Protein AF-A0A970H0K7-F1 (afdb_monomer)

Solvent-accessible surface area (backbone atoms only — not comparable to full-atom values): 29711 Å² total; per-residue (Å²): 96,65,31,67,52,73,79,41,58,75,36,12,73,49,54,22,50,50,35,53,76,66,91,87,47,67,90,68,64,37,53,21,4,49,53,44,79,46,80,45,64,70,45,82,39,53,52,75,50,80,12,44,16,37,77,48,62,63,46,37,22,5,12,9,4,5,34,26,38,38,26,48,40,58,32,30,38,83,68,20,33,41,34,13,26,13,8,39,29,72,43,64,71,19,8,1,8,5,10,22,29,17,42,34,29,42,63,49,73,68,54,54,50,37,28,61,73,69,48,78,72,82,77,48,45,77,46,72,49,74,75,49,51,72,41,30,47,23,3,35,22,86,92,41,66,15,37,47,35,46,52,27,32,37,32,32,82,77,21,52,19,42,41,34,35,47,40,37,90,51,67,50,34,73,34,79,61,53,74,23,25,39,57,37,54,52,66,38,71,47,80,42,37,44,54,71,68,9,41,32,80,61,39,73,74,32,30,30,25,44,52,57,11,36,38,35,25,45,96,90,41,77,81,47,72,51,62,50,50,57,48,80,46,64,25,79,51,54,34,38,40,33,40,32,44,51,72,46,26,22,32,38,37,39,32,34,36,68,61,39,30,29,35,46,86,94,46,78,36,54,63,50,74,48,77,43,57,55,78,47,76,74,58,49,53,43,30,59,41,46,36,95,71,34,28,73,52,35,50,42,74,64,57,57,89,93,34,36,68,42,56,59,34,74,47,73,37,59,85,58,56,33,46,38,33,36,39,41,43,62,62,76,70,77,58,43,73,32,34,60,70,44,61,74,69,28,51,54,82,42,29,84,24,24,43,64,72,44,56,70,37,62,54,17,34,35,38,36,64,65,35,34,36,34,27,84,39,67,47,44,19,19,21,37,40,30,49,32,42,30,42,32,23,22,33,71,50,93,51,44,89,67,24,38,31,64,56,42,84,40,61,70,65,32,29,40,40,26,57,29,38,37,37,31,39,15,33,28,21,31,33,12,64,70,26,48,19,37,20,39,37,39,28,47,20,36,38,37,37,28,84,51,26,38,40,20,40,21,6,4,55,55,72,51,68,88,48,33,66,75,72,16,6,15,44,36,36,29,54,26,48,36,36,30,32,51,52,9,38,35,32,46,24,24,7,36,76,70,41,11,30,54,35,78,52,63,67,38,81,47,70,34,72,78,27,48,76,52,54,80,59,24,17,15,31,83,54,78,51,41,79,47,80,75,69,82,91,59,73,65,44,73,83,49,96,57,33,33,33,31,78,48,80,63,54,25,89,39,86,55,30,27,19,24,62,74,30,76,15,84,42,101,52,99,84,70,22,61,20,60,85,80,70,43,94,93,60,78,63,69,55,40,22,22,41,36,71,61,79,98,48,77,87,76,59,49,46,26

Foldseek 3Di:
DFAAEDDFQAQFQWAKCWFDDDPPDCVQIWGFFGAAEEEDAEEEFAEEDARGTDAHEDHEWIFFGYYEYEYQFYWYHPNYEYAREWYAYEDDDYTYAFYHAEYEHPDDPVRNVCSNVVHDDPQKDKDADPQGHYHQWTYDYPRDGHHGYGGMYIYHQQGWAKEAEAEPPALFAAKPPGHTIGTDGAFDKDKIFGDPFGHHPLAVRFKTWGFQWKFKADPVGTDDIDRHRMDIDTRNHHMYIYTYTDAMWGKEKEAEDPQWWKDWPNDTHRIDIDTHGAPDFDWTKIAIGGHPQKDWQFKDWLADALCRRPRMGTDGSHPYYTYIYIDMDGPDQQAAEKEQQDDAQEEQQQQVRIVVGDRAALNHAYEYAQGEYEYCAEHHYQEYAYQEQEYEKQFDDSDQQATDGVDQADAEEGEYYYQEEYHANYEYHWGHANHAYAYEYEHRYEYEYDDLYEYEYEFADDSNQVCLASRARYEYAHNYEYEADANYEYEWAGHQFRQRTYYYRYNHYHYDPNYYYDPPLRGHWWDWPFQDDPDPPGQWDDPDVRTIIHFDPQEFDDQQEWDKAQDARPDDDPPHHHRHDDDDPVDDRGGIGWTYDDPPDPPPITGD

Secondary structure (DSSP, 8-state):
--PPP-S-SSS--PPPPPPP--TT-GGG--PPP-EEEEE-SEEEESSEEE-PPPP-SBSS-PPP-EEEEEESEEEE-TT-EEE-PPPPBSBSS-PPPP-EEEEEES--HHHHHHHHTT---TTSEEEE--SSEEE-PPPEETTEEPPP-EEEEEE-TTS-EEEEEEEES---S--SS-SSEEEE-TT-EEEEE--SSEEPTTTTTSEEEEEEEEEEEETTEEEEEESSSEEEEE-SS-EEEEEEEEEEEEEEEEEE-TTEEEEETTEEESEEEEEEETT----EEEEEEEPTTEEEEEEEESPPTT-TT-SEEEE--SSS-EEEEEEEEESS--PEEEEE-SPTTEETT-GGGEESSS---TTEEEEEEEEEEEESSEEEESEEEEEEEEEEESB--SSGGG--BSSTT--S-EEEEESS-EEESSEEEES-TT-SS-EEEEESS-EEE-SS-EEEEE----S--SSHHHH-SEEEEEEEEEEE-TT-EEEEEPPTTT-PPEEEEEEEEEE-TT-EE--TT-S------TTSPPPTT---EEEETTEEE-PPTT---BTTB--STT-B-SSS-TTS-BPPP-SBTTB--PPPPPPPP-TT-GGGPPP-

pLDDT: mean 82.63, std 16.33, range [37.53, 98.69]

Nearest PDB structures (foldseek):
  7pyv-assembly1_C  TM=2.720E-01  e=6.154E+00  Homo sapiens
  2oxg-assembly4_E  TM=2.885E-01  e=7.783E+00  Paracoccus denitrificans
  5awg-assembly2_E  TM=1.579E-01  e=1.189E+00  Escherichia coli K-12
  5awf-assembly1_A  TM=1.705E-01  e=9.392E+00  Escherichia coli K-12

Mean predicted aligned error: 12.89 Å

Radius of gyration: 30.3 Å; Cα contacts (8 Å, |Δi|>4): 1908; chains: 1; bounding box: 66×67×83 Å

Sequence (608 aa):
GRGLAYGLPYAPGQPGAPNGIYGNNLSNSRRGGGAIRIAADNVVLAGALHADGGFQSIYGASSGGGIWVTCNHIEFGLAARLCAVGADIIDFSSGGGGGRISIGIGLSDAEIAALAAGEVPTHLIYGPLTQVAVQIRGGQASGNFASSGTATLVQAPAADRLLEVKGNPVQAGEPAVGYATHALDWNQTITAAVPTPGLDPASSGRMRYTCAGYTLADTNGVFASGTANTVEVTATNNLVLTWLWDNPEFRFRTAAGANGRLRIGSETNTLFEQWMPAGITNDFTVEALPDPGFRFLCWEGDVVPGATFNRQVTVPTHPQPRTLTARFVPAAPALADKVFTGVDNGFWESDANWTPAGVPTIGDAVHITNKTVHVDTVAEAGRLVLSGGALIVAGTKNKVAEQTPRYPARTEPVGLFVVEDLRLGGNASIGGVGQACESYLTVGGDLTLTGSKALAIYAGPSADRLYPFKAGGARVTVAGTTTIDPGCWVYPDCDTFTGHPVVFDLQDLAIAATGGFDATQRGWGYMNFGPRIPPAPNYHERIIPNFWVTPAPGWGMDYSIGAGHGGRGGSYSTLRGRGLAYGLPYAPGQPGAPNGIYGNNLSNSRRG

Structure (mmCIF, N/CA/C/O backbone):
data_AF-A0A970H0K7-F1
#
_entry.id   AF-A0A970H0K7-F1
#
loop_
_atom_site.group_PDB
_atom_site.id
_atom_site.type_symbol
_atom_site.label_atom_id
_atom_site.label_alt_id
_atom_site.label_comp_id
_atom_site.label_asym_id
_atom_site.label_entity_id
_atom_site.label_seq_id
_atom_site.pdbx_PDB_ins_code
_atom_site.Cartn_x
_atom_site.Cartn_y
_atom_site.Cartn_z
_atom_site.occupancy
_atom_site.B_iso_or_equiv
_atom_site.auth_seq_id
_atom_site.auth_comp_id
_atom_site.auth_asym_id
_atom_site.auth_atom_id
_atom_site.pdbx_PDB_model_num
ATOM 1 N N . GLY A 1 1 ? -17.632 34.049 27.532 1.00 45.22 1 GLY A N 1
ATOM 2 C CA . GLY A 1 1 ? -18.274 33.044 28.416 1.00 45.22 1 GLY A CA 1
ATOM 3 C C . GLY A 1 1 ? -17.879 31.656 27.951 1.00 45.22 1 GLY A C 1
ATOM 4 O O . GLY A 1 1 ? -17.338 31.549 26.865 1.00 45.22 1 GLY A O 1
ATOM 5 N N . ARG A 1 2 ? -18.079 30.588 28.725 1.00 54.28 2 ARG A N 1
ATOM 6 C CA . ARG A 1 2 ? -17.864 29.213 28.231 1.00 54.28 2 ARG A CA 1
ATOM 7 C C . ARG A 1 2 ? -19.224 28.534 28.119 1.00 54.28 2 ARG A C 1
ATOM 9 O O . ARG A 1 2 ? -20.004 28.631 29.062 1.00 54.28 2 ARG A O 1
ATOM 16 N N . GLY A 1 3 ? -19.517 27.902 26.982 1.00 53.34 3 GLY A N 1
ATOM 17 C CA . GLY A 1 3 ? -20.712 27.069 26.860 1.00 53.34 3 GLY A CA 1
ATOM 18 C C . GLY A 1 3 ? -20.635 25.909 27.853 1.00 53.34 3 GLY A C 1
ATOM 19 O O . GLY A 1 3 ? -19.608 25.232 27.919 1.00 53.34 3 GLY A O 1
ATOM 20 N N . LEU A 1 4 ? -21.689 25.717 28.648 1.00 56.88 4 LEU A N 1
ATOM 21 C CA . LEU A 1 4 ? -21.825 24.575 29.551 1.00 56.88 4 LEU A CA 1
ATOM 22 C C . LEU A 1 4 ? -22.408 23.381 28.788 1.00 56.88 4 LEU A C 1
ATOM 24 O O . LEU A 1 4 ? -23.209 23.560 27.871 1.00 56.88 4 LEU A O 1
ATOM 28 N N . ALA A 1 5 ? -22.036 22.167 29.192 1.00 58.78 5 ALA A N 1
ATOM 29 C CA . ALA A 1 5 ? -22.779 20.975 28.797 1.00 58.78 5 ALA A CA 1
ATOM 30 C C . ALA A 1 5 ? -24.184 21.015 29.434 1.00 58.78 5 ALA A C 1
ATOM 32 O O . ALA A 1 5 ? -24.339 21.457 30.574 1.00 58.78 5 ALA A O 1
ATOM 33 N N . TYR A 1 6 ? -25.207 20.560 28.711 1.00 66.50 6 TYR A N 1
ATOM 34 C CA . TYR A 1 6 ? -26.623 20.633 29.105 1.00 66.50 6 TYR A CA 1
ATOM 35 C C . TYR A 1 6 ? -27.318 19.277 28.867 1.00 66.50 6 TYR A C 1
ATOM 37 O O . TYR A 1 6 ? -26.741 18.392 28.238 1.00 66.50 6 TYR A O 1
ATOM 45 N N . GLY A 1 7 ? -28.516 19.066 29.419 1.00 77.94 7 GLY A N 1
ATOM 46 C CA . GLY A 1 7 ? -29.256 17.797 29.311 1.00 77.94 7 GLY A CA 1
ATOM 47 C C . GLY A 1 7 ? -28.812 16.705 30.296 1.00 77.94 7 GLY A C 1
ATOM 48 O O . GLY A 1 7 ? -27.997 16.955 31.188 1.00 77.94 7 GLY A O 1
ATOM 49 N N . LEU A 1 8 ? -29.361 15.495 30.133 1.00 82.88 8 LEU A N 1
ATOM 50 C CA . LEU A 1 8 ? -29.152 14.347 31.028 1.00 82.88 8 LEU A CA 1
ATOM 51 C C . LEU A 1 8 ? -27.997 13.444 30.539 1.00 82.88 8 LEU A C 1
ATOM 53 O O . LEU A 1 8 ? -27.986 13.075 29.364 1.00 82.88 8 LEU A O 1
ATOM 57 N N . PRO A 1 9 ? -27.032 13.055 31.399 1.00 86.94 9 PRO A N 1
ATOM 58 C CA . PRO A 1 9 ? -25.886 12.211 31.017 1.00 86.94 9 PRO A CA 1
ATOM 59 C C . PRO A 1 9 ? -26.246 10.775 30.631 1.00 86.94 9 PRO A C 1
ATOM 61 O O . PRO A 1 9 ? -25.497 10.170 29.870 1.00 86.94 9 PRO A O 1
ATOM 64 N N . TYR A 1 10 ? -27.352 10.243 31.155 1.00 93.31 10 TYR A N 1
ATOM 65 C CA . TYR A 1 10 ? -27.768 8.843 30.981 1.00 93.31 10 TYR A CA 1
ATOM 66 C C . TYR A 1 10 ? -28.991 8.676 30.062 1.00 93.31 10 TYR A C 1
ATOM 68 O O . TYR A 1 10 ? -29.381 7.560 29.740 1.00 93.31 10 TYR A O 1
ATOM 76 N N . ALA A 1 11 ? -29.588 9.790 29.627 1.00 90.81 11 ALA A N 1
ATOM 77 C CA . ALA A 1 11 ? -30.684 9.830 28.659 1.00 90.81 11 ALA A CA 1
ATOM 78 C C . ALA A 1 11 ? -30.639 11.135 27.838 1.00 90.81 11 ALA A C 1
ATOM 80 O O . ALA A 1 11 ? -31.507 12.006 27.975 1.00 90.81 11 ALA A O 1
ATOM 81 N N . PRO A 1 12 ? -29.593 11.348 27.021 1.00 86.88 12 PRO A N 1
ATOM 82 C CA . PRO A 1 12 ? -29.406 12.603 26.307 1.00 86.88 12 PRO A CA 1
ATOM 83 C C . PRO A 1 12 ? -30.394 12.737 25.139 1.00 86.88 12 PRO A C 1
ATOM 85 O O . PRO A 1 12 ? -30.104 12.375 24.004 1.00 86.88 12 PRO A O 1
ATOM 88 N N . GLY A 1 13 ? -31.577 13.283 25.426 1.00 76.06 13 GLY A N 1
ATOM 89 C CA . GLY A 1 13 ? -32.635 13.524 24.436 1.00 76.06 13 GLY A CA 1
ATOM 90 C C . GLY A 1 13 ? -32.676 14.940 23.852 1.00 76.06 13 GLY A C 1
ATOM 91 O O . GLY A 1 13 ? -33.514 15.218 22.999 1.00 76.06 13 GLY A O 1
ATOM 92 N N . GLN A 1 14 ? -31.820 15.859 24.313 1.00 77.56 14 GLN A N 1
ATOM 93 C CA . GLN A 1 14 ? -31.908 17.275 23.941 1.00 77.56 14 GLN A CA 1
ATOM 94 C C . GLN A 1 14 ? -30.946 17.644 22.794 1.00 77.56 14 GLN A C 1
ATOM 96 O O . GLN A 1 14 ? -29.752 17.345 22.885 1.00 77.56 14 GLN A O 1
ATOM 101 N N . PRO A 1 15 ? -31.419 18.342 21.744 1.00 82.75 15 PRO A N 1
ATOM 102 C CA . PRO A 1 15 ? -30.558 18.857 20.682 1.00 82.75 15 PRO A CA 1
ATOM 103 C C . PRO A 1 15 ? -29.716 20.044 21.163 1.00 82.75 15 PRO A C 1
ATOM 105 O O . PRO A 1 15 ? -30.043 20.691 22.158 1.00 82.75 15 PRO A O 1
ATOM 108 N N . GLY A 1 16 ? -28.636 20.316 20.436 1.00 78.62 16 GLY A N 1
ATOM 109 C CA . GLY A 1 16 ? -27.681 21.397 20.650 1.00 78.62 16 GLY A CA 1
ATOM 110 C C . GLY A 1 16 ? -28.298 22.779 20.528 1.00 78.62 16 GLY A C 1
ATOM 111 O O . GLY A 1 16 ? -29.142 23.035 19.665 1.00 78.62 16 GLY A O 1
ATOM 112 N N . ALA A 1 17 ? -27.815 23.703 21.353 1.00 78.12 17 ALA A N 1
ATOM 113 C CA . ALA A 1 17 ? -28.162 25.106 21.246 1.00 78.12 17 ALA A CA 1
ATOM 114 C C . ALA A 1 17 ? -27.520 25.726 19.989 1.00 78.12 17 ALA A C 1
ATOM 116 O O . ALA A 1 17 ? -26.354 25.438 19.678 1.00 78.12 17 ALA A O 1
ATOM 117 N N . PRO A 1 18 ? -28.254 26.594 19.267 1.00 75.56 18 PRO A N 1
ATOM 118 C CA . PRO A 1 18 ? -27.667 27.396 18.209 1.00 75.56 18 PRO A CA 1
ATOM 119 C C . PRO A 1 18 ? -26.668 28.395 18.796 1.00 75.56 18 PRO A C 1
ATOM 121 O O . PRO A 1 18 ? -26.566 28.595 20.008 1.00 75.56 18 PRO A O 1
ATOM 124 N N . ASN A 1 19 ? -25.935 29.052 17.916 1.00 73.12 19 ASN A N 1
ATOM 125 C CA . ASN A 1 19 ? -25.036 30.121 18.309 1.00 73.12 19 ASN A CA 1
ATOM 126 C C . ASN A 1 19 ? -25.753 31.440 18.645 1.00 73.12 19 ASN A C 1
ATOM 128 O O . ASN A 1 19 ? -26.941 31.619 18.374 1.00 73.12 19 ASN A O 1
ATOM 132 N N . GLY A 1 20 ? -24.990 32.395 19.185 1.00 67.75 20 GLY A N 1
ATOM 133 C CA . GLY A 1 20 ? -25.468 33.753 19.434 1.00 67.75 20 GLY A CA 1
ATOM 134 C C . GLY A 1 20 ? -25.621 34.569 18.147 1.00 67.75 20 GLY A C 1
ATOM 135 O O . GLY A 1 20 ? -24.815 34.468 17.227 1.00 67.75 20 GLY A O 1
ATOM 136 N N . ILE A 1 21 ? -26.645 35.421 18.084 1.00 66.81 21 ILE A N 1
ATOM 137 C CA . ILE A 1 21 ? -26.879 36.328 16.950 1.00 66.81 21 ILE A CA 1
ATOM 138 C C . ILE A 1 21 ? -26.627 37.765 17.409 1.00 66.81 21 ILE A C 1
ATOM 140 O O . ILE A 1 21 ? -27.154 38.195 18.434 1.00 66.81 21 ILE A O 1
ATOM 144 N N . TYR A 1 22 ? -25.849 38.519 16.632 1.00 64.44 22 TYR A N 1
ATOM 145 C CA . TYR A 1 22 ? -25.653 39.956 16.825 1.00 64.44 22 TYR A CA 1
ATOM 146 C C . TYR A 1 22 ? -26.331 40.747 15.695 1.00 64.44 22 TYR A C 1
ATOM 148 O O . TYR A 1 22 ? -26.222 40.384 14.523 1.00 64.44 22 TYR A O 1
ATOM 156 N N . GLY A 1 23 ? -27.036 41.829 16.045 1.00 62.12 23 GLY A N 1
ATOM 157 C CA . GLY A 1 23 ? -27.555 42.814 15.084 1.00 62.12 23 GLY A CA 1
ATOM 158 C C . GLY A 1 23 ? -28.656 42.322 14.133 1.00 62.12 23 GLY A C 1
ATOM 159 O O . GLY A 1 23 ? -28.718 42.791 13.003 1.00 62.12 23 GLY A O 1
ATOM 160 N N . ASN A 1 24 ? -29.505 41.377 14.559 1.00 61.47 24 ASN A N 1
ATOM 161 C CA . ASN A 1 24 ? -30.587 40.775 13.753 1.00 61.47 24 ASN A CA 1
ATOM 162 C C . ASN A 1 24 ? -30.130 40.062 12.465 1.00 61.47 24 ASN A C 1
ATOM 164 O O . ASN A 1 24 ? -30.951 39.763 11.598 1.00 61.47 24 ASN A O 1
ATOM 168 N N . ASN A 1 25 ? -28.838 39.746 12.330 1.00 63.81 25 ASN A N 1
ATOM 169 C CA . ASN A 1 25 ? -28.336 39.075 11.141 1.00 63.81 25 ASN A CA 1
ATOM 170 C C . ASN A 1 25 ? -28.451 37.541 11.245 1.00 63.81 25 ASN A C 1
ATOM 172 O O . ASN A 1 25 ? -27.552 36.858 11.739 1.00 63.81 25 ASN A O 1
ATOM 176 N N . LEU A 1 26 ? -29.560 36.993 10.740 1.00 63.16 26 LEU A N 1
ATOM 177 C CA . LEU A 1 26 ? -29.824 35.549 10.713 1.00 63.16 26 LEU A CA 1
ATOM 178 C C . LEU A 1 26 ? -28.943 34.771 9.721 1.00 63.16 26 LEU A C 1
ATOM 180 O O . LEU A 1 26 ? -28.861 33.546 9.839 1.00 63.16 26 LEU A O 1
ATOM 184 N N . SER A 1 27 ? -28.248 35.435 8.785 1.00 62.19 27 SER A N 1
ATOM 185 C CA . SER A 1 27 ? -27.373 34.753 7.814 1.00 62.19 27 SER A CA 1
ATOM 186 C C . SER A 1 27 ? -26.188 34.046 8.476 1.00 62.19 27 SER A C 1
ATOM 188 O O . SER A 1 27 ? -25.625 33.115 7.906 1.00 62.19 27 SER A O 1
ATOM 190 N N . ASN A 1 28 ? -25.829 34.475 9.690 1.00 62.00 28 ASN A N 1
ATOM 191 C CA . ASN A 1 28 ? -24.750 33.906 10.493 1.00 62.00 28 ASN A CA 1
ATOM 192 C C . ASN A 1 28 ? -25.261 32.920 11.551 1.00 62.00 28 ASN A C 1
ATOM 194 O O . ASN A 1 28 ? -24.481 32.490 12.394 1.00 62.00 28 ASN A O 1
ATOM 198 N N . SER A 1 29 ? -26.548 32.558 11.540 1.00 67.38 29 SER A N 1
ATOM 199 C CA . SER A 1 29 ? -27.069 31.542 12.455 1.00 67.38 29 SER A CA 1
ATOM 200 C C . SER A 1 29 ? -26.627 30.138 12.021 1.00 67.38 29 SER A C 1
ATOM 202 O O . SER A 1 29 ? -26.774 29.734 10.864 1.00 67.38 29 SER A O 1
ATOM 204 N N . ARG A 1 30 ? -26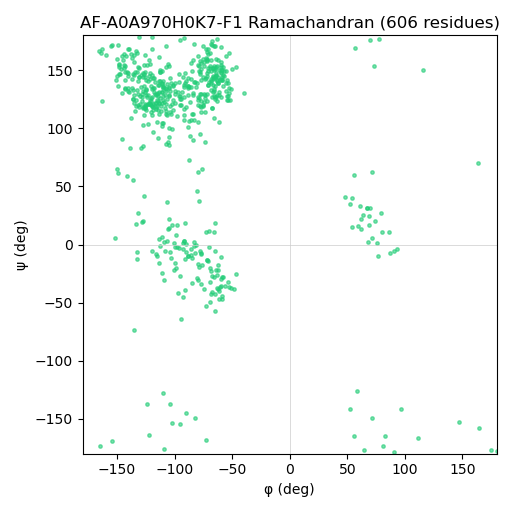.069 29.372 12.957 1.00 73.38 30 ARG A N 1
ATOM 205 C CA . ARG A 1 30 ? -25.855 27.929 12.846 1.00 73.38 30 ARG A CA 1
ATOM 206 C C . ARG A 1 30 ? -26.625 27.221 13.943 1.00 73.38 30 ARG A C 1
ATOM 208 O O . ARG A 1 30 ? -26.743 27.689 15.074 1.00 73.38 30 ARG A O 1
ATOM 215 N N . ARG A 1 31 ? -27.156 26.064 13.570 1.00 76.38 31 ARG A N 1
ATOM 216 C CA . ARG A 1 31 ? -27.863 25.169 14.478 1.00 76.38 31 ARG A CA 1
ATOM 217 C C . ARG A 1 31 ? -26.839 24.404 15.316 1.00 76.38 31 ARG A C 1
ATOM 219 O O . ARG A 1 31 ? -25.751 24.102 14.825 1.00 76.38 31 ARG A O 1
ATOM 226 N N . GLY A 1 32 ? -27.198 24.099 16.557 1.00 79.38 32 GLY A N 1
ATOM 227 C CA . GLY A 1 32 ? -26.471 23.104 17.336 1.00 79.38 32 GLY A CA 1
ATOM 228 C C . GLY A 1 32 ? -26.672 21.702 16.775 1.00 79.38 32 GLY A C 1
ATOM 229 O O . GLY A 1 32 ? -27.477 21.491 15.862 1.00 79.38 32 GLY A O 1
ATOM 230 N N . GLY A 1 33 ? -25.922 20.754 17.328 1.00 78.06 33 GLY A N 1
ATOM 231 C CA . GLY A 1 33 ? -26.010 19.357 16.929 1.00 78.06 33 GLY A CA 1
ATOM 232 C C . GLY A 1 33 ? -27.406 18.777 17.129 1.00 78.06 33 GLY A C 1
ATOM 233 O O . GLY A 1 33 ? -28.142 19.178 18.025 1.00 78.06 33 GLY A O 1
ATOM 234 N N . GLY A 1 34 ? -27.801 17.832 16.280 1.00 81.12 34 GLY A N 1
ATOM 235 C CA . GLY A 1 34 ? -29.093 17.155 16.414 1.00 81.12 34 GLY A CA 1
ATOM 236 C C . GLY A 1 34 ? -29.184 16.270 17.664 1.00 81.12 34 GLY A C 1
ATOM 237 O O . GLY A 1 34 ? -28.209 16.078 18.384 1.00 81.12 34 GLY A O 1
ATOM 238 N N . ALA A 1 35 ? -30.361 15.698 17.909 1.00 86.81 35 ALA A N 1
ATOM 239 C CA . ALA A 1 35 ? -30.514 14.587 18.844 1.00 86.81 35 ALA A CA 1
ATOM 240 C C . ALA A 1 35 ? -30.707 13.287 18.052 1.00 86.81 35 ALA A C 1
ATOM 242 O O . ALA A 1 35 ? -31.561 13.222 17.168 1.00 86.81 35 ALA A O 1
ATOM 243 N N . ILE A 1 36 ? -29.917 12.263 18.366 1.00 91.88 36 ILE A N 1
ATOM 244 C CA . ILE A 1 36 ? -30.023 10.913 17.815 1.00 91.88 36 ILE A CA 1
ATOM 245 C C . ILE A 1 36 ? -30.557 10.009 18.923 1.00 91.88 36 ILE A C 1
ATOM 247 O O . ILE A 1 36 ? -29.891 9.815 19.936 1.00 91.88 36 ILE A O 1
ATOM 251 N N . ARG A 1 37 ? -31.742 9.427 18.724 1.00 93.38 37 ARG A N 1
ATOM 252 C CA . ARG A 1 37 ? -32.305 8.388 19.594 1.00 93.38 37 ARG A CA 1
ATOM 253 C C . ARG A 1 37 ? -32.451 7.101 18.792 1.00 93.38 37 ARG A C 1
ATOM 255 O O . ARG A 1 37 ? -33.150 7.097 17.784 1.00 93.38 37 ARG A O 1
ATOM 262 N N . ILE A 1 38 ? -31.815 6.023 19.243 1.00 93.19 38 ILE A N 1
ATOM 263 C CA . ILE A 1 38 ? -31.890 4.700 18.604 1.00 93.19 38 ILE A CA 1
ATOM 264 C C . ILE A 1 38 ? -32.318 3.671 19.645 1.00 93.19 38 ILE A C 1
ATOM 266 O O . ILE A 1 38 ? -31.597 3.455 20.615 1.00 93.19 38 ILE A O 1
ATOM 270 N N . ALA A 1 39 ? -33.471 3.039 19.447 1.00 93.31 39 ALA A N 1
ATOM 271 C CA . ALA A 1 39 ? -33.907 1.874 20.212 1.00 93.31 39 ALA A CA 1
ATOM 272 C C . ALA A 1 39 ? -33.906 0.666 19.273 1.00 93.31 39 ALA A C 1
ATOM 274 O O . ALA A 1 39 ? -34.586 0.693 18.247 1.00 93.31 39 ALA A O 1
ATOM 275 N N . ALA A 1 40 ? -33.109 -0.348 19.586 1.00 93.19 40 ALA A N 1
ATOM 276 C CA . ALA A 1 40 ? -32.942 -1.531 18.748 1.00 93.19 40 ALA A CA 1
ATOM 277 C C . ALA A 1 40 ? -32.675 -2.750 19.625 1.00 93.19 40 ALA A C 1
ATOM 279 O O . ALA A 1 40 ? -32.149 -2.595 20.712 1.00 93.19 40 ALA A O 1
ATOM 280 N N . ASP A 1 41 ? -32.994 -3.953 19.162 1.00 92.12 41 ASP A N 1
ATOM 281 C CA . ASP A 1 41 ? -32.617 -5.171 19.887 1.00 92.12 41 ASP A CA 1
ATOM 282 C C . ASP A 1 41 ? -31.102 -5.429 19.765 1.00 92.12 41 ASP A C 1
ATOM 284 O O . ASP A 1 41 ? -30.383 -5.472 20.762 1.00 92.12 41 ASP A O 1
ATOM 288 N N . ASN A 1 42 ? -30.608 -5.449 18.521 1.00 93.75 42 ASN A N 1
ATOM 289 C CA . ASN A 1 42 ? -29.209 -5.687 18.168 1.00 93.75 42 ASN A CA 1
ATOM 290 C C . ASN A 1 42 ? -28.625 -4.479 17.422 1.00 93.75 42 ASN A C 1
ATOM 292 O O . ASN A 1 42 ? -29.240 -3.970 16.480 1.00 93.75 42 ASN A O 1
ATOM 296 N N . VAL A 1 43 ? -27.426 -4.041 17.808 1.00 93.19 43 VAL A N 1
ATOM 297 C CA . VAL A 1 43 ? -26.700 -2.933 17.172 1.00 93.19 43 VAL A CA 1
ATOM 298 C C . VAL A 1 43 ? -25.309 -3.392 16.748 1.00 93.19 43 VAL A C 1
ATOM 300 O O . VAL A 1 43 ? -24.480 -3.729 17.581 1.00 93.19 43 VAL A O 1
ATOM 303 N N . VAL A 1 44 ? -25.012 -3.313 15.452 1.00 91.06 44 VAL A N 1
ATOM 304 C CA . VAL A 1 44 ? -23.644 -3.455 14.932 1.00 91.06 44 VAL A CA 1
ATOM 305 C C . VAL A 1 44 ? -23.203 -2.096 14.404 1.00 91.06 44 VAL A C 1
ATOM 307 O O . VAL A 1 44 ? -23.663 -1.646 13.351 1.00 91.06 44 VAL A O 1
ATOM 310 N N . LEU A 1 45 ? -22.335 -1.404 15.144 1.00 80.94 45 LEU A N 1
ATOM 311 C CA . LEU A 1 45 ? -21.840 -0.084 14.763 1.00 80.94 45 LEU A CA 1
ATOM 312 C C . LEU A 1 45 ? -20.405 -0.187 14.245 1.00 80.94 45 LEU A C 1
ATOM 314 O O . LEU A 1 45 ? -19.461 -0.204 15.020 1.00 80.94 45 LEU A O 1
ATOM 318 N N . ALA A 1 46 ? -20.231 -0.187 12.923 1.00 76.00 46 ALA A N 1
ATOM 319 C CA . ALA A 1 46 ? -18.913 -0.074 12.278 1.00 76.00 46 ALA A CA 1
ATOM 320 C C . ALA A 1 46 ? -18.628 1.334 11.709 1.00 76.00 46 ALA A C 1
ATOM 322 O O . ALA A 1 46 ? -17.508 1.630 11.298 1.00 76.00 46 ALA A O 1
ATOM 323 N N . GLY A 1 47 ? -19.657 2.189 11.652 1.00 71.50 47 GLY A N 1
ATOM 324 C CA . GLY A 1 47 ? -19.612 3.543 11.096 1.00 71.50 47 GLY A CA 1
ATOM 325 C C . GLY A 1 47 ? -19.592 4.633 12.169 1.00 71.50 47 GLY A C 1
ATOM 326 O O . GLY A 1 47 ? -18.889 4.535 13.167 1.00 71.50 47 GLY A O 1
ATOM 327 N N . ALA A 1 48 ? -20.362 5.704 11.971 1.00 79.56 48 ALA A N 1
ATOM 328 C CA . ALA A 1 48 ? -20.376 6.828 12.901 1.00 79.56 48 ALA A CA 1
ATOM 329 C C . ALA A 1 48 ? -21.785 7.340 13.200 1.00 79.56 48 ALA A C 1
ATOM 331 O O . ALA A 1 48 ? -22.633 7.362 12.307 1.00 79.56 48 ALA A O 1
ATOM 332 N N . LEU A 1 49 ? -21.998 7.817 14.430 1.00 79.50 49 LEU A N 1
ATOM 333 C CA . LEU A 1 49 ? -23.153 8.639 14.805 1.00 79.50 49 LEU A CA 1
ATOM 334 C C . LEU A 1 49 ? -22.662 10.046 15.160 1.00 79.50 49 LEU A C 1
ATOM 336 O O . LEU A 1 49 ? -21.825 10.196 16.052 1.00 79.50 49 LEU A O 1
ATOM 340 N N . HIS A 1 50 ? -23.163 11.064 14.455 1.00 85.31 50 HIS A N 1
ATOM 341 C CA . HIS A 1 50 ? -22.701 12.453 14.567 1.00 85.31 50 HIS A CA 1
ATOM 342 C C . HIS A 1 50 ? -23.832 13.394 14.972 1.00 85.31 50 HIS A C 1
ATOM 344 O O . HIS A 1 50 ? -24.824 13.546 14.263 1.00 85.31 50 HIS A O 1
ATOM 350 N N . ALA A 1 51 ? -23.638 14.063 16.100 1.00 84.62 51 ALA A N 1
ATOM 351 C CA . ALA A 1 51 ? -24.503 15.089 16.660 1.00 84.62 51 ALA A CA 1
ATOM 352 C C . ALA A 1 51 ? -23.684 16.359 16.954 1.00 84.62 51 ALA A C 1
ATOM 354 O O . ALA A 1 51 ? -23.824 16.972 18.009 1.00 84.62 51 ALA A O 1
ATOM 355 N N . ASP A 1 52 ? -22.785 16.737 16.049 1.00 82.19 52 ASP A N 1
ATOM 356 C CA . ASP A 1 52 ? -21.872 17.869 16.240 1.00 82.19 52 ASP A CA 1
ATOM 357 C C . ASP A 1 52 ? -22.560 19.218 15.989 1.00 82.19 52 ASP A C 1
ATOM 359 O O . ASP A 1 52 ? -23.469 19.333 15.163 1.00 82.19 52 ASP A O 1
ATOM 363 N N . GLY A 1 53 ? -22.110 20.260 16.692 1.00 69.12 53 GLY A N 1
ATOM 364 C CA . GLY A 1 53 ? -22.531 21.636 16.431 1.00 69.12 53 GLY A CA 1
ATOM 365 C C . GLY A 1 53 ? -22.045 22.140 15.069 1.00 69.12 53 GLY A C 1
ATOM 366 O O . GLY A 1 53 ? -20.943 21.816 14.629 1.00 69.12 53 GLY A O 1
ATOM 367 N N . GLY A 1 54 ? -22.844 22.975 14.399 1.00 67.00 54 GLY A N 1
ATOM 368 C CA . GLY A 1 54 ? -22.459 23.584 13.127 1.00 67.00 54 GLY A CA 1
ATOM 369 C C . GLY A 1 54 ? -21.253 24.525 13.255 1.00 67.00 54 GLY A C 1
ATOM 370 O O . GLY A 1 54 ? -21.265 25.467 14.045 1.00 67.00 54 GLY A O 1
ATOM 371 N N . PHE A 1 55 ? -20.224 24.310 12.432 1.00 63.06 55 PHE A N 1
ATOM 372 C CA . PHE A 1 55 ? -18.999 25.121 12.410 1.00 63.06 55 PHE A CA 1
ATOM 373 C C . PHE A 1 55 ? -19.254 26.615 12.111 1.00 63.06 55 PHE A C 1
ATOM 375 O O . PHE A 1 55 ? -20.089 26.958 11.259 1.00 63.06 55 PHE A O 1
ATOM 382 N N . GLN A 1 56 ? -18.515 27.514 12.785 1.00 60.03 56 GLN A N 1
ATOM 383 C CA . GLN A 1 56 ? -18.710 28.967 12.696 1.00 60.03 56 GLN A CA 1
ATOM 384 C C . GLN A 1 56 ? -17.458 29.834 12.775 1.00 60.03 56 GLN A C 1
ATOM 386 O O . GLN A 1 56 ? -16.434 29.466 13.337 1.00 60.03 56 GLN A O 1
ATOM 391 N N . SER A 1 57 ? -17.602 31.058 12.257 1.00 52.94 57 SER A N 1
ATOM 392 C CA . SER A 1 57 ? -16.555 32.076 12.223 1.00 52.94 57 SER A CA 1
ATOM 393 C C . SER A 1 57 ? -16.788 33.284 13.145 1.00 52.94 57 SER A C 1
ATOM 395 O O . SER A 1 57 ? -15.793 33.902 13.513 1.00 52.94 57 SER A O 1
ATOM 397 N N . ILE A 1 58 ? -18.027 33.645 13.537 1.00 56.88 58 ILE A N 1
ATOM 398 C CA . ILE A 1 58 ? -18.303 34.923 14.240 1.00 56.88 58 ILE A CA 1
ATOM 399 C C . ILE A 1 58 ? -19.505 34.828 15.218 1.00 56.88 58 ILE A C 1
ATOM 401 O O . ILE A 1 58 ? -20.559 34.321 14.848 1.00 56.88 58 ILE A O 1
ATOM 405 N N . TYR A 1 59 ? -19.351 35.394 16.430 1.00 63.50 59 TYR A N 1
ATOM 406 C CA . TYR A 1 59 ? -20.368 35.593 17.493 1.00 63.50 59 TYR A CA 1
ATOM 407 C C . TYR A 1 59 ? -20.859 34.347 18.266 1.00 63.50 59 TYR A C 1
ATOM 409 O O . TYR A 1 59 ? -22.051 34.054 18.330 1.00 63.50 59 TYR A O 1
ATOM 417 N N . GLY A 1 60 ? -19.933 33.683 18.970 1.00 67.31 60 GLY A N 1
ATOM 418 C CA . GLY A 1 60 ? -20.208 32.498 19.797 1.00 67.31 60 GLY A CA 1
ATOM 419 C C . GLY A 1 60 ? -20.468 31.253 18.949 1.00 67.31 60 GLY A C 1
ATOM 420 O O . GLY A 1 60 ? -20.879 31.375 17.806 1.00 67.31 60 GLY A O 1
ATOM 421 N N . ALA A 1 61 ? -20.208 30.061 19.481 1.00 75.31 61 ALA A N 1
ATOM 422 C CA . ALA A 1 61 ? -20.344 28.818 18.723 1.00 75.31 61 ALA A CA 1
ATOM 423 C C . ALA A 1 61 ? -21.479 27.917 19.227 1.00 75.31 61 ALA A C 1
ATOM 425 O O . ALA A 1 61 ? -21.812 27.906 20.413 1.00 75.31 61 ALA A O 1
ATOM 426 N N . SER A 1 62 ? -22.058 27.146 18.305 1.00 78.75 62 SER A N 1
ATOM 427 C CA . SER A 1 62 ? -23.131 26.192 18.594 1.00 78.75 62 SER A CA 1
ATOM 428 C C . SER A 1 62 ? -22.628 24.962 19.355 1.00 78.75 62 SER A C 1
ATOM 430 O O . SER A 1 62 ? -21.494 24.521 19.142 1.00 78.75 62 SER A O 1
ATOM 432 N N . SER A 1 63 ? -23.464 24.382 20.215 1.00 80.25 63 SER A N 1
ATOM 433 C CA . SER A 1 63 ? -23.086 23.206 21.005 1.00 80.25 63 SER A CA 1
ATOM 434 C C . SER A 1 63 ? -23.267 21.894 20.239 1.00 80.25 63 SER A C 1
ATOM 436 O O . SER A 1 63 ? -24.077 21.807 19.312 1.00 80.25 63 SER A O 1
ATOM 438 N N . GLY A 1 64 ? -22.562 20.856 20.690 1.00 82.00 64 GLY A N 1
ATOM 439 C CA . GLY A 1 64 ? -22.901 19.474 20.360 1.00 82.00 64 GLY A CA 1
ATOM 440 C C . GLY A 1 64 ? -24.292 19.111 20.888 1.00 82.00 64 GLY A C 1
ATOM 441 O O . GLY A 1 64 ? -24.823 19.787 21.775 1.00 82.00 64 GLY A O 1
ATOM 442 N N . GLY A 1 65 ? -24.885 18.076 20.304 1.00 85.00 65 GLY A N 1
ATOM 443 C CA . GLY A 1 65 ? -26.218 17.568 20.611 1.00 85.00 65 GLY A CA 1
ATOM 444 C C . GLY A 1 65 ? -26.212 16.307 21.479 1.00 85.00 65 GLY A C 1
ATOM 445 O O . GLY A 1 65 ? -25.292 16.081 22.266 1.00 85.00 65 GLY A O 1
ATOM 446 N N . GLY A 1 66 ? -27.259 15.491 21.359 1.00 85.50 66 GLY A N 1
ATOM 447 C CA . GLY A 1 66 ? -27.456 14.278 22.160 1.00 85.50 66 GLY A CA 1
ATOM 448 C C . GLY A 1 66 ? -27.402 13.004 21.318 1.00 85.50 66 GLY A C 1
ATOM 449 O O . GLY A 1 66 ? -27.994 12.966 20.245 1.00 85.50 66 GLY A O 1
ATOM 450 N N . ILE A 1 67 ? -26.738 11.953 21.796 1.00 94.44 67 ILE A N 1
ATOM 451 C CA . ILE A 1 67 ? -26.801 10.606 21.208 1.00 94.44 67 ILE A CA 1
ATOM 452 C C . ILE A 1 67 ? -27.215 9.624 22.297 1.00 94.44 67 ILE A C 1
ATOM 454 O O . ILE A 1 67 ? -26.464 9.412 23.246 1.00 94.44 67 ILE A O 1
ATOM 458 N N . TRP A 1 68 ? -28.384 9.006 22.154 1.00 96.31 68 TRP A N 1
ATOM 459 C CA . TRP A 1 68 ? -28.889 8.005 23.085 1.00 96.31 68 TRP A CA 1
ATOM 460 C C . TRP A 1 68 ? -29.277 6.714 22.366 1.00 96.31 68 TRP A C 1
ATOM 462 O O . TRP A 1 68 ? -30.262 6.665 21.621 1.00 96.31 68 TRP A O 1
ATOM 472 N N . VAL A 1 69 ? -28.510 5.656 22.610 1.00 97.69 69 VAL A N 1
ATOM 473 C CA . VAL A 1 69 ? -28.779 4.317 22.077 1.00 97.69 69 VAL A CA 1
ATOM 474 C C . VAL A 1 69 ? -29.212 3.410 23.221 1.00 97.69 69 VAL A C 1
ATOM 476 O O . VAL A 1 69 ? -28.588 3.430 24.276 1.00 97.69 69 VAL A O 1
ATOM 479 N N . THR A 1 70 ? -30.267 2.624 23.026 1.00 97.62 70 THR A N 1
ATOM 480 C CA . THR A 1 70 ? -30.677 1.563 23.957 1.00 97.62 70 THR A CA 1
ATOM 481 C C . THR A 1 70 ? -30.845 0.261 23.193 1.00 97.62 70 THR A C 1
ATOM 483 O O . THR A 1 70 ? -31.542 0.259 22.173 1.00 97.62 70 THR A O 1
ATOM 486 N N . CYS A 1 71 ? -30.237 -0.815 23.680 1.00 97.62 71 CYS A N 1
ATOM 487 C CA . CYS A 1 71 ? -30.281 -2.122 23.036 1.00 97.62 71 CYS A CA 1
ATOM 488 C C . CYS A 1 71 ? -30.087 -3.286 23.999 1.00 97.62 71 CYS A C 1
ATOM 490 O O . CYS A 1 71 ? -29.759 -3.061 25.157 1.00 97.62 71 CYS A O 1
ATOM 492 N N . ASN A 1 72 ? -30.288 -4.517 23.533 1.00 94.75 72 ASN A N 1
ATOM 493 C CA . ASN A 1 72 ? -29.925 -5.718 24.289 1.00 94.75 72 ASN A CA 1
ATOM 494 C C . ASN A 1 72 ? -28.501 -6.164 23.952 1.00 94.75 72 ASN A C 1
ATOM 496 O O . ASN A 1 72 ? -27.748 -6.481 24.863 1.00 94.75 72 ASN A O 1
ATOM 500 N N . HIS A 1 73 ? -28.114 -6.057 22.679 1.00 94.88 73 HIS A N 1
ATOM 501 C CA . HIS A 1 73 ? -26.810 -6.479 22.176 1.00 94.88 73 HIS A CA 1
ATOM 502 C C . HIS A 1 73 ? -26.140 -5.364 21.359 1.00 94.88 73 HIS A C 1
ATOM 504 O O . HIS A 1 73 ? -26.798 -4.720 20.530 1.00 94.88 73 HIS A O 1
ATOM 510 N N . ILE A 1 74 ? -24.840 -5.115 21.575 1.00 96.19 74 ILE A N 1
ATOM 511 C CA . ILE A 1 74 ? -24.083 -4.109 20.812 1.00 96.19 74 ILE A CA 1
ATOM 512 C C . ILE A 1 74 ? -22.623 -4.484 20.557 1.00 96.19 74 ILE A C 1
ATOM 514 O O . ILE A 1 74 ? -21.861 -4.755 21.479 1.00 96.19 74 ILE A O 1
ATOM 518 N N . GLU A 1 75 ? -22.220 -4.373 19.295 1.00 93.06 75 GLU A N 1
ATOM 519 C CA . GLU A 1 75 ? -20.842 -4.538 18.836 1.00 93.06 75 GLU A CA 1
ATOM 520 C C . GLU A 1 75 ? -20.312 -3.239 18.212 1.00 93.06 75 GLU A C 1
ATOM 522 O O . GLU A 1 75 ? -21.036 -2.521 17.507 1.00 93.06 75 GLU A O 1
ATOM 527 N N . PHE A 1 76 ? -19.024 -2.951 18.428 1.00 85.25 76 PHE A N 1
ATOM 528 C CA . PHE A 1 76 ? -18.333 -1.810 17.823 1.00 85.25 76 PHE A CA 1
ATOM 529 C C . PHE A 1 76 ? -17.171 -2.281 16.951 1.00 85.25 76 PHE A C 1
ATOM 531 O O . PHE A 1 76 ? -16.197 -2.847 17.445 1.00 85.25 76 PHE A O 1
ATOM 538 N N . GLY A 1 77 ? -17.239 -1.982 15.652 1.00 77.00 77 GLY A N 1
ATOM 539 C CA . GLY A 1 77 ? -16.121 -2.200 14.734 1.00 77.00 77 GLY A CA 1
ATOM 540 C C . GLY A 1 77 ? -14.965 -1.220 14.978 1.00 77.00 77 GLY A C 1
ATOM 541 O O . GLY A 1 77 ? -15.143 -0.166 15.581 1.00 77.00 77 GLY A O 1
ATOM 542 N N . LEU A 1 78 ? -13.776 -1.508 14.441 1.00 75.00 78 LEU A N 1
ATOM 543 C CA . LEU A 1 78 ? -12.565 -0.691 14.659 1.00 75.00 78 LEU A CA 1
ATOM 544 C C . LEU A 1 78 ? -12.690 0.784 14.231 1.00 75.00 78 LEU A C 1
ATOM 546 O O . LEU A 1 78 ? -12.018 1.649 14.786 1.00 75.00 78 LEU A O 1
ATOM 550 N N . ALA A 1 79 ? -13.539 1.083 13.244 1.00 72.19 79 ALA A N 1
ATOM 551 C CA . ALA A 1 79 ? -13.783 2.446 12.759 1.00 72.19 79 ALA A CA 1
ATOM 552 C C . ALA A 1 79 ? -14.972 3.146 13.449 1.00 72.19 79 ALA A C 1
ATOM 554 O O . ALA A 1 79 ? -15.300 4.290 13.101 1.00 72.19 79 ALA A O 1
ATOM 555 N N . ALA A 1 80 ? -15.618 2.465 14.403 1.00 72.62 80 ALA A N 1
ATOM 556 C CA . ALA A 1 80 ? -16.784 2.960 15.109 1.00 72.62 80 ALA A CA 1
ATOM 557 C C . ALA A 1 80 ? -16.459 4.240 15.877 1.00 72.62 80 ALA A C 1
ATOM 559 O O . ALA A 1 80 ? -15.480 4.308 16.624 1.00 72.62 80 ALA A O 1
ATOM 560 N N . ARG A 1 81 ? -17.297 5.266 15.714 1.00 79.00 81 ARG A N 1
ATOM 561 C CA . ARG A 1 81 ? -17.146 6.518 16.463 1.00 79.00 81 ARG A CA 1
ATOM 562 C C . ARG A 1 81 ? -18.468 7.193 16.775 1.00 79.00 81 ARG A C 1
ATOM 564 O O . ARG A 1 81 ? -19.399 7.177 15.970 1.00 79.00 81 ARG A O 1
ATOM 571 N N . LEU A 1 82 ? -18.516 7.853 17.923 1.00 78.56 82 LEU A N 1
ATOM 572 C CA . LEU A 1 82 ? -19.650 8.658 18.357 1.00 78.56 82 LEU A CA 1
ATOM 573 C C . LEU A 1 82 ? -19.172 10.091 18.610 1.00 78.56 82 LEU A C 1
ATOM 575 O O . LEU A 1 82 ? -18.276 10.310 19.427 1.00 78.56 82 LEU A O 1
ATOM 579 N N . CYS A 1 83 ? -19.758 11.062 17.910 1.00 86.50 83 CYS A N 1
ATOM 580 C CA . CYS A 1 83 ? -19.339 12.463 17.980 1.00 86.50 83 CYS A CA 1
ATOM 581 C C . CYS A 1 83 ? -20.507 13.362 18.396 1.00 86.50 83 CYS A C 1
ATOM 583 O O . CYS A 1 83 ? -21.589 13.296 17.819 1.00 86.50 83 CYS A O 1
ATOM 585 N N . ALA A 1 84 ? -20.278 14.194 19.406 1.00 83.94 84 ALA A N 1
ATOM 586 C CA . ALA A 1 84 ? -21.157 15.270 19.841 1.00 83.94 84 ALA A CA 1
ATOM 587 C C . ALA A 1 84 ? -20.289 16.474 20.250 1.00 83.94 84 ALA A C 1
ATOM 589 O O . ALA A 1 84 ? -20.253 16.902 21.402 1.00 83.94 84 ALA A O 1
ATOM 590 N N . VAL A 1 85 ? -19.497 16.976 19.313 1.00 83.44 85 VAL A N 1
ATOM 591 C CA . VAL A 1 85 ? -18.496 18.026 19.509 1.00 83.44 85 VAL A CA 1
ATOM 592 C C . VAL A 1 85 ? -19.149 19.407 19.448 1.00 83.44 85 VAL A C 1
ATOM 594 O O . VAL A 1 85 ? -20.024 19.672 18.622 1.00 83.44 85 VAL A O 1
ATOM 597 N N . GLY A 1 86 ? -18.719 20.307 20.333 1.00 75.88 86 GLY A N 1
ATOM 598 C CA . GLY A 1 86 ? -19.072 21.724 20.256 1.00 75.88 86 GLY A CA 1
ATOM 599 C C . GLY A 1 86 ? -18.264 22.440 19.175 1.00 75.88 86 GLY A C 1
ATOM 600 O O . GLY A 1 86 ? -17.077 22.168 19.006 1.00 75.88 86 GLY A O 1
ATOM 601 N N . ALA A 1 87 ? -18.883 23.372 18.451 1.00 76.81 87 ALA A N 1
ATOM 602 C CA . ALA A 1 87 ? -18.218 24.051 17.343 1.00 76.81 87 ALA A CA 1
ATOM 603 C C . ALA A 1 87 ? -17.082 24.978 17.818 1.00 76.81 87 ALA A C 1
ATOM 605 O O . ALA A 1 87 ? -17.207 25.688 18.822 1.00 76.81 87 ALA A O 1
ATOM 606 N N . ASP A 1 88 ? -15.983 24.991 17.066 1.00 77.56 88 ASP A N 1
ATOM 607 C CA . ASP A 1 88 ? -14.871 25.926 17.253 1.00 77.56 88 ASP A CA 1
ATOM 608 C C . ASP A 1 88 ? -15.236 27.319 16.694 1.00 77.56 88 ASP A C 1
ATOM 610 O O . ASP A 1 88 ? -16.092 27.440 15.816 1.00 77.56 88 ASP A O 1
ATOM 614 N N . ILE A 1 89 ? -14.582 28.376 17.191 1.00 67.81 89 ILE A N 1
ATOM 615 C CA . ILE A 1 89 ? -14.731 29.752 16.697 1.00 67.81 89 ILE A CA 1
ATOM 616 C C . ILE A 1 89 ? -13.399 30.513 16.683 1.00 67.81 89 ILE A C 1
ATOM 618 O O . ILE A 1 89 ? -12.511 30.302 17.514 1.00 67.81 89 ILE A O 1
ATOM 622 N N . ILE A 1 90 ? -13.273 31.423 15.715 1.00 59.25 90 ILE A N 1
ATOM 623 C CA . ILE A 1 90 ? -12.060 32.202 15.452 1.00 59.25 90 ILE A CA 1
ATOM 624 C C . ILE A 1 90 ? -12.085 33.556 16.190 1.00 59.25 90 ILE A C 1
ATOM 626 O O . ILE A 1 90 ? -11.092 33.873 16.844 1.00 59.25 90 ILE A O 1
ATOM 630 N N . ASP A 1 91 ? -13.209 34.293 16.168 1.00 56.94 91 ASP A N 1
ATOM 631 C CA . ASP A 1 91 ? -13.341 35.644 16.749 1.00 56.94 91 ASP A CA 1
ATOM 632 C C . ASP A 1 91 ? -14.523 35.796 17.736 1.00 56.94 91 ASP A C 1
ATOM 634 O O . ASP A 1 91 ? -15.653 35.388 17.457 1.00 56.94 91 ASP A O 1
ATOM 638 N N . PHE A 1 92 ? -14.259 36.471 18.870 1.00 55.44 92 PHE A N 1
ATOM 639 C CA . PHE A 1 92 ? -15.163 36.702 20.018 1.00 55.44 92 PHE A CA 1
ATOM 640 C C . PHE A 1 92 ? -15.740 35.411 20.671 1.00 55.44 92 PHE A C 1
ATOM 642 O O . PHE A 1 92 ? -15.713 34.310 20.146 1.00 55.44 92 PHE A O 1
ATOM 649 N N . SER A 1 93 ? -16.378 35.482 21.839 1.00 61.09 93 SER A N 1
ATOM 650 C CA . SER A 1 93 ? -15.739 35.251 23.146 1.00 61.09 93 SER A CA 1
ATOM 651 C C . SER A 1 93 ? -16.042 33.855 23.765 1.00 61.09 93 SER A C 1
ATOM 653 O O . SER A 1 93 ? -15.882 33.687 24.980 1.00 61.09 93 SER A O 1
ATOM 655 N N . SER A 1 94 ? -16.527 32.864 22.987 1.00 68.56 94 SER A N 1
ATOM 656 C CA . SER A 1 94 ? -16.978 31.560 23.533 1.00 68.56 94 SER A CA 1
ATOM 657 C C . SER A 1 94 ? -17.115 30.415 22.512 1.00 68.56 94 SER A C 1
ATOM 659 O O . SER A 1 94 ? -17.921 30.516 21.587 1.00 68.56 94 SER A O 1
ATOM 661 N N . GLY A 1 95 ? -16.419 29.295 22.736 1.00 72.12 95 GLY A N 1
ATOM 662 C CA . GLY A 1 95 ? -16.645 28.040 22.006 1.00 72.12 95 GLY A CA 1
ATOM 663 C C . GLY A 1 95 ? -17.958 27.357 22.412 1.00 72.12 95 GLY A C 1
ATOM 664 O O . GLY A 1 95 ? -18.497 27.637 23.491 1.00 72.12 95 GLY A O 1
ATOM 665 N N . GLY A 1 96 ? -18.475 26.471 21.559 1.00 76.38 96 GLY A N 1
ATOM 666 C CA . GLY A 1 96 ? -19.705 25.727 21.832 1.00 76.38 96 GLY A CA 1
ATOM 667 C C . GLY A 1 96 ? -19.488 24.629 22.872 1.00 76.38 96 GLY A C 1
ATOM 668 O O . GLY A 1 96 ? -18.445 23.988 22.879 1.00 76.38 96 GLY A O 1
ATOM 669 N N . GLY A 1 97 ? -20.450 24.383 23.761 1.00 79.25 97 GLY A N 1
ATOM 670 C CA . GLY A 1 97 ? -20.354 23.255 24.699 1.00 79.25 97 GLY A CA 1
ATOM 671 C C . GLY A 1 97 ? -20.346 21.906 23.969 1.00 79.25 97 GLY A C 1
ATOM 672 O O . GLY A 1 97 ? -20.994 21.764 22.931 1.00 79.25 97 GLY A O 1
ATOM 673 N N . GLY A 1 98 ? -19.624 20.918 24.494 1.00 80.62 98 GLY A N 1
ATOM 674 C CA . GLY A 1 98 ? -19.737 19.535 24.031 1.00 80.62 98 GLY A CA 1
ATOM 675 C C . GLY A 1 98 ? -21.111 18.941 24.365 1.00 80.62 98 GLY A C 1
ATOM 676 O O . GLY A 1 98 ? -21.766 19.349 25.327 1.00 80.62 98 GLY A O 1
ATOM 677 N N . GLY A 1 99 ? -21.545 17.986 23.553 1.00 83.44 99 GLY A N 1
ATOM 678 C CA . GLY A 1 99 ? -22.808 17.267 23.672 1.00 83.44 99 GLY A CA 1
ATOM 679 C C . GLY A 1 99 ? -22.707 15.978 24.492 1.00 83.44 99 GLY A C 1
ATOM 680 O O . GLY A 1 99 ? -21.641 15.604 24.981 1.00 83.44 99 GLY A O 1
ATOM 681 N N . ARG A 1 100 ? -23.830 15.284 24.678 1.00 90.50 100 ARG A N 1
ATOM 682 C CA . ARG A 1 100 ? -23.916 14.108 25.557 1.00 90.50 100 ARG A CA 1
ATOM 683 C C . ARG A 1 100 ? -24.194 12.832 24.777 1.00 90.50 100 ARG A C 1
ATOM 685 O O . ARG A 1 100 ? -25.059 12.807 23.911 1.00 90.50 100 ARG A O 1
ATOM 692 N N . ILE A 1 101 ? -23.493 11.766 25.136 1.00 94.44 101 ILE A N 1
ATOM 693 C CA . ILE A 1 101 ? -23.593 10.443 24.525 1.00 94.44 101 ILE A CA 1
ATOM 694 C C . ILE A 1 101 ? -23.897 9.430 25.630 1.00 94.44 101 ILE A C 1
ATOM 696 O O . ILE A 1 101 ? -23.252 9.455 26.678 1.00 94.44 101 ILE A O 1
ATOM 700 N N . SER A 1 102 ? -24.868 8.548 25.408 1.00 97.69 102 SER A N 1
ATOM 701 C CA . SER A 1 102 ? -25.172 7.444 26.315 1.00 97.69 102 SER A CA 1
ATOM 702 C C . SER A 1 102 ? -25.583 6.189 25.552 1.00 97.69 102 SER A C 1
ATOM 704 O O . SER A 1 102 ? -26.392 6.261 24.622 1.00 97.69 102 SER A O 1
ATOM 706 N N . ILE A 1 103 ? -25.031 5.050 25.962 1.00 97.94 103 ILE A N 1
ATOM 707 C CA . ILE A 1 103 ? -25.413 3.715 25.497 1.00 97.94 103 ILE A CA 1
ATOM 708 C C . ILE A 1 103 ? -26.021 2.959 26.680 1.00 97.94 103 ILE A C 1
ATOM 710 O O . ILE A 1 103 ? -25.376 2.827 27.717 1.00 97.94 103 ILE A O 1
ATOM 714 N N . GLY A 1 104 ? -27.252 2.482 26.527 1.00 97.94 104 GLY A N 1
ATOM 715 C CA . GLY A 1 104 ? -27.957 1.636 27.485 1.00 97.94 104 GLY A CA 1
ATOM 716 C C . GLY A 1 104 ? -28.041 0.194 26.990 1.00 97.94 104 GLY A C 1
ATOM 717 O O . GLY A 1 104 ? -28.552 -0.015 25.892 1.00 97.94 104 GLY A O 1
ATOM 718 N N . ILE A 1 105 ? -27.584 -0.783 27.774 1.00 98.19 105 ILE A N 1
ATOM 719 C CA . ILE A 1 105 ? -27.627 -2.209 27.406 1.00 98.19 105 ILE A CA 1
ATOM 720 C C . ILE A 1 105 ? -28.523 -2.990 28.374 1.00 98.19 105 ILE A C 1
ATOM 722 O O . ILE A 1 105 ? -28.362 -2.890 29.594 1.00 98.19 105 ILE A O 1
ATOM 726 N N . GLY A 1 106 ? -29.457 -3.765 27.823 1.00 97.50 106 GLY A N 1
ATOM 727 C CA . GLY A 1 106 ? -30.377 -4.641 28.552 1.00 97.50 106 GLY A CA 1
ATOM 728 C C . GLY A 1 106 ? -31.345 -3.902 29.476 1.00 97.50 106 GLY A C 1
ATOM 729 O O . GLY A 1 106 ? -31.773 -4.465 30.479 1.00 97.50 106 GLY A O 1
ATOM 730 N N . LEU A 1 107 ? -31.646 -2.632 29.187 1.00 97.56 107 LEU A N 1
ATOM 731 C CA . LEU A 1 107 ? -32.544 -1.812 30.003 1.00 97.56 107 LEU A CA 1
ATOM 732 C C . LEU A 1 107 ? -34.011 -2.107 29.662 1.00 97.56 107 LEU A C 1
ATOM 734 O O . LEU A 1 107 ? -34.391 -2.127 28.493 1.00 97.56 107 LEU A O 1
ATOM 738 N N . SER A 1 108 ? -34.846 -2.255 30.684 1.00 96.62 108 SER A N 1
ATOM 739 C CA . SER A 1 108 ? -36.303 -2.323 30.569 1.00 96.62 108 SER A CA 1
ATOM 740 C C . SER A 1 108 ? -36.920 -0.964 30.223 1.00 96.62 108 SER A C 1
ATOM 742 O O . SER A 1 108 ? -36.354 0.093 30.511 1.00 96.62 108 SER A O 1
ATOM 744 N N . ASP A 1 109 ? -38.141 -0.971 29.681 1.00 95.88 109 ASP A N 1
ATOM 745 C CA . ASP A 1 109 ? -38.876 0.260 29.354 1.00 95.88 109 ASP A CA 1
ATOM 746 C C . ASP A 1 109 ? -39.053 1.190 30.565 1.00 95.88 109 ASP A C 1
ATOM 748 O O . ASP A 1 109 ? -38.975 2.413 30.431 1.00 95.88 109 ASP A O 1
ATOM 752 N N . ALA A 1 110 ? -39.249 0.621 31.760 1.00 96.62 110 ALA A N 1
ATOM 753 C CA . ALA A 1 110 ? -39.380 1.383 32.998 1.00 96.62 110 ALA A CA 1
ATOM 754 C C . ALA A 1 110 ? -38.068 2.083 33.386 1.00 96.62 110 ALA A C 1
ATOM 756 O O . ALA A 1 110 ? -38.083 3.246 33.782 1.00 96.62 110 ALA A O 1
ATOM 757 N N . GLU A 1 111 ? -36.927 1.409 33.228 1.00 97.81 111 GLU A N 1
ATOM 758 C CA . GLU A 1 111 ? -35.608 2.001 33.480 1.00 97.81 111 GLU A CA 1
ATOM 759 C C . GLU A 1 111 ? -35.279 3.085 32.451 1.00 97.81 111 GLU A C 1
ATOM 761 O O . GLU A 1 111 ? -34.809 4.160 32.820 1.00 97.81 111 GLU A O 1
ATOM 766 N N . ILE A 1 112 ? -35.580 2.850 31.170 1.00 96.25 112 ILE A N 1
ATOM 767 C CA . ILE A 1 112 ? -35.421 3.851 30.105 1.00 96.25 112 ILE A CA 1
ATOM 768 C C . ILE A 1 112 ? -36.263 5.097 30.418 1.00 96.25 112 ILE A C 1
ATOM 770 O O . ILE A 1 112 ? -35.769 6.221 30.290 1.00 96.25 112 ILE A O 1
ATOM 774 N N . ALA A 1 113 ? -37.513 4.917 30.856 1.00 93.00 113 ALA A N 1
ATOM 775 C CA . ALA A 1 113 ? -38.392 6.016 31.247 1.00 93.00 113 ALA A CA 1
ATOM 776 C C . ALA A 1 113 ? -37.867 6.777 32.478 1.00 93.00 113 ALA A C 1
ATOM 778 O O . ALA A 1 113 ? -37.859 8.008 32.466 1.00 93.00 113 ALA A O 1
ATOM 779 N N . ALA A 1 114 ? -37.371 6.069 33.498 1.00 92.56 114 ALA A N 1
ATOM 780 C CA . ALA A 1 114 ? -36.778 6.674 34.692 1.00 92.56 114 ALA A CA 1
ATOM 781 C C . ALA A 1 114 ? -35.544 7.527 34.341 1.00 92.56 114 ALA A C 1
ATOM 783 O O . ALA A 1 114 ? -35.453 8.692 34.734 1.00 92.56 114 ALA A O 1
ATOM 784 N N . LEU A 1 115 ? -34.634 7.001 33.512 1.00 94.06 115 LEU A N 1
ATOM 785 C CA . LEU A 1 115 ? -33.467 7.752 33.039 1.00 94.06 115 LEU A CA 1
ATOM 786 C C . LEU A 1 115 ? -33.882 8.994 32.233 1.00 94.06 115 LEU A C 1
ATOM 788 O O . LEU A 1 115 ? -33.289 10.059 32.408 1.00 94.06 115 LEU A O 1
ATOM 792 N N . ALA A 1 116 ? -34.920 8.898 31.390 1.00 91.19 116 ALA A N 1
ATOM 793 C CA . ALA A 1 116 ? -35.460 10.038 30.638 1.00 91.19 116 ALA A CA 1
ATOM 794 C C . ALA A 1 116 ? -36.105 11.111 31.533 1.00 91.19 116 ALA A C 1
ATOM 796 O O . ALA A 1 116 ? -36.091 12.290 31.173 1.00 91.19 116 ALA A O 1
ATOM 797 N N . ALA A 1 117 ? -36.632 10.723 32.697 1.00 87.75 117 ALA A N 1
ATOM 798 C CA . ALA A 1 117 ? -37.129 11.637 33.726 1.00 87.75 117 ALA A CA 1
ATOM 799 C C . ALA A 1 117 ? -36.000 12.279 34.561 1.00 87.75 117 ALA A C 1
ATOM 801 O O . ALA A 1 117 ? -36.260 13.178 35.361 1.00 87.75 117 ALA A O 1
ATOM 802 N N . GLY A 1 118 ? -34.744 11.867 34.352 1.00 88.25 118 GLY A N 1
ATOM 803 C CA . GLY A 1 118 ? -33.579 12.353 35.091 1.00 88.25 118 GLY A CA 1
ATOM 804 C C . GLY A 1 118 ? -33.310 11.605 36.395 1.00 88.25 118 GLY A C 1
ATOM 805 O O . GLY A 1 118 ? -32.477 12.048 37.186 1.00 88.25 118 GLY A O 1
ATOM 806 N N . GLU A 1 119 ? -33.987 10.480 36.617 1.00 93.94 119 GLU A N 1
ATOM 807 C CA . GLU A 1 119 ? -33.710 9.589 37.738 1.00 93.94 119 GLU A CA 1
ATOM 808 C C . GLU A 1 119 ? -32.428 8.782 37.489 1.00 93.94 119 GLU A C 1
ATOM 810 O O . GLU A 1 119 ? -31.969 8.623 36.356 1.00 93.94 119 GLU A O 1
ATOM 815 N N . VAL A 1 120 ? -31.837 8.259 38.565 1.00 96.00 120 VAL A N 1
ATOM 816 C CA . VAL A 1 120 ? -30.644 7.401 38.513 1.00 96.00 120 VAL A CA 1
ATOM 817 C C . VAL A 1 120 ? -30.930 6.139 39.330 1.00 96.00 120 VAL A C 1
ATOM 819 O O . VAL A 1 120 ? -30.587 6.093 40.515 1.00 96.00 120 VAL A O 1
ATOM 822 N N . PRO A 1 121 ? -31.611 5.129 38.748 1.00 96.81 121 PRO A N 1
ATOM 823 C CA . PRO A 1 121 ? -31.891 3.874 39.440 1.00 96.81 121 PRO A CA 1
ATOM 824 C C . PRO A 1 121 ? -30.606 3.229 39.971 1.00 96.81 121 PRO A C 1
ATOM 826 O O . PRO A 1 121 ? -29.642 3.058 39.225 1.00 96.81 121 PRO A O 1
ATOM 829 N N . THR A 1 122 ? -30.577 2.888 41.260 1.00 96.81 122 THR A N 1
ATOM 830 C CA . THR A 1 122 ? -29.353 2.476 41.975 1.00 96.81 122 THR A CA 1
ATOM 831 C C . THR A 1 122 ? -28.893 1.058 41.66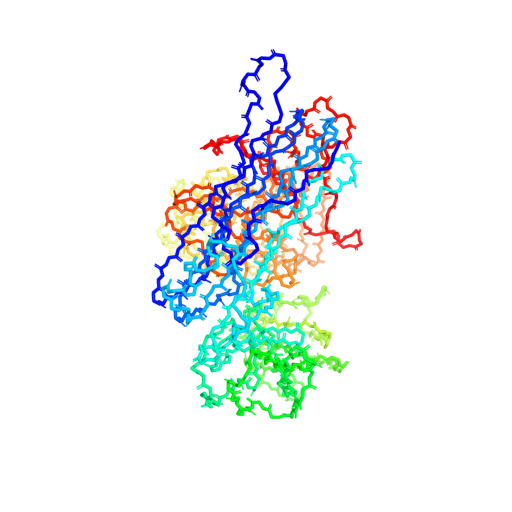0 1.00 96.81 122 THR A C 1
ATOM 833 O O . THR A 1 122 ? -27.747 0.717 41.940 1.00 96.81 122 THR A O 1
ATOM 836 N N . HIS A 1 123 ? -29.771 0.226 41.100 1.00 95.94 123 HIS A N 1
ATOM 837 C CA . HIS A 1 123 ? -29.451 -1.147 40.718 1.00 95.94 123 HIS A CA 1
ATOM 838 C C . HIS A 1 123 ? -28.804 -1.249 39.332 1.00 95.94 123 HIS A C 1
ATOM 840 O O . HIS A 1 123 ? -28.304 -2.315 38.989 1.00 95.94 123 HIS A O 1
ATOM 846 N N . LEU A 1 124 ? -28.803 -0.175 38.538 1.00 97.88 124 LEU A N 1
ATOM 847 C CA . LEU A 1 124 ? -28.103 -0.129 37.255 1.00 97.88 124 LEU A CA 1
ATOM 848 C C . LEU A 1 124 ? -26.604 0.113 37.450 1.00 97.88 124 LEU A C 1
ATOM 850 O O . LEU A 1 124 ? -26.164 0.738 38.416 1.00 97.88 124 LEU A O 1
ATOM 854 N N . ILE A 1 125 ? -25.818 -0.358 36.489 1.00 95.88 125 ILE A N 1
ATOM 855 C CA . ILE A 1 125 ? -24.371 -0.164 36.443 1.00 95.88 125 ILE A CA 1
ATOM 856 C C . ILE A 1 125 ? -24.084 1.039 35.546 1.00 95.88 125 ILE A C 1
ATOM 858 O O . ILE A 1 125 ? -24.543 1.080 34.405 1.00 95.88 125 ILE A O 1
ATOM 862 N N . TYR A 1 126 ? -23.304 1.999 36.047 1.00 95.44 126 TYR A N 1
ATOM 863 C CA . TYR A 1 126 ? -22.932 3.218 35.325 1.00 95.44 126 TYR A CA 1
ATOM 864 C C . TYR A 1 126 ? -21.417 3.318 35.187 1.00 95.44 126 TYR A C 1
ATOM 866 O O . TYR A 1 126 ? -20.682 3.128 36.156 1.00 95.44 126 TYR A O 1
ATOM 874 N N . GLY A 1 127 ? -20.949 3.694 34.002 1.00 92.62 127 GLY A N 1
ATOM 875 C CA . GLY A 1 127 ? -19.535 3.939 33.751 1.00 92.62 127 GLY A CA 1
ATOM 876 C C . GLY A 1 127 ? -19.295 4.895 32.585 1.00 92.62 127 GLY A C 1
ATOM 877 O O . GLY A 1 127 ? -20.231 5.263 31.867 1.00 92.62 127 GLY A O 1
ATOM 878 N N . PRO A 1 128 ? -18.042 5.332 32.383 1.00 92.81 128 PRO A N 1
ATOM 879 C CA . PRO A 1 128 ? -17.662 6.014 31.155 1.00 92.81 128 PRO A CA 1
ATOM 880 C C . PRO A 1 128 ? -17.773 5.053 29.965 1.00 92.81 128 PRO A C 1
ATOM 882 O O . PRO A 1 128 ? -17.461 3.870 30.079 1.00 92.81 128 PRO A O 1
ATOM 885 N N . LEU A 1 129 ? -18.176 5.573 28.808 1.00 92.62 129 LEU A N 1
ATOM 886 C CA . LEU A 1 129 ? -18.125 4.815 27.560 1.00 92.62 129 LEU A CA 1
ATOM 887 C C . LEU A 1 129 ? -16.692 4.833 27.016 1.00 92.62 129 LEU A C 1
ATOM 889 O O . LEU A 1 129 ? -16.240 5.858 26.505 1.00 92.62 129 LEU A O 1
ATOM 893 N N . THR A 1 130 ? -15.984 3.710 27.137 1.00 88.62 130 THR A N 1
ATOM 894 C CA . THR A 1 130 ? -14.575 3.575 26.717 1.00 88.62 130 THR A CA 1
ATOM 895 C C . THR A 1 130 ? -14.371 2.563 25.593 1.00 88.62 130 THR A C 1
ATOM 897 O O . THR A 1 130 ? -13.278 2.482 25.048 1.00 88.62 130 THR A O 1
ATOM 900 N N . GLN A 1 131 ? -15.411 1.808 25.237 1.00 88.25 131 GLN A N 1
ATOM 901 C CA . GLN A 1 131 ? -15.369 0.687 24.289 1.00 88.25 131 GLN A CA 1
ATOM 902 C C . GLN A 1 131 ? -15.473 1.111 22.815 1.00 88.25 131 GLN A C 1
ATOM 904 O O . GLN A 1 131 ? -15.472 0.274 21.914 1.00 88.25 131 GLN A O 1
ATOM 909 N N . VAL A 1 132 ? -15.616 2.411 22.567 1.00 83.56 132 VAL A N 1
ATOM 910 C CA . VAL A 1 132 ? -15.719 3.013 21.238 1.00 83.56 132 VAL A CA 1
ATOM 911 C C . VAL A 1 132 ? -15.063 4.387 21.271 1.00 83.56 132 VAL A C 1
ATOM 913 O O . VAL A 1 132 ? -15.045 5.054 22.308 1.00 83.56 132 VAL A O 1
ATOM 916 N N . ALA A 1 133 ? -14.532 4.839 20.135 1.00 79.62 133 ALA A N 1
ATOM 917 C CA . ALA A 1 133 ? -13.992 6.184 20.033 1.00 79.62 133 ALA A CA 1
ATOM 918 C C . ALA A 1 133 ? -15.106 7.225 20.243 1.00 79.62 133 ALA A C 1
ATOM 920 O O . ALA A 1 133 ? -16.103 7.256 19.516 1.00 79.62 133 ALA A O 1
ATOM 921 N N . VAL A 1 134 ? -14.917 8.108 21.223 1.00 78.75 134 VAL A N 1
ATOM 922 C CA . VAL A 1 134 ? -15.868 9.174 21.558 1.00 78.75 134 VAL A CA 1
ATOM 923 C C . VAL A 1 134 ? -15.244 10.548 21.358 1.00 78.75 134 VAL A C 1
ATOM 925 O O . VAL A 1 134 ? -14.121 10.815 21.785 1.00 78.75 134 VAL A O 1
ATOM 928 N N . GLN A 1 135 ? -15.991 11.453 20.730 1.00 80.81 135 GLN A N 1
ATOM 929 C CA . GLN A 1 135 ? -15.612 12.854 20.583 1.00 80.81 135 GLN A CA 1
ATOM 930 C C . GLN A 1 135 ? -16.702 13.744 21.170 1.00 80.81 135 GLN A C 1
ATOM 932 O O . GLN A 1 135 ? -17.751 13.957 20.579 1.00 80.81 135 GLN A O 1
ATOM 937 N N . ILE A 1 136 ? -16.436 14.281 22.355 1.00 79.94 136 ILE A N 1
ATOM 938 C CA . ILE A 1 136 ? -17.371 15.115 23.134 1.00 79.94 136 ILE A CA 1
ATOM 939 C C . ILE A 1 136 ? -16.725 16.440 23.548 1.00 79.94 136 ILE A C 1
ATOM 941 O O . ILE A 1 136 ? -17.123 17.078 24.521 1.00 79.94 136 ILE A O 1
ATOM 945 N N . ARG A 1 137 ? -15.660 16.831 22.847 1.00 83.56 137 ARG A N 1
ATOM 946 C CA . ARG A 1 137 ? -14.862 18.015 23.159 1.00 83.56 137 ARG A CA 1
ATOM 947 C C . ARG A 1 137 ? -15.726 19.273 23.047 1.00 83.56 137 ARG A C 1
ATOM 949 O O . ARG A 1 137 ? -16.504 19.414 22.103 1.00 83.56 137 ARG A O 1
ATOM 956 N N . GLY A 1 138 ? -15.558 20.205 23.979 1.00 70.75 138 GLY A N 1
ATOM 957 C CA . GLY A 1 138 ? -16.056 21.562 23.787 1.00 70.75 138 GLY A CA 1
ATOM 958 C C . GLY A 1 138 ? -15.310 22.262 22.650 1.00 70.75 138 GLY A C 1
ATOM 959 O O . GLY A 1 138 ? -14.159 21.951 22.349 1.00 70.75 138 GLY A O 1
ATOM 960 N N . GLY A 1 139 ? -15.965 23.219 22.019 1.00 73.50 139 GLY A N 1
ATOM 961 C CA . GLY A 1 139 ? -15.385 24.037 20.972 1.00 73.50 139 GLY A CA 1
ATOM 962 C C . GLY A 1 139 ? -14.309 24.984 21.490 1.00 73.50 139 GLY A C 1
ATOM 963 O O . GLY A 1 139 ? -14.364 25.456 22.629 1.00 73.50 139 GLY A O 1
ATOM 964 N N . GLN A 1 140 ? -13.326 25.286 20.656 1.00 75.88 140 GLN A N 1
ATOM 965 C CA . GLN A 1 140 ? -12.219 26.183 20.959 1.00 75.88 140 GLN A CA 1
ATOM 966 C C . GLN A 1 140 ? -12.561 27.640 20.616 1.00 75.88 140 GLN A C 1
ATOM 968 O O . GLN A 1 140 ? -13.063 27.920 19.534 1.00 75.88 140 GLN A O 1
ATOM 973 N N . ALA A 1 141 ? -12.215 28.580 21.498 1.00 69.69 141 ALA A N 1
ATOM 974 C CA . ALA A 1 141 ? -12.214 30.021 21.243 1.00 69.69 141 ALA A CA 1
ATOM 975 C C . ALA A 1 141 ? -10.932 30.651 21.804 1.00 69.69 141 ALA A C 1
ATOM 977 O O . ALA A 1 141 ? -10.621 30.486 22.985 1.00 69.69 141 ALA A O 1
ATOM 978 N N . SER A 1 142 ? -10.172 31.368 20.968 1.00 65.81 142 SER A N 1
ATOM 979 C CA . SER A 1 142 ? -8.959 32.106 21.380 1.00 65.81 142 SER A CA 1
ATOM 980 C C . SER A 1 142 ? -7.984 31.285 22.249 1.00 65.81 142 SER A C 1
ATOM 982 O O . SER A 1 142 ? -7.457 31.775 23.243 1.00 65.81 142 SER A O 1
ATOM 984 N N . GLY A 1 143 ? -7.779 30.007 21.906 1.00 60.44 143 GLY A N 1
ATOM 985 C CA . GLY A 1 143 ? -6.876 29.106 22.639 1.00 60.44 143 GLY A CA 1
ATOM 986 C C . GLY A 1 143 ? -7.497 28.357 23.826 1.00 60.44 143 GLY A C 1
ATOM 987 O O . GLY A 1 143 ? -6.855 27.458 24.353 1.00 60.44 143 GLY A O 1
ATOM 988 N N . ASN A 1 144 ? -8.739 28.658 24.216 1.00 64.38 144 ASN A N 1
ATOM 989 C CA . ASN A 1 144 ? -9.435 27.999 25.323 1.00 64.38 144 ASN A CA 1
ATOM 990 C C . ASN A 1 144 ? -10.597 27.136 24.824 1.00 64.38 144 ASN A C 1
ATOM 992 O O . ASN A 1 144 ? -11.371 27.575 23.977 1.00 64.38 144 ASN A O 1
ATOM 996 N N . PHE A 1 145 ? -10.765 25.941 25.388 1.00 66.56 145 PHE A N 1
ATOM 997 C CA . PHE A 1 145 ? -11.922 25.088 25.112 1.00 66.56 145 PHE A CA 1
ATOM 998 C C . PHE A 1 145 ? -13.113 25.448 26.011 1.00 66.56 145 PHE A C 1
ATOM 1000 O O . PHE A 1 145 ? -12.954 25.776 27.193 1.00 66.56 145 PHE A O 1
ATOM 1007 N N . ALA A 1 146 ? -14.316 25.387 25.446 1.00 73.00 146 ALA A N 1
ATOM 1008 C CA . ALA A 1 146 ? -15.555 25.298 26.207 1.00 73.00 146 ALA A CA 1
ATOM 1009 C C . ALA A 1 146 ? -15.650 23.943 26.929 1.00 73.00 146 ALA A C 1
ATOM 1011 O O . ALA A 1 146 ? -14.821 23.055 26.717 1.00 73.00 146 ALA A O 1
ATOM 1012 N N . SER A 1 147 ? -16.646 23.781 27.803 1.00 77.19 147 SER A N 1
ATOM 1013 C CA . SER A 1 147 ? -16.794 22.536 28.556 1.00 77.19 147 SER A CA 1
ATOM 1014 C C . SER A 1 147 ? -17.070 21.368 27.613 1.00 77.19 147 SER A C 1
ATOM 1016 O O . SER A 1 147 ? -17.982 21.436 26.786 1.00 77.19 147 SER A O 1
ATOM 1018 N N . SER A 1 148 ? -16.293 20.295 27.749 1.00 81.25 148 SER A N 1
ATOM 1019 C CA . SER A 1 148 ? -16.605 19.011 27.124 1.00 81.25 148 SER A CA 1
ATOM 1020 C C . SER A 1 148 ? -17.907 18.447 27.685 1.00 81.25 148 SER A C 1
ATOM 1022 O O . SER A 1 148 ? -18.306 18.758 28.810 1.00 81.25 148 SER A O 1
ATOM 1024 N N . GLY A 1 149 ? -18.572 17.629 26.881 1.00 84.38 149 GLY A N 1
ATOM 1025 C CA . GLY A 1 149 ? -19.767 16.913 27.284 1.00 84.38 149 GLY A CA 1
ATOM 1026 C C . GLY A 1 149 ? -19.455 15.633 28.058 1.00 84.38 149 GLY A C 1
ATOM 1027 O O . GLY A 1 149 ? -18.448 15.548 28.759 1.00 84.38 149 GLY A O 1
ATOM 1028 N N . THR A 1 150 ? -20.324 14.629 27.941 1.00 91.25 150 THR A N 1
ATOM 1029 C CA . THR A 1 150 ? -20.196 13.344 28.656 1.00 91.25 150 THR A CA 1
ATOM 1030 C C . THR A 1 150 ? -20.464 12.173 27.723 1.00 91.25 150 THR A C 1
ATOM 1032 O O . THR A 1 150 ? -21.346 12.278 26.876 1.00 91.25 150 THR A O 1
ATOM 1035 N N . ALA A 1 151 ? -19.768 11.053 27.917 1.00 92.31 151 ALA A N 1
ATOM 1036 C CA . ALA A 1 151 ? -20.040 9.789 27.237 1.00 92.31 151 ALA A CA 1
ATOM 1037 C C . ALA A 1 151 ? -20.178 8.674 28.281 1.00 92.31 151 ALA A C 1
ATOM 1039 O O . ALA A 1 151 ? -19.239 8.429 29.041 1.00 92.31 151 ALA A O 1
ATOM 1040 N N . THR A 1 152 ? -21.351 8.048 28.356 1.00 97.19 152 THR A N 1
ATOM 1041 C CA . THR A 1 152 ? -21.699 7.093 29.417 1.00 97.19 152 THR A CA 1
ATOM 1042 C C . THR A 1 152 ? -22.152 5.752 28.853 1.00 97.19 152 THR A C 1
ATOM 1044 O O . THR A 1 152 ? -22.744 5.673 27.776 1.00 97.19 152 THR A O 1
ATOM 1047 N N . LEU A 1 153 ? -21.869 4.700 29.609 1.00 97.38 153 LEU A N 1
ATOM 1048 C CA . LEU A 1 153 ? -22.400 3.362 29.421 1.00 97.38 153 LEU A CA 1
ATOM 1049 C C . LEU A 1 153 ? -23.268 3.032 30.637 1.00 97.38 153 LEU A C 1
ATOM 1051 O O . LEU A 1 153 ? -22.836 3.220 31.777 1.00 97.38 153 LEU A O 1
ATOM 1055 N N . VAL A 1 154 ? -24.490 2.575 30.384 1.00 98.12 154 VAL A N 1
ATOM 1056 C CA . VAL A 1 154 ? -25.461 2.168 31.401 1.00 98.12 154 VAL A CA 1
ATOM 1057 C C . VAL A 1 154 ? -25.883 0.736 31.106 1.00 98.12 154 VAL A C 1
ATOM 1059 O O . VAL A 1 154 ? -26.287 0.434 29.988 1.00 98.12 154 VAL A O 1
ATOM 1062 N N . GLN A 1 155 ? -25.782 -0.159 32.081 1.00 97.56 155 GLN A N 1
ATOM 1063 C CA . GLN A 1 155 ? -26.092 -1.578 31.888 1.00 97.56 155 GLN A CA 1
ATOM 1064 C C . GLN A 1 155 ? -27.006 -2.082 32.997 1.00 97.56 155 GLN A C 1
ATOM 1066 O O . GLN A 1 155 ? -26.814 -1.750 34.171 1.00 97.56 155 GLN A O 1
ATOM 1071 N N . ALA A 1 156 ? -27.973 -2.926 32.639 1.00 97.19 156 ALA A N 1
ATOM 1072 C CA . ALA A 1 156 ? -28.685 -3.713 33.635 1.00 97.19 156 ALA A CA 1
ATOM 1073 C C . ALA A 1 156 ? -27.756 -4.788 34.246 1.00 97.19 156 ALA A C 1
ATOM 1075 O O . ALA A 1 156 ? -26.819 -5.256 33.583 1.00 97.19 156 ALA A O 1
ATOM 1076 N N . PRO A 1 157 ? -28.008 -5.239 35.492 1.00 93.38 157 PRO A N 1
ATOM 1077 C CA . PRO A 1 157 ? -27.167 -6.228 36.171 1.00 93.38 157 PRO A CA 1
ATOM 1078 C C . PRO A 1 157 ? -26.915 -7.513 35.380 1.00 93.38 157 PRO A C 1
ATOM 1080 O O . PRO A 1 157 ? -25.804 -8.029 35.423 1.00 93.38 157 PRO A O 1
ATOM 1083 N N . ALA A 1 158 ? -27.909 -7.994 34.633 1.00 91.19 158 ALA A N 1
ATOM 1084 C CA . ALA A 1 158 ? -27.829 -9.218 33.833 1.00 91.19 158 ALA A CA 1
ATOM 1085 C C . ALA A 1 158 ? -27.716 -8.959 32.317 1.00 91.19 158 ALA A C 1
ATOM 1087 O O . ALA A 1 158 ? -27.923 -9.877 31.532 1.00 91.19 158 ALA A O 1
ATOM 1088 N N . ALA A 1 159 ? -27.434 -7.718 31.904 1.00 96.06 159 ALA A N 1
ATOM 1089 C CA . ALA A 1 159 ? -27.196 -7.390 30.500 1.00 96.06 159 ALA A CA 1
ATOM 1090 C C . ALA A 1 159 ? -25.874 -7.982 29.991 1.00 96.06 159 ALA A C 1
ATOM 1092 O O . ALA A 1 159 ? -24.982 -8.290 30.789 1.00 96.06 159 ALA A O 1
ATOM 1093 N N . ASP A 1 160 ? -25.712 -8.023 28.672 1.00 96.44 160 ASP A N 1
ATOM 1094 C CA . ASP A 1 160 ? -24.448 -8.361 28.020 1.00 96.44 160 ASP A CA 1
ATOM 1095 C C . ASP A 1 160 ? -23.277 -7.549 28.581 1.00 96.44 160 ASP A C 1
ATOM 1097 O O . ASP A 1 160 ? -23.418 -6.406 29.052 1.00 96.44 160 ASP A O 1
ATOM 1101 N N . ARG A 1 161 ? -22.090 -8.150 28.518 1.00 95.44 161 ARG A N 1
ATOM 1102 C CA . ARG A 1 161 ? -20.821 -7.486 28.815 1.00 95.44 161 ARG A CA 1
ATOM 1103 C C . ARG A 1 161 ? -19.989 -7.352 27.560 1.00 95.44 161 ARG A C 1
ATOM 1105 O O . ARG A 1 161 ? -20.050 -8.173 26.654 1.00 95.44 161 ARG A O 1
ATOM 1112 N N . LEU A 1 162 ? -19.204 -6.286 27.521 1.00 96.44 162 LEU A N 1
ATOM 1113 C CA . LEU A 1 162 ? -18.394 -5.942 26.365 1.00 96.44 162 LEU A CA 1
ATOM 1114 C C . LEU A 1 162 ? -16.975 -6.483 26.536 1.00 96.44 162 LEU A C 1
ATOM 1116 O O . LEU A 1 162 ? -16.325 -6.199 27.544 1.00 96.44 162 LEU A O 1
ATOM 1120 N N . LEU A 1 163 ? -16.492 -7.222 25.539 1.00 97.19 163 LEU A N 1
ATOM 1121 C CA . LEU A 1 163 ? -15.105 -7.654 25.409 1.00 97.19 163 LEU A CA 1
ATOM 1122 C C . LEU A 1 163 ? -14.425 -6.845 24.303 1.00 97.19 163 LEU A C 1
ATOM 1124 O O . LEU A 1 163 ? -14.719 -7.019 23.122 1.00 97.19 163 LEU A O 1
ATOM 1128 N N . GLU A 1 164 ? -13.487 -5.984 24.681 1.00 96.00 164 GLU A N 1
ATOM 1129 C CA . GLU A 1 164 ? -12.638 -5.260 23.737 1.00 96.00 164 GLU A CA 1
ATOM 1130 C C . GLU A 1 164 ? -11.366 -6.072 23.447 1.00 96.00 164 GLU A C 1
ATOM 1132 O O . GLU A 1 164 ? -10.570 -6.334 24.351 1.00 96.00 164 GLU A O 1
ATOM 1137 N N . VAL A 1 165 ? -11.159 -6.469 22.189 1.00 96.50 165 VAL A N 1
ATOM 1138 C CA . VAL A 1 165 ? -9.992 -7.250 21.751 1.00 96.50 165 VAL A CA 1
ATOM 1139 C C . VAL A 1 165 ? -8.976 -6.348 21.052 1.00 96.50 165 VAL A C 1
ATOM 1141 O O . VAL A 1 165 ? -9.260 -5.727 20.025 1.00 96.50 165 VAL A O 1
ATOM 1144 N N . LYS A 1 166 ? -7.756 -6.302 21.593 1.00 93.19 166 LYS A N 1
ATOM 1145 C CA . LYS A 1 166 ? -6.637 -5.467 21.130 1.00 93.19 166 LYS A CA 1
ATOM 1146 C C . LYS A 1 166 ? -5.393 -6.295 20.850 1.00 93.19 166 LYS A C 1
ATOM 1148 O O . LYS A 1 166 ? -5.246 -7.415 21.332 1.00 93.19 166 LYS A O 1
ATOM 1153 N N . GLY A 1 167 ? -4.471 -5.699 20.104 1.00 94.56 167 GLY A N 1
ATOM 1154 C CA . GLY A 1 167 ? -3.101 -6.176 19.966 1.00 94.56 167 GLY A CA 1
ATOM 1155 C C . GLY A 1 167 ? -2.120 -5.086 20.394 1.00 94.56 167 GLY A C 1
ATOM 1156 O O . GLY A 1 167 ? -2.390 -3.900 20.200 1.00 94.56 167 GLY A O 1
ATOM 1157 N N . ASN A 1 168 ? -1.003 -5.480 20.998 1.00 91.88 168 ASN A N 1
ATOM 1158 C CA . ASN A 1 168 ? 0.067 -4.583 21.426 1.00 91.88 168 ASN A CA 1
ATOM 1159 C C . ASN A 1 168 ? 1.432 -5.172 21.026 1.00 91.88 168 ASN A C 1
ATOM 1161 O O . ASN A 1 168 ? 1.683 -6.323 21.377 1.00 91.88 168 ASN A O 1
ATOM 1165 N N . PRO A 1 169 ? 2.322 -4.428 20.341 1.00 88.75 169 PRO A N 1
ATOM 1166 C CA . PRO A 1 169 ? 2.165 -3.041 19.877 1.00 88.75 169 PRO A CA 1
ATOM 1167 C C . PRO A 1 169 ? 1.295 -2.882 18.622 1.00 88.75 169 PRO A C 1
ATOM 1169 O O . PRO A 1 169 ? 0.997 -1.759 18.225 1.00 88.75 169 PRO A O 1
ATOM 1172 N N . VAL A 1 170 ? 0.890 -3.986 17.993 1.00 87.06 170 VAL A N 1
ATOM 1173 C CA . VAL A 1 170 ? 0.138 -4.005 16.732 1.00 87.06 170 VAL A CA 1
ATOM 1174 C C . VAL A 1 170 ? -1.013 -5.009 16.803 1.00 87.06 170 VAL A C 1
ATOM 1176 O O . VAL A 1 170 ? -0.970 -5.958 17.581 1.00 87.06 170 VAL A O 1
ATOM 1179 N N . GLN A 1 171 ? -2.036 -4.827 15.972 1.00 90.44 171 GLN A N 1
ATOM 1180 C CA . GLN A 1 171 ? -3.107 -5.800 15.747 1.00 90.44 171 GLN A CA 1
ATOM 1181 C C . GLN A 1 171 ? -2.699 -6.778 14.632 1.00 90.44 171 GLN A C 1
ATOM 1183 O O . GLN A 1 171 ? -3.165 -6.665 13.503 1.00 90.44 171 GLN A O 1
ATOM 1188 N N . ALA A 1 172 ? -1.765 -7.689 14.928 1.00 91.25 172 ALA A N 1
ATOM 1189 C CA . ALA A 1 172 ? -1.292 -8.692 13.970 1.00 91.25 172 ALA A CA 1
ATOM 1190 C C . ALA A 1 172 ? -2.172 -9.954 13.954 1.00 91.25 172 ALA A C 1
ATOM 1192 O O . ALA A 1 172 ? -2.832 -10.281 14.939 1.00 91.25 172 ALA A O 1
ATOM 1193 N N . GLY A 1 173 ? -2.147 -10.688 12.842 1.00 91.00 173 GLY A N 1
ATOM 1194 C CA . GLY A 1 173 ? -2.950 -11.891 12.637 1.00 91.00 173 GLY A CA 1
ATOM 1195 C C . GLY A 1 173 ? -4.457 -11.625 12.615 1.00 91.00 173 GLY A C 1
ATOM 1196 O O . GLY A 1 173 ? -4.911 -10.492 12.716 1.00 91.00 173 GLY A O 1
ATOM 1197 N N . GLU A 1 174 ? -5.229 -12.703 12.504 1.00 91.25 174 GLU A N 1
ATOM 1198 C CA . GLU A 1 174 ? -6.694 -12.676 12.560 1.00 91.25 174 GLU A CA 1
ATOM 1199 C C . GLU A 1 174 ? -7.142 -13.529 13.757 1.00 91.25 174 GLU A C 1
ATOM 1201 O O . GLU A 1 174 ? -7.146 -14.761 13.657 1.00 91.25 174 GLU A O 1
ATOM 1206 N N . PRO A 1 175 ? -7.421 -12.925 14.928 1.00 94.12 175 PRO A N 1
ATOM 1207 C CA . PRO A 1 175 ? -7.879 -13.669 16.094 1.00 94.12 175 PRO A CA 1
ATOM 1208 C C . PRO A 1 175 ? -9.268 -14.283 15.866 1.00 94.12 175 PRO A C 1
ATOM 1210 O O . PRO A 1 175 ? -10.099 -13.714 15.163 1.00 94.12 175 PRO A O 1
ATOM 1213 N N . ALA A 1 176 ? -9.548 -15.418 16.514 1.00 93.31 176 ALA A N 1
ATOM 1214 C CA . ALA A 1 176 ? -10.841 -16.107 16.420 1.00 93.31 176 ALA A CA 1
ATOM 1215 C C . ALA A 1 176 ? -12.011 -15.229 16.901 1.00 93.31 176 ALA A C 1
ATOM 1217 O O . ALA A 1 176 ? -13.097 -15.270 16.331 1.00 93.31 176 ALA A O 1
ATOM 1218 N N . VAL A 1 177 ? -11.759 -14.405 17.922 1.00 94.12 177 VAL A N 1
ATOM 1219 C CA . VAL A 1 177 ? -12.613 -13.274 18.299 1.00 94.12 177 VAL A CA 1
ATOM 1220 C C . VAL A 1 177 ? -11.923 -12.029 17.763 1.00 94.12 177 VAL A C 1
ATOM 1222 O O . VAL A 1 177 ? -10.933 -11.588 18.345 1.00 94.12 177 VAL A O 1
ATOM 1225 N N . GLY A 1 178 ? -12.380 -11.528 16.615 1.00 91.31 178 GLY A N 1
ATOM 1226 C CA . GLY A 1 178 ? -11.662 -10.512 15.842 1.00 91.31 178 GLY A CA 1
ATOM 1227 C C . GLY A 1 178 ? -11.333 -9.241 16.633 1.00 91.31 178 GLY A C 1
ATOM 1228 O O . GLY A 1 178 ? -11.927 -8.949 17.666 1.00 91.31 178 GLY A O 1
ATOM 1229 N N . TYR A 1 179 ? -10.395 -8.437 16.141 1.00 92.50 179 TYR A N 1
ATOM 1230 C CA . TYR A 1 179 ? -10.085 -7.147 16.759 1.00 92.50 179 TYR A CA 1
ATOM 1231 C C . TYR A 1 179 ? -11.268 -6.177 16.646 1.00 92.50 179 TYR A C 1
ATOM 1233 O O . TYR A 1 179 ? -11.574 -5.711 15.551 1.00 92.50 179 TYR A O 1
ATOM 1241 N N . ALA A 1 180 ? -11.933 -5.889 17.763 1.00 89.44 180 ALA A N 1
ATOM 1242 C CA . ALA A 1 180 ? -13.092 -4.998 17.891 1.00 89.44 180 ALA A CA 1
ATOM 1243 C C . ALA A 1 180 ? -13.622 -5.068 19.338 1.00 89.44 180 ALA A C 1
ATOM 1245 O O . ALA A 1 180 ? -13.057 -5.778 20.175 1.00 89.44 180 ALA A O 1
ATOM 1246 N N . THR A 1 181 ? -14.717 -4.363 19.623 1.00 95.00 181 THR A N 1
ATOM 1247 C CA . THR A 1 181 ? -15.533 -4.639 20.811 1.00 95.00 181 THR A CA 1
ATOM 1248 C C . THR A 1 181 ? -16.693 -5.551 20.437 1.00 95.00 181 THR A C 1
ATOM 1250 O O . THR A 1 181 ? -17.503 -5.194 19.580 1.00 95.00 181 THR A O 1
ATOM 1253 N N . HIS A 1 182 ? -16.809 -6.667 21.149 1.00 95.88 182 HIS A N 1
ATOM 1254 C CA . HIS A 1 182 ? -17.876 -7.655 20.996 1.00 95.88 182 HIS A CA 1
ATOM 1255 C C . HIS A 1 182 ? -18.759 -7.679 22.235 1.00 95.88 182 HIS A C 1
ATOM 1257 O O . HIS A 1 182 ? -18.267 -7.450 23.344 1.00 95.88 182 HIS A O 1
ATOM 1263 N N . ALA A 1 183 ? -20.039 -7.983 22.062 1.00 95.94 183 ALA A N 1
ATOM 1264 C CA . ALA A 1 183 ? -20.925 -8.271 23.180 1.00 95.94 183 ALA A CA 1
ATOM 1265 C C . ALA A 1 183 ? -20.934 -9.778 23.469 1.00 95.94 183 ALA A C 1
ATOM 1267 O O . ALA A 1 183 ? -20.956 -10.603 22.560 1.00 95.94 183 ALA A O 1
ATOM 1268 N N . LEU A 1 184 ? -20.881 -10.117 24.753 1.00 96.25 184 LEU A N 1
ATOM 1269 C CA . LEU A 1 184 ? -20.963 -11.474 25.275 1.00 96.25 184 LEU A CA 1
ATOM 1270 C C . LEU A 1 184 ? -22.127 -11.548 26.254 1.00 96.25 184 LEU A C 1
ATOM 1272 O O . LEU A 1 184 ? -22.304 -10.629 27.066 1.00 96.25 184 LEU A O 1
ATOM 1276 N N . ASP A 1 185 ? -22.863 -12.656 26.223 1.00 95.25 185 ASP A N 1
ATOM 1277 C CA . ASP A 1 185 ? -23.956 -12.867 27.169 1.00 95.25 185 ASP A CA 1
ATOM 1278 C C . ASP A 1 185 ? -23.402 -12.846 28.602 1.00 95.25 185 ASP A C 1
ATOM 1280 O O . ASP A 1 185 ? -22.273 -13.271 28.881 1.00 95.25 185 ASP A O 1
ATOM 1284 N N . TRP A 1 186 ? -24.207 -12.367 29.548 1.00 93.94 186 TRP A N 1
ATOM 1285 C CA . TRP A 1 186 ? -23.828 -12.354 30.959 1.00 93.94 186 TRP A CA 1
ATOM 1286 C C . TRP A 1 186 ? -23.397 -13.749 31.446 1.00 93.94 186 TRP A C 1
ATOM 1288 O O . TRP A 1 186 ? -24.134 -14.724 31.296 1.00 93.94 186 TRP A O 1
ATOM 1298 N N . ASN A 1 187 ? -22.215 -13.839 32.071 1.00 94.12 187 ASN A N 1
ATOM 1299 C CA . ASN A 1 187 ? -21.582 -15.089 32.526 1.00 94.12 187 ASN A CA 1
ATOM 1300 C C . ASN A 1 187 ? -21.244 -16.109 31.421 1.00 94.12 187 ASN A C 1
ATOM 1302 O O . ASN A 1 187 ? -20.908 -17.252 31.738 1.00 94.12 187 ASN A O 1
ATOM 1306 N N . GLN A 1 188 ? -21.282 -15.729 30.144 1.00 96.00 188 GLN A N 1
ATOM 1307 C CA . GLN A 1 188 ? -20.791 -16.586 29.069 1.00 96.00 188 GLN A CA 1
ATOM 1308 C C . GLN A 1 188 ? -19.281 -16.794 29.198 1.00 96.00 188 GLN A C 1
ATOM 1310 O O . GLN A 1 188 ? -18.532 -15.838 29.416 1.00 96.00 188 GLN A O 1
ATOM 1315 N N . THR A 1 189 ? -18.829 -18.035 29.016 1.00 96.88 189 THR A N 1
ATOM 1316 C CA . THR A 1 189 ? -17.410 -18.366 28.860 1.00 96.88 189 THR A CA 1
ATOM 1317 C C . THR A 1 189 ? -17.120 -18.686 27.400 1.00 96.88 189 THR A C 1
ATOM 1319 O O . THR A 1 189 ? -17.789 -19.527 26.801 1.00 96.88 189 THR A O 1
ATOM 1322 N N . ILE A 1 190 ? -16.109 -18.030 26.837 1.00 96.81 190 ILE A N 1
ATOM 1323 C CA . ILE A 1 190 ? -15.610 -18.270 25.481 1.00 96.81 190 ILE A CA 1
ATOM 1324 C C . ILE A 1 190 ? -14.124 -18.628 25.510 1.00 96.81 190 ILE A C 1
ATOM 1326 O O . ILE A 1 190 ? -13.401 -18.255 26.433 1.00 96.81 190 ILE A O 1
ATOM 1330 N N . THR A 1 191 ? -13.642 -19.285 24.457 1.00 97.25 191 THR A N 1
ATOM 1331 C CA . THR A 1 191 ? -12.206 -19.474 24.216 1.00 97.25 191 THR A CA 1
ATOM 1332 C C . THR A 1 191 ? -11.749 -18.505 23.130 1.00 97.25 191 THR A C 1
ATOM 1334 O O . THR A 1 191 ? -12.132 -18.642 21.969 1.00 97.25 191 THR A O 1
ATOM 1337 N N . ALA A 1 192 ? -10.919 -17.529 23.491 1.00 97.25 192 ALA A N 1
ATOM 1338 C CA . ALA A 1 192 ? -10.275 -16.628 22.544 1.00 97.25 192 ALA A CA 1
ATOM 1339 C C . ALA A 1 192 ? -8.914 -17.198 22.118 1.00 97.25 192 ALA A C 1
ATOM 1341 O O . ALA A 1 192 ? -8.159 -17.714 22.943 1.00 97.25 192 ALA A O 1
ATOM 1342 N N . ALA A 1 193 ? -8.586 -17.095 20.831 1.00 97.69 193 ALA A N 1
ATOM 1343 C CA . ALA A 1 193 ? -7.336 -17.597 20.266 1.00 97.69 193 ALA A CA 1
ATOM 1344 C C . ALA A 1 193 ? -6.819 -16.681 19.155 1.00 97.69 193 ALA A C 1
ATOM 1346 O O . ALA A 1 193 ? -7.610 -16.010 18.488 1.00 97.69 193 ALA A O 1
ATOM 1347 N N . VAL A 1 194 ? -5.507 -16.693 18.924 1.00 97.31 194 VAL A N 1
ATOM 1348 C CA . VAL A 1 194 ? -4.859 -15.935 17.848 1.00 97.31 194 VAL A CA 1
ATOM 1349 C C . VAL A 1 194 ? -3.802 -16.789 17.133 1.00 97.31 194 VAL A C 1
ATOM 1351 O O . VAL A 1 194 ? -3.126 -17.595 17.784 1.00 97.31 194 VAL A O 1
ATOM 1354 N N . PRO A 1 195 ? -3.643 -16.682 15.798 1.00 96.44 195 PRO A N 1
ATOM 1355 C CA . PRO A 1 195 ? -2.592 -17.407 15.094 1.00 96.44 195 PRO A CA 1
ATOM 1356 C C . PRO A 1 195 ? -1.210 -16.932 15.541 1.00 96.44 195 PRO A C 1
ATOM 1358 O O . PRO A 1 195 ? -0.990 -15.748 15.774 1.00 96.44 195 PRO A O 1
ATOM 1361 N N . THR A 1 196 ? -0.249 -17.848 15.599 1.00 94.38 196 THR A N 1
ATOM 1362 C CA . THR A 1 196 ? 1.157 -17.484 15.743 1.00 94.38 196 THR A CA 1
ATOM 1363 C C . THR A 1 196 ? 2.008 -18.317 14.778 1.00 94.38 196 THR A C 1
ATOM 1365 O O . THR A 1 196 ? 1.924 -19.546 14.809 1.00 94.38 196 THR A O 1
ATOM 1368 N N . PRO A 1 197 ? 2.770 -17.682 13.867 1.00 94.44 197 PRO A N 1
ATOM 1369 C CA . PRO A 1 197 ? 2.912 -16.233 13.685 1.00 94.44 197 PRO A CA 1
ATOM 1370 C C . PRO A 1 197 ? 1.654 -15.560 13.091 1.00 94.44 197 PRO A C 1
ATOM 1372 O O . PRO A 1 197 ? 0.922 -16.168 12.312 1.00 94.44 197 PRO A O 1
ATOM 1375 N N . GLY A 1 198 ? 1.414 -14.297 13.450 1.00 94.06 198 GLY A N 1
ATOM 1376 C CA . GLY A 1 198 ? 0.344 -13.449 12.912 1.00 94.06 198 GLY A CA 1
ATOM 1377 C C . GLY A 1 198 ? 0.892 -12.424 11.916 1.00 94.06 198 GLY A C 1
ATOM 1378 O O . GLY A 1 198 ? 1.892 -11.769 12.198 1.00 94.06 198 GLY A O 1
ATOM 1379 N N . LEU A 1 199 ? 0.272 -12.281 10.741 1.00 92.31 199 LEU A N 1
ATOM 1380 C CA . LEU A 1 199 ? 0.703 -11.308 9.726 1.00 92.31 199 LEU A CA 1
ATOM 1381 C C . LEU A 1 199 ? 0.376 -9.871 10.141 1.00 92.31 199 LEU A C 1
ATOM 1383 O O . LEU A 1 199 ? -0.670 -9.617 10.727 1.00 92.31 199 LEU A O 1
ATOM 1387 N N . ASP A 1 200 ? 1.235 -8.923 9.779 1.00 86.88 200 ASP A N 1
ATOM 1388 C CA . ASP A 1 200 ? 0.907 -7.503 9.896 1.00 86.88 200 ASP A CA 1
ATOM 1389 C C . ASP A 1 200 ? -0.068 -7.096 8.773 1.00 86.88 200 ASP A C 1
ATOM 1391 O O . ASP A 1 200 ? 0.315 -7.195 7.593 1.00 86.88 200 ASP A O 1
ATOM 1395 N N . PRO A 1 201 ? -1.282 -6.607 9.098 1.00 75.62 201 PRO A N 1
ATOM 1396 C CA . PRO A 1 201 ? -2.276 -6.213 8.100 1.00 75.62 201 PRO A CA 1
ATOM 1397 C C . PRO A 1 201 ? -1.816 -5.051 7.202 1.00 75.62 201 PRO A C 1
ATOM 1399 O O . PRO A 1 201 ? -2.317 -4.904 6.088 1.00 75.62 201 PRO A O 1
ATOM 1402 N N . ALA A 1 202 ? -0.849 -4.236 7.635 1.00 71.31 202 ALA A N 1
ATOM 1403 C CA . ALA A 1 202 ? -0.315 -3.115 6.861 1.00 71.31 202 ALA A CA 1
ATOM 1404 C C . ALA A 1 202 ? 0.863 -3.497 5.945 1.00 71.31 202 ALA A C 1
ATOM 1406 O O . ALA A 1 202 ? 1.281 -2.684 5.117 1.00 71.31 202 ALA A O 1
ATOM 1407 N N . SER A 1 203 ? 1.407 -4.712 6.077 1.00 71.38 203 SER A N 1
ATOM 1408 C CA . SER A 1 203 ? 2.642 -5.126 5.392 1.00 71.38 203 SER A CA 1
ATOM 1409 C C . SER A 1 203 ? 2.433 -5.934 4.113 1.00 71.38 203 SER A C 1
ATOM 1411 O O . SER A 1 203 ? 3.410 -6.333 3.484 1.00 71.38 203 SER A O 1
ATOM 1413 N N . SER A 1 204 ? 1.187 -6.245 3.741 1.00 74.50 204 SER A N 1
ATOM 1414 C CA . SER A 1 204 ? 0.880 -7.115 2.591 1.00 74.50 204 SER A CA 1
ATOM 1415 C C . SER A 1 204 ? 1.591 -8.477 2.646 1.00 74.50 204 SER A C 1
ATOM 1417 O O . SER A 1 204 ? 2.111 -8.978 1.650 1.00 74.50 204 SER A O 1
ATOM 1419 N N . GLY A 1 205 ? 1.661 -9.074 3.840 1.00 81.88 205 GLY A N 1
ATOM 1420 C CA . GLY A 1 205 ? 2.297 -10.378 4.051 1.00 81.88 205 GLY A CA 1
ATOM 1421 C C . GLY A 1 205 ? 3.828 -10.349 4.010 1.00 81.88 205 GLY A C 1
ATOM 1422 O O . GLY A 1 205 ? 4.454 -11.384 3.773 1.00 81.88 205 GLY A O 1
ATOM 1423 N N . ARG A 1 206 ? 4.443 -9.178 4.210 1.00 83.25 206 ARG A N 1
ATOM 1424 C CA . ARG A 1 206 ? 5.903 -9.004 4.263 1.00 83.25 206 ARG A CA 1
ATOM 1425 C C . ARG A 1 206 ? 6.452 -8.931 5.688 1.00 83.25 206 ARG A C 1
ATOM 1427 O O . ARG A 1 206 ? 7.657 -9.082 5.877 1.00 83.25 206 ARG A O 1
ATOM 1434 N N . MET A 1 207 ? 5.590 -8.711 6.676 1.00 88.50 207 MET A N 1
ATOM 1435 C CA . MET A 1 207 ? 5.926 -8.707 8.098 1.00 88.50 207 MET A CA 1
ATOM 1436 C C . MET A 1 207 ? 4.973 -9.614 8.866 1.00 88.50 207 MET A C 1
ATOM 1438 O O . MET A 1 207 ? 3.792 -9.734 8.526 1.00 88.50 207 MET A O 1
ATOM 1442 N N . ARG A 1 208 ? 5.497 -10.259 9.906 1.00 92.44 208 ARG A N 1
ATOM 1443 C CA . ARG A 1 208 ? 4.715 -11.079 10.832 1.00 92.44 208 ARG A CA 1
ATOM 1444 C C . ARG A 1 208 ? 5.258 -10.957 12.248 1.00 92.44 208 ARG A C 1
ATOM 1446 O O . ARG A 1 208 ? 6.383 -10.510 12.441 1.00 92.44 208 ARG A O 1
ATOM 1453 N N . TYR A 1 209 ? 4.461 -11.374 13.216 1.00 93.31 209 TYR A N 1
ATOM 1454 C CA . TYR A 1 209 ? 4.751 -11.267 14.637 1.00 93.31 209 TYR A CA 1
ATOM 1455 C C . TYR A 1 209 ? 4.504 -12.604 15.333 1.00 93.31 209 TYR A C 1
ATOM 1457 O O . TYR A 1 209 ? 3.559 -13.325 15.004 1.00 93.31 209 TYR A O 1
ATOM 1465 N N . THR A 1 210 ? 5.329 -12.926 16.324 1.00 94.25 210 THR A N 1
ATOM 1466 C CA . THR A 1 210 ? 5.082 -14.052 17.233 1.00 94.25 210 THR A CA 1
ATOM 1467 C C . THR A 1 210 ? 4.232 -13.568 18.403 1.00 94.25 210 THR A C 1
ATOM 1469 O O . THR A 1 210 ? 4.462 -12.479 18.928 1.00 94.25 210 THR A O 1
ATOM 1472 N N . CYS A 1 211 ? 3.221 -14.348 18.788 1.00 96.31 211 CYS A N 1
ATOM 1473 C CA . CYS A 1 211 ? 2.389 -14.023 19.938 1.00 96.31 211 CYS A CA 1
ATOM 1474 C C . CYS A 1 211 ? 3.182 -14.380 21.196 1.00 96.31 211 CYS A C 1
ATOM 1476 O O . CYS A 1 211 ? 3.459 -15.552 21.439 1.00 96.31 211 CYS A O 1
ATOM 1478 N N . ALA A 1 212 ? 3.534 -13.368 21.980 1.00 96.69 212 ALA A N 1
ATOM 1479 C CA . ALA A 1 212 ? 4.237 -13.504 23.249 1.00 96.69 212 ALA A CA 1
ATOM 1480 C C . ALA A 1 212 ? 3.294 -13.895 24.398 1.00 96.69 212 ALA A C 1
ATOM 1482 O O . ALA A 1 212 ? 3.748 -14.318 25.462 1.00 96.69 212 ALA A O 1
ATOM 1483 N N . GLY A 1 213 ? 1.981 -13.718 24.208 1.00 97.81 213 GLY A N 1
ATOM 1484 C CA . GLY A 1 213 ? 0.982 -14.025 25.220 1.00 97.81 213 GLY A CA 1
ATOM 1485 C C . GLY A 1 213 ? -0.231 -13.106 25.185 1.00 97.81 213 GLY A C 1
ATOM 1486 O O . GLY A 1 213 ? -0.564 -12.523 24.154 1.00 97.81 213 GLY A O 1
ATOM 1487 N N . TYR A 1 214 ? -0.876 -12.947 26.337 1.00 98.50 214 TYR A N 1
ATOM 1488 C CA . TYR A 1 214 ? -2.040 -12.085 26.502 1.00 98.50 214 TYR A CA 1
ATOM 1489 C C . TYR A 1 214 ? -2.088 -11.412 27.878 1.00 98.50 214 TYR A C 1
ATOM 1491 O O . TYR A 1 214 ? -1.478 -11.875 28.847 1.00 98.50 214 TYR A O 1
ATOM 1499 N N . THR A 1 215 ? -2.894 -10.355 27.977 1.00 98.38 215 THR A N 1
ATOM 1500 C CA . THR A 1 215 ? -3.417 -9.825 29.242 1.00 98.38 215 THR A CA 1
ATOM 1501 C C . THR A 1 215 ? -4.939 -9.704 29.194 1.00 98.38 215 THR A C 1
ATOM 1503 O O . THR A 1 215 ? -5.520 -9.419 28.146 1.00 98.38 215 THR A O 1
ATOM 1506 N N . LEU A 1 216 ? -5.578 -9.915 30.343 1.00 97.88 216 LEU A N 1
ATOM 1507 C CA . LEU A 1 216 ? -6.983 -9.618 30.598 1.00 97.88 216 LEU A CA 1
ATOM 1508 C C . LEU A 1 216 ? -7.076 -8.544 31.677 1.00 97.88 216 LEU A C 1
ATOM 1510 O O . LEU A 1 216 ? -6.477 -8.671 32.751 1.00 97.88 216 LEU A O 1
ATOM 1514 N N . ALA A 1 217 ? -7.832 -7.495 31.378 1.00 96.06 217 ALA A N 1
ATOM 1515 C CA . ALA A 1 217 ? -8.047 -6.370 32.271 1.00 96.06 217 ALA A CA 1
ATOM 1516 C C . ALA A 1 217 ? -9.525 -6.002 32.380 1.00 96.06 217 ALA A C 1
ATOM 1518 O O . ALA A 1 217 ? -10.295 -6.196 31.441 1.00 96.06 217 ALA A O 1
ATOM 1519 N N . ASP A 1 218 ? -9.892 -5.427 33.518 1.00 92.50 218 ASP A N 1
ATOM 1520 C CA . ASP A 1 218 ? -11.153 -4.722 33.725 1.00 92.50 218 ASP A CA 1
ATOM 1521 C C . ASP A 1 218 ? -10.870 -3.275 34.179 1.00 92.50 218 ASP A C 1
ATOM 1523 O O . ASP A 1 218 ? -9.752 -2.766 34.043 1.00 92.50 218 ASP A O 1
ATOM 1527 N N . THR A 1 219 ? -11.871 -2.581 34.723 1.00 86.56 219 THR A N 1
ATOM 1528 C CA . THR A 1 219 ? -11.714 -1.205 35.224 1.00 86.56 219 THR A CA 1
ATOM 1529 C C . THR A 1 219 ? -10.727 -1.068 36.389 1.00 86.56 219 THR A C 1
ATOM 1531 O O . THR A 1 219 ? -10.283 0.044 36.666 1.00 86.56 219 THR A O 1
ATOM 1534 N N . ASN A 1 220 ? -10.380 -2.163 37.070 1.00 90.31 220 ASN A N 1
ATOM 1535 C CA . ASN A 1 220 ? -9.424 -2.199 38.178 1.00 90.31 220 ASN A CA 1
ATOM 1536 C C . ASN A 1 220 ? -7.991 -2.517 37.715 1.00 90.31 220 ASN A C 1
ATOM 1538 O O . ASN A 1 220 ? -7.066 -2.482 38.527 1.00 90.31 220 ASN A O 1
ATOM 1542 N N . GLY A 1 221 ? -7.792 -2.794 36.422 1.00 92.69 221 GLY A N 1
ATOM 1543 C CA . GLY A 1 221 ? -6.496 -3.103 35.824 1.00 92.69 221 GLY A CA 1
ATOM 1544 C C . GLY A 1 221 ? -6.378 -4.554 35.358 1.00 92.69 221 GLY A C 1
ATOM 1545 O O . GLY A 1 221 ? -7.364 -5.274 35.223 1.00 92.69 221 GLY A O 1
ATOM 1546 N N . VAL A 1 222 ? -5.146 -4.973 35.059 1.00 96.38 222 VAL A N 1
ATOM 1547 C CA . VAL A 1 222 ? -4.846 -6.339 34.603 1.00 96.38 222 VAL A CA 1
ATOM 1548 C C . VAL A 1 222 ? -4.987 -7.309 35.774 1.00 96.38 222 VAL A C 1
ATOM 1550 O O . VAL A 1 222 ? -4.294 -7.157 36.778 1.00 96.38 222 VAL A O 1
ATOM 1553 N N . PHE A 1 223 ? -5.838 -8.325 35.628 1.00 95.88 223 PHE A N 1
ATOM 1554 C CA . PHE A 1 223 ? -6.043 -9.366 36.644 1.00 95.88 223 PHE A CA 1
ATOM 1555 C C . PHE A 1 223 ? -5.577 -10.756 36.190 1.00 95.88 223 PHE A C 1
ATOM 1557 O O . PHE A 1 223 ? -5.405 -11.638 37.028 1.00 95.88 223 PHE A O 1
ATOM 1564 N N . ALA A 1 224 ? -5.350 -10.964 34.889 1.00 96.56 224 ALA A N 1
ATOM 1565 C CA . ALA A 1 224 ? -4.765 -12.197 34.373 1.00 96.56 224 ALA A CA 1
ATOM 1566 C C . ALA A 1 224 ? -3.825 -11.928 33.193 1.00 96.56 224 ALA A C 1
ATOM 1568 O O . ALA A 1 224 ? -4.022 -11.002 32.405 1.00 96.56 224 ALA A O 1
ATOM 1569 N N . SER A 1 225 ? -2.801 -12.763 33.061 1.00 97.31 225 SER A N 1
ATOM 1570 C CA . SER A 1 225 ? -1.878 -12.777 31.930 1.00 97.31 225 SER A CA 1
ATOM 1571 C C . SER A 1 225 ? -1.343 -14.188 31.709 1.00 97.31 225 SER A C 1
ATOM 1573 O O . SER A 1 225 ? -1.397 -15.034 32.603 1.00 97.31 225 SER A O 1
ATOM 1575 N N . GLY A 1 226 ? -0.836 -14.451 30.511 1.00 97.38 226 GLY A N 1
ATOM 1576 C CA . GLY A 1 226 ? -0.246 -15.738 30.159 1.00 97.38 226 GLY A CA 1
ATOM 1577 C C . GLY A 1 226 ? 0.604 -15.629 28.903 1.00 97.38 226 GLY A C 1
ATOM 1578 O O . GLY A 1 226 ? 0.551 -14.619 28.211 1.00 97.38 226 GLY A O 1
ATOM 1579 N N . THR A 1 227 ? 1.387 -16.666 28.612 1.00 97.44 227 THR A N 1
ATOM 1580 C CA . THR A 1 227 ? 2.281 -16.735 27.438 1.00 97.44 227 THR A CA 1
ATOM 1581 C C . THR A 1 227 ? 1.695 -17.535 26.273 1.00 97.44 227 THR A C 1
ATOM 1583 O O . THR A 1 227 ? 2.320 -17.663 25.225 1.00 97.44 227 THR A O 1
ATOM 1586 N N . ALA A 1 228 ? 0.499 -18.102 26.446 1.00 97.06 228 ALA A N 1
ATOM 1587 C CA . ALA A 1 228 ? -0.194 -18.841 25.400 1.00 97.06 228 ALA A CA 1
ATOM 1588 C C . ALA A 1 228 ? -0.855 -17.894 24.387 1.00 97.06 228 ALA A C 1
ATOM 1590 O O . ALA A 1 228 ? -1.199 -16.756 24.701 1.00 97.06 228 ALA A O 1
ATOM 1591 N N . ASN A 1 229 ? -1.116 -18.402 23.185 1.00 96.75 229 ASN A N 1
ATOM 1592 C CA . ASN A 1 229 ? -1.912 -17.737 22.150 1.00 96.75 229 ASN A CA 1
ATOM 1593 C C . ASN A 1 229 ? -3.411 -18.107 22.224 1.00 96.75 229 ASN A C 1
ATOM 1595 O O . ASN A 1 229 ? -4.146 -17.946 21.249 1.00 96.75 229 ASN A O 1
ATOM 1599 N N . THR A 1 230 ? -3.853 -18.634 23.371 1.00 97.56 230 THR A N 1
ATOM 1600 C CA . THR A 1 230 ? -5.234 -19.038 23.669 1.00 97.56 230 THR A CA 1
ATOM 1601 C C . THR A 1 230 ? -5.577 -18.718 25.123 1.00 97.56 230 THR A C 1
ATOM 1603 O O . THR A 1 230 ? -4.738 -18.931 25.999 1.00 97.56 230 THR A O 1
ATOM 1606 N N . VAL A 1 231 ? -6.803 -18.269 25.396 1.00 97.69 231 VAL A N 1
ATOM 1607 C CA . VAL A 1 231 ? -7.287 -17.944 26.747 1.00 97.69 231 VAL A CA 1
ATOM 1608 C C . VAL A 1 231 ? -8.799 -18.150 26.870 1.00 97.69 231 VAL A C 1
ATOM 1610 O O . VAL A 1 231 ? -9.550 -17.835 25.949 1.00 97.69 231 VAL A O 1
ATOM 1613 N N . GLU A 1 232 ? -9.255 -18.652 28.017 1.00 97.31 232 GLU A N 1
ATOM 1614 C CA . GLU A 1 232 ? -10.677 -18.658 28.376 1.00 97.31 232 GLU A CA 1
ATOM 1615 C C . GLU A 1 232 ? -11.086 -17.319 28.999 1.00 97.31 232 GLU A C 1
ATOM 1617 O O . GLU A 1 232 ? -10.439 -16.818 29.920 1.00 97.31 232 GLU A O 1
ATOM 1622 N N . VAL A 1 233 ? -12.176 -16.736 28.504 1.00 96.75 233 VAL A N 1
ATOM 1623 C CA . VAL A 1 233 ? -12.707 -15.446 28.953 1.00 96.75 233 VAL A CA 1
ATOM 1624 C C . VAL A 1 233 ? -14.132 -15.652 29.437 1.00 96.75 233 VAL A C 1
ATOM 1626 O O . VAL A 1 233 ? -14.962 -16.151 28.685 1.00 96.75 233 VAL A O 1
ATOM 1629 N N . THR A 1 234 ? -14.420 -15.255 30.678 1.00 95.94 234 THR A N 1
ATOM 1630 C CA . THR A 1 234 ? -15.783 -15.278 31.231 1.00 95.94 234 THR A CA 1
ATOM 1631 C C . THR A 1 234 ? -16.302 -13.856 31.409 1.00 95.94 234 THR A C 1
ATOM 1633 O O . THR A 1 234 ? -15.677 -13.039 32.083 1.00 95.94 234 THR A O 1
ATOM 1636 N N . ALA A 1 235 ? -17.453 -13.563 30.811 1.00 93.19 235 ALA A N 1
ATOM 1637 C CA . ALA A 1 235 ? -18.057 -12.239 30.716 1.00 93.19 235 ALA A CA 1
ATOM 1638 C C . ALA A 1 235 ? -18.795 -11.815 32.005 1.00 93.19 235 ALA A C 1
ATOM 1640 O O . ALA A 1 235 ? -20.008 -11.607 32.014 1.00 93.19 235 ALA A O 1
ATOM 1641 N N . THR A 1 236 ? -18.065 -11.694 33.120 1.00 90.38 236 THR A N 1
ATOM 1642 C CA . THR A 1 236 ? -18.613 -11.225 34.412 1.00 90.38 236 THR A CA 1
ATOM 1643 C C . THR A 1 236 ? -18.500 -9.712 34.606 1.00 90.38 236 THR A C 1
ATOM 1645 O O . THR A 1 236 ? -19.087 -9.164 35.529 1.00 90.38 236 THR A O 1
ATOM 1648 N N . ASN A 1 237 ? -17.730 -9.029 33.763 1.00 92.88 237 ASN A N 1
ATOM 1649 C CA . ASN A 1 237 ? -17.533 -7.579 33.719 1.00 92.88 237 ASN A CA 1
ATOM 1650 C C . ASN A 1 237 ? -17.257 -7.183 32.263 1.00 92.88 237 ASN A C 1
ATOM 1652 O O . ASN A 1 237 ? -17.066 -8.056 31.419 1.00 92.88 237 ASN A O 1
ATOM 1656 N N . ASN A 1 238 ? -17.206 -5.885 31.959 1.00 95.06 238 ASN A N 1
ATOM 1657 C CA . ASN A 1 238 ? -16.619 -5.450 30.690 1.00 95.06 238 ASN A CA 1
ATOM 1658 C C . ASN A 1 238 ? -15.100 -5.651 30.762 1.00 95.06 238 ASN A C 1
ATOM 1660 O O . ASN A 1 238 ? -14.470 -5.214 31.729 1.00 95.06 238 ASN A O 1
ATOM 1664 N N . LEU A 1 239 ? -14.528 -6.307 29.757 1.00 96.00 239 LEU A N 1
ATOM 1665 C CA . LEU A 1 239 ? -13.144 -6.773 29.755 1.00 96.00 239 LEU A CA 1
ATOM 1666 C C . LEU A 1 239 ? -12.370 -6.226 28.559 1.00 96.00 239 LEU A C 1
ATOM 1668 O O . LEU A 1 239 ? -12.933 -5.957 27.499 1.00 96.00 239 LEU A O 1
ATOM 1672 N N . VAL A 1 240 ? -11.054 -6.125 28.719 1.00 96.69 240 VAL A N 1
ATOM 1673 C CA . VAL A 1 240 ? -10.106 -5.861 27.636 1.00 96.69 240 VAL A CA 1
ATOM 1674 C C . VAL A 1 240 ? -9.151 -7.046 27.534 1.00 96.69 240 VAL A C 1
ATOM 1676 O O . VAL A 1 240 ? -8.376 -7.296 28.458 1.00 96.69 240 VAL A O 1
ATOM 1679 N N . LEU A 1 241 ? -9.195 -7.760 26.408 1.00 98.00 241 LEU A N 1
ATOM 1680 C CA . LEU A 1 241 ? -8.213 -8.777 26.035 1.00 98.00 241 LEU A CA 1
ATOM 1681 C C . LEU A 1 241 ? -7.166 -8.138 25.128 1.00 98.00 241 LEU A C 1
ATOM 1683 O O . LEU A 1 241 ? -7.490 -7.658 24.045 1.00 98.00 241 LEU A O 1
ATOM 1687 N N . THR A 1 242 ? -5.904 -8.152 25.547 1.00 98.00 242 THR A N 1
ATOM 1688 C CA . THR A 1 242 ? -4.793 -7.666 24.722 1.00 98.00 242 THR A CA 1
ATOM 1689 C C . THR A 1 242 ? -3.862 -8.815 24.372 1.00 98.00 242 THR A C 1
ATOM 1691 O O . THR A 1 242 ? -3.219 -9.369 25.259 1.00 98.00 242 THR A O 1
ATOM 1694 N N . TRP A 1 243 ? -3.751 -9.141 23.084 1.00 98.31 243 TRP A N 1
ATOM 1695 C CA . TRP A 1 243 ? -2.703 -10.022 22.570 1.00 98.31 243 TRP A CA 1
ATOM 1696 C C . TRP A 1 243 ? -1.367 -9.277 22.549 1.00 98.31 243 TRP A C 1
ATOM 1698 O O . TRP A 1 243 ? -1.273 -8.158 22.036 1.00 98.31 243 TRP A O 1
ATOM 1708 N N . LEU A 1 244 ? -0.340 -9.886 23.136 1.00 97.38 244 LEU A N 1
ATOM 1709 C CA . LEU A 1 244 ? 1.011 -9.344 23.199 1.00 97.38 244 LEU A CA 1
ATOM 1710 C C . LEU A 1 244 ? 1.824 -9.917 22.041 1.00 97.38 244 LEU A C 1
ATOM 1712 O O . LEU A 1 244 ? 1.929 -11.133 21.897 1.00 97.38 244 LEU A O 1
ATOM 1716 N N . TRP A 1 245 ? 2.408 -9.044 21.234 1.00 95.50 245 TRP A N 1
ATOM 1717 C CA . TRP A 1 245 ? 3.194 -9.397 20.061 1.00 95.50 245 TRP A CA 1
ATOM 1718 C C . TRP A 1 245 ? 4.656 -9.013 20.273 1.00 95.50 245 TRP A C 1
ATOM 1720 O O . TRP A 1 245 ? 4.953 -7.895 20.694 1.00 95.50 245 TRP A O 1
ATOM 1730 N N . ASP A 1 246 ? 5.553 -9.954 19.981 1.00 92.25 246 ASP A N 1
ATOM 1731 C CA . ASP A 1 246 ? 7.003 -9.778 20.092 1.00 92.25 246 ASP A CA 1
ATOM 1732 C C . ASP A 1 246 ? 7.568 -8.867 18.987 1.00 92.25 246 ASP A C 1
ATOM 1734 O O . ASP A 1 246 ? 6.849 -8.182 18.261 1.00 92.25 246 ASP A O 1
ATOM 1738 N N . ASN A 1 247 ? 8.893 -8.837 18.849 1.00 87.81 247 ASN A N 1
ATOM 1739 C CA . ASN A 1 247 ? 9.551 -8.168 17.734 1.00 87.81 247 ASN A CA 1
ATOM 1740 C C . ASN A 1 247 ? 9.096 -8.735 16.372 1.00 87.81 247 ASN A C 1
ATOM 1742 O O . ASN A 1 247 ? 8.870 -9.944 16.254 1.00 87.81 247 ASN A O 1
ATOM 1746 N N . PRO A 1 248 ? 9.003 -7.889 15.326 1.00 88.50 248 PRO A N 1
ATOM 1747 C CA . PRO A 1 248 ? 8.604 -8.344 14.002 1.00 88.50 248 PRO A CA 1
ATOM 1748 C C . PRO A 1 248 ? 9.629 -9.304 13.397 1.00 88.50 248 PRO A C 1
ATOM 1750 O O . PRO A 1 248 ? 10.834 -9.191 13.620 1.00 88.50 248 PRO A O 1
ATOM 1753 N N . GLU A 1 249 ? 9.147 -10.195 12.543 1.00 89.38 249 GLU A N 1
ATOM 1754 C CA . GLU A 1 249 ? 9.949 -10.917 11.569 1.00 89.38 249 GLU A CA 1
ATOM 1755 C C . GLU A 1 249 ? 9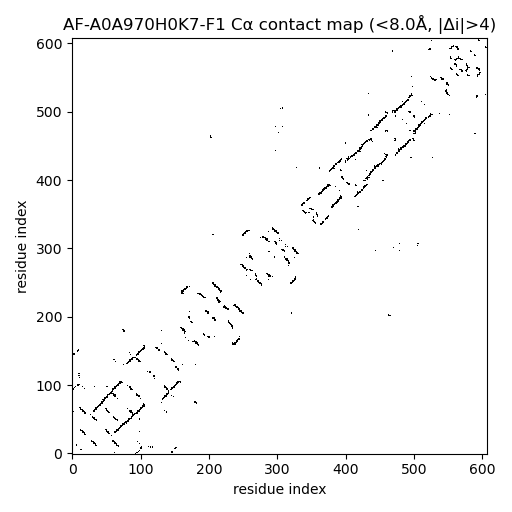.675 -10.353 10.172 1.00 89.38 249 GLU A C 1
ATOM 1757 O O . GLU A 1 249 ? 8.530 -10.093 9.788 1.00 89.38 249 GLU A O 1
ATOM 1762 N N . PHE A 1 250 ? 10.735 -10.195 9.390 1.00 86.81 250 PHE A N 1
ATOM 1763 C CA . PHE A 1 250 ? 10.687 -9.639 8.047 1.00 86.81 250 PHE A CA 1
ATOM 1764 C C . PHE A 1 250 ? 10.842 -10.741 7.012 1.00 86.81 250 PHE A C 1
ATOM 1766 O O . PHE A 1 250 ? 11.724 -11.595 7.117 1.00 86.81 250 PHE A O 1
ATOM 1773 N N . ARG A 1 251 ? 9.996 -10.712 5.984 1.00 87.50 251 ARG A N 1
ATOM 1774 C CA . ARG A 1 251 ? 10.089 -11.649 4.870 1.00 87.50 251 ARG A CA 1
ATOM 1775 C C . ARG A 1 251 ? 11.252 -11.254 3.972 1.00 87.50 251 ARG A C 1
ATOM 1777 O O . ARG A 1 251 ? 11.255 -10.168 3.384 1.00 87.50 251 ARG A O 1
ATOM 1784 N N . PHE A 1 252 ? 12.213 -12.154 3.842 1.00 86.75 252 PHE A N 1
ATOM 1785 C CA . PHE A 1 252 ? 13.221 -12.114 2.803 1.00 86.75 252 PHE A CA 1
ATOM 1786 C C . PHE A 1 252 ? 12.851 -13.111 1.714 1.00 86.75 252 PHE A C 1
ATOM 1788 O O . PHE A 1 252 ? 12.681 -14.299 1.984 1.00 86.75 252 PHE A O 1
ATOM 1795 N N . ARG A 1 253 ? 12.743 -12.630 0.481 1.00 89.38 253 ARG A N 1
ATOM 1796 C CA . ARG A 1 253 ? 12.472 -13.445 -0.697 1.00 89.38 253 ARG A CA 1
ATOM 1797 C C . ARG A 1 253 ? 13.461 -13.077 -1.789 1.00 89.38 253 ARG A C 1
ATOM 1799 O O . ARG A 1 253 ? 13.614 -11.907 -2.122 1.00 89.38 253 ARG A O 1
ATOM 1806 N N . THR A 1 254 ? 14.114 -14.065 -2.378 1.00 90.69 254 THR A N 1
ATOM 1807 C CA . THR A 1 254 ? 14.974 -13.853 -3.539 1.00 90.69 254 THR A CA 1
ATOM 1808 C C . THR A 1 254 ? 14.751 -14.933 -4.582 1.00 90.69 254 THR A C 1
ATOM 1810 O O . THR A 1 254 ? 14.645 -16.111 -4.245 1.00 90.69 254 THR A O 1
ATOM 1813 N N . ALA A 1 255 ? 14.632 -14.536 -5.844 1.00 94.50 255 ALA A N 1
ATOM 1814 C CA . ALA A 1 255 ? 14.357 -15.437 -6.956 1.00 94.50 255 ALA A CA 1
ATOM 1815 C C . ALA A 1 255 ? 15.376 -15.262 -8.087 1.00 94.50 255 ALA A C 1
ATOM 1817 O O . ALA A 1 255 ? 15.818 -14.152 -8.380 1.00 94.50 255 ALA A O 1
ATOM 1818 N N . ALA A 1 256 ? 15.740 -16.360 -8.743 1.00 95.31 256 ALA A N 1
ATOM 1819 C CA . ALA A 1 256 ? 16.394 -16.314 -10.041 1.00 95.31 256 ALA A CA 1
ATOM 1820 C C . ALA A 1 256 ? 15.321 -16.190 -11.125 1.00 95.31 256 ALA A C 1
ATOM 1822 O O . ALA A 1 256 ? 14.387 -16.991 -11.181 1.00 95.31 256 ALA A O 1
ATOM 1823 N N . GLY A 1 257 ? 15.476 -15.212 -12.013 1.00 90.25 257 GLY A N 1
ATOM 1824 C CA . GLY A 1 257 ? 14.804 -15.219 -13.303 1.00 90.25 257 GLY A CA 1
ATOM 1825 C C . GLY A 1 257 ? 15.262 -16.401 -14.164 1.00 90.25 257 GLY A C 1
ATOM 1826 O O . GLY A 1 257 ? 16.151 -17.170 -13.790 1.00 90.25 257 GLY A O 1
ATOM 1827 N N . ALA A 1 258 ? 14.655 -16.544 -15.342 1.00 89.50 258 ALA A N 1
ATOM 1828 C CA . ALA A 1 258 ? 15.040 -17.583 -16.293 1.00 89.50 258 ALA A CA 1
ATOM 1829 C C . ALA A 1 258 ? 16.542 -17.516 -16.637 1.00 89.50 258 ALA A C 1
ATOM 1831 O O . ALA A 1 258 ? 17.119 -16.431 -16.686 1.00 89.50 258 ALA A O 1
ATOM 1832 N N . ASN A 1 259 ? 17.140 -18.674 -16.934 1.00 93.62 259 ASN A N 1
ATOM 1833 C CA . ASN A 1 259 ? 18.536 -18.825 -17.375 1.00 93.62 259 ASN A CA 1
ATOM 1834 C C . ASN A 1 259 ? 19.606 -18.469 -16.328 1.00 93.62 259 ASN A C 1
ATOM 1836 O O . ASN A 1 259 ? 20.709 -18.017 -16.654 1.00 93.62 259 ASN A O 1
ATOM 1840 N N . GLY A 1 260 ? 19.289 -18.690 -15.056 1.00 94.81 260 GLY A N 1
ATOM 1841 C CA . GLY A 1 260 ? 20.283 -18.682 -13.998 1.00 94.81 260 GLY A CA 1
ATOM 1842 C C . GLY A 1 260 ? 19.780 -19.300 -12.703 1.00 94.81 260 GLY A C 1
ATOM 1843 O O . GLY A 1 260 ? 18.700 -19.898 -12.622 1.00 94.81 260 GLY A O 1
ATOM 1844 N N . ARG A 1 261 ? 20.610 -19.181 -11.675 1.00 96.25 261 ARG A N 1
ATOM 1845 C CA . ARG A 1 261 ? 20.389 -19.659 -10.312 1.00 96.25 261 ARG A CA 1
ATOM 1846 C C . ARG A 1 261 ? 20.896 -18.623 -9.315 1.00 96.25 261 ARG A C 1
ATOM 1848 O O . ARG A 1 261 ? 21.605 -17.690 -9.676 1.00 96.25 261 ARG A O 1
ATOM 1855 N N . LEU A 1 262 ? 20.550 -18.799 -8.050 1.00 95.94 262 LEU A N 1
ATOM 1856 C CA . LEU A 1 262 ? 21.085 -18.031 -6.934 1.00 95.94 262 LEU A CA 1
ATOM 1857 C C . LEU A 1 262 ? 21.976 -18.921 -6.083 1.00 95.94 262 LEU A C 1
ATOM 1859 O O . LEU A 1 262 ? 21.606 -20.060 -5.819 1.00 95.94 262 LEU A O 1
ATOM 1863 N N . ARG A 1 263 ? 23.098 -18.402 -5.595 1.00 94.88 263 ARG A N 1
ATOM 1864 C CA . ARG A 1 263 ? 23.904 -19.040 -4.555 1.00 94.88 263 ARG A CA 1
ATOM 1865 C C . ARG A 1 263 ? 23.768 -18.286 -3.243 1.00 94.88 263 ARG A C 1
ATOM 1867 O O . ARG A 1 263 ? 23.959 -17.072 -3.209 1.00 94.88 263 ARG A O 1
ATOM 1874 N N . ILE A 1 264 ? 23.447 -19.019 -2.180 1.00 89.94 264 ILE A N 1
ATOM 1875 C CA . ILE A 1 264 ? 23.356 -18.515 -0.806 1.00 89.94 264 ILE A CA 1
ATOM 1876 C C . ILE A 1 264 ? 24.089 -19.518 0.081 1.00 89.94 264 ILE A C 1
ATOM 1878 O O . ILE A 1 264 ? 23.705 -20.684 0.163 1.00 89.94 264 ILE A O 1
ATOM 1882 N N . GLY A 1 265 ? 25.195 -19.091 0.694 1.00 86.44 265 GLY A N 1
ATOM 1883 C CA . GLY A 1 265 ? 26.116 -20.021 1.349 1.00 86.44 265 GLY A CA 1
ATOM 1884 C C . GLY A 1 265 ? 26.645 -21.068 0.358 1.00 86.44 265 GLY A C 1
ATOM 1885 O O . GLY A 1 265 ? 27.177 -20.720 -0.697 1.00 86.44 265 GLY A O 1
ATOM 1886 N N . SER A 1 266 ? 26.492 -22.351 0.690 1.00 86.62 266 SER A N 1
ATOM 1887 C CA . SER A 1 266 ? 26.859 -23.480 -0.178 1.00 86.62 266 SER A CA 1
ATOM 1888 C C . SE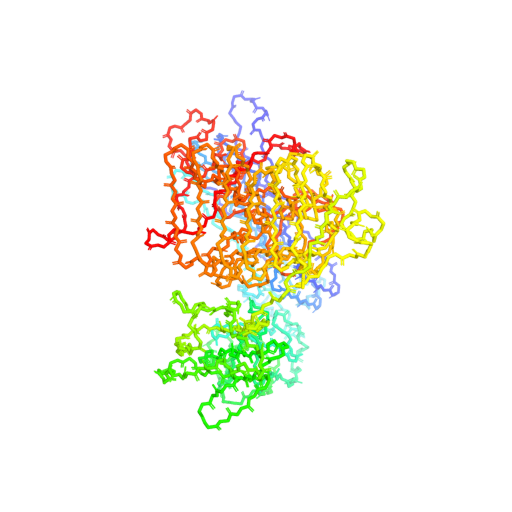R A 1 266 ? 25.733 -23.955 -1.101 1.00 86.62 266 SER A C 1
ATOM 1890 O O . SER A 1 266 ? 25.965 -24.829 -1.935 1.00 86.62 266 SER A O 1
ATOM 1892 N N . GLU A 1 267 ? 24.519 -23.423 -0.958 1.00 91.38 267 GLU A N 1
ATOM 1893 C CA . GLU A 1 267 ? 23.338 -23.914 -1.667 1.00 91.38 267 GLU A CA 1
ATOM 1894 C C . GLU A 1 267 ? 23.051 -23.115 -2.937 1.00 91.38 267 GLU A C 1
ATOM 1896 O O . GLU A 1 267 ? 23.284 -21.906 -3.002 1.00 91.38 267 GLU A O 1
ATOM 1901 N N . THR A 1 268 ? 22.516 -23.805 -3.949 1.00 94.38 268 THR A N 1
ATOM 1902 C CA . THR A 1 268 ? 22.058 -23.206 -5.207 1.00 94.38 268 THR A CA 1
ATOM 1903 C C . THR A 1 268 ? 20.543 -23.332 -5.317 1.00 94.38 268 THR A C 1
ATOM 1905 O O . THR A 1 268 ? 20.004 -24.430 -5.227 1.00 94.38 268 THR A O 1
ATOM 1908 N N . ASN A 1 269 ? 19.864 -22.212 -5.540 1.00 92.56 269 ASN A N 1
ATOM 1909 C CA . ASN A 1 269 ? 18.416 -22.078 -5.450 1.00 92.56 269 ASN A CA 1
ATOM 1910 C C . ASN A 1 269 ? 17.848 -21.375 -6.693 1.00 92.56 269 ASN A C 1
ATOM 1912 O O . ASN A 1 269 ? 18.517 -20.553 -7.316 1.00 92.56 269 ASN A O 1
ATOM 1916 N N . THR A 1 270 ? 16.599 -21.663 -7.052 1.00 93.38 270 THR A N 1
ATOM 1917 C CA . THR A 1 270 ? 15.810 -20.830 -7.986 1.00 93.38 270 THR A CA 1
ATOM 1918 C C . THR A 1 270 ? 14.913 -19.842 -7.243 1.00 93.38 270 THR A C 1
ATOM 1920 O O . THR A 1 270 ? 14.612 -18.770 -7.758 1.00 93.38 270 THR A O 1
ATOM 1923 N N . LEU A 1 271 ? 14.526 -20.178 -6.015 1.00 93.50 271 LEU A N 1
ATOM 1924 C CA . LEU A 1 271 ? 13.798 -19.337 -5.078 1.00 93.50 271 LEU A CA 1
ATOM 1925 C C . LEU A 1 271 ? 14.336 -19.638 -3.682 1.00 93.50 271 LEU A C 1
ATOM 1927 O O . LEU A 1 271 ? 14.472 -20.801 -3.313 1.00 93.50 271 LEU A O 1
ATOM 1931 N N . PHE A 1 272 ? 14.613 -18.599 -2.911 1.00 89.69 272 PHE A N 1
ATOM 1932 C CA . PHE A 1 272 ? 14.909 -18.703 -1.493 1.00 89.69 272 PHE A CA 1
ATOM 1933 C C . PHE A 1 272 ? 14.000 -17.750 -0.735 1.00 89.69 272 PHE A C 1
ATOM 1935 O O . PHE A 1 272 ? 13.856 -16.582 -1.105 1.00 89.69 272 PHE A O 1
ATOM 1942 N N . GLU A 1 273 ? 13.380 -18.253 0.324 1.00 90.19 273 GLU A N 1
ATOM 1943 C CA . GLU A 1 273 ? 12.482 -17.470 1.149 1.00 90.19 273 GLU A CA 1
ATOM 1944 C C . GLU A 1 273 ? 12.666 -17.816 2.621 1.00 90.19 273 GLU A C 1
ATOM 1946 O O . GLU A 1 273 ? 12.691 -18.986 2.998 1.00 90.19 273 GLU A O 1
ATOM 1951 N N . GLN A 1 274 ? 12.787 -16.787 3.453 1.00 87.50 274 GLN A N 1
ATOM 1952 C CA . GLN A 1 274 ? 12.984 -16.943 4.882 1.00 87.50 274 GLN A CA 1
ATOM 1953 C C . GLN A 1 274 ? 12.376 -15.763 5.638 1.00 87.50 274 GLN A C 1
ATOM 1955 O O . GLN A 1 274 ? 12.419 -14.619 5.189 1.00 87.50 274 GLN A O 1
ATOM 1960 N N . TRP A 1 275 ? 11.838 -16.048 6.819 1.00 88.12 275 TRP A N 1
ATOM 1961 C CA . TRP A 1 275 ? 11.453 -15.031 7.789 1.00 88.12 275 TRP A CA 1
ATOM 1962 C C . TRP A 1 275 ? 12.617 -14.765 8.735 1.00 88.12 275 TRP A C 1
ATOM 1964 O O . TRP A 1 275 ? 13.182 -15.697 9.305 1.00 88.12 275 TRP A O 1
ATOM 1974 N N . MET A 1 276 ? 12.994 -13.498 8.857 1.00 84.94 276 MET A N 1
ATOM 1975 C CA . MET A 1 276 ? 14.159 -13.067 9.621 1.00 84.94 276 MET A CA 1
ATOM 1976 C C . MET A 1 276 ? 13.708 -12.248 10.829 1.00 84.94 276 MET A C 1
ATOM 1978 O O . MET A 1 276 ? 13.054 -11.221 10.631 1.00 84.94 276 MET A O 1
ATOM 1982 N N . PRO A 1 277 ? 14.050 -12.652 12.064 1.00 84.12 277 PRO A N 1
ATOM 1983 C CA . PRO A 1 277 ? 13.746 -11.867 13.254 1.00 84.12 277 PRO A CA 1
ATOM 1984 C C . PRO A 1 277 ? 14.386 -10.481 13.206 1.00 84.12 277 PRO A C 1
ATOM 1986 O O . PRO A 1 277 ? 15.531 -10.327 12.772 1.00 84.12 277 PRO A O 1
ATOM 1989 N N . ALA A 1 278 ? 13.674 -9.470 13.701 1.00 77.88 278 ALA A N 1
ATOM 1990 C CA . ALA A 1 278 ? 14.259 -8.154 13.906 1.00 77.88 278 ALA A CA 1
ATOM 1991 C C . ALA A 1 278 ? 15.468 -8.241 14.851 1.00 77.88 278 ALA A C 1
ATOM 1993 O O . ALA A 1 278 ? 15.414 -8.889 15.896 1.00 77.88 278 ALA A O 1
ATOM 1994 N N . GLY A 1 279 ? 16.551 -7.547 14.497 1.00 69.44 279 GLY A N 1
ATOM 1995 C CA . GLY A 1 279 ? 17.745 -7.432 15.339 1.00 69.44 279 GLY A CA 1
ATOM 1996 C C . GLY A 1 279 ? 18.841 -8.463 15.064 1.00 69.44 279 GLY A C 1
ATOM 1997 O O . GLY A 1 279 ? 19.917 -8.343 15.646 1.00 69.44 279 GLY A O 1
ATOM 1998 N N . ILE A 1 280 ? 18.632 -9.424 14.155 1.00 68.25 280 ILE A N 1
ATOM 1999 C CA . ILE A 1 280 ? 19.750 -10.183 13.581 1.00 68.25 280 ILE A CA 1
ATOM 2000 C C . ILE A 1 280 ? 20.616 -9.221 12.758 1.00 68.25 280 ILE A C 1
ATOM 2002 O O . ILE A 1 280 ? 20.098 -8.443 11.964 1.00 68.25 280 ILE A O 1
ATOM 2006 N N . THR A 1 281 ? 21.931 -9.269 12.968 1.00 63.69 281 THR A N 1
ATOM 2007 C CA . THR A 1 281 ? 22.925 -8.428 12.272 1.00 63.69 281 THR A CA 1
ATOM 2008 C C . THR A 1 281 ? 23.818 -9.222 11.322 1.00 63.69 281 THR A C 1
ATOM 2010 O O . THR A 1 281 ? 24.814 -8.702 10.823 1.00 63.69 281 THR A O 1
ATOM 2013 N N . ASN A 1 282 ? 23.527 -10.508 11.123 1.00 67.38 282 ASN A N 1
ATOM 2014 C CA . ASN A 1 282 ? 24.337 -11.369 10.273 1.00 67.38 282 ASN A CA 1
ATOM 2015 C C . ASN A 1 282 ? 23.915 -11.196 8.823 1.00 67.38 282 ASN A C 1
ATOM 2017 O O . ASN A 1 282 ? 23.045 -11.909 8.328 1.00 67.38 282 ASN A O 1
ATOM 2021 N N . ASP A 1 283 ? 24.553 -10.254 8.147 1.00 74.75 283 ASP A N 1
ATOM 2022 C CA . ASP A 1 283 ? 24.422 -10.115 6.708 1.00 74.75 283 ASP A CA 1
ATOM 2023 C C . ASP A 1 283 ? 24.774 -11.431 6.010 1.00 74.75 283 ASP A C 1
ATOM 2025 O O . ASP A 1 283 ? 25.735 -12.121 6.358 1.00 74.75 283 ASP A O 1
ATOM 2029 N N . PHE A 1 284 ? 23.992 -11.772 4.996 1.00 78.94 284 PHE A N 1
ATOM 2030 C CA . PHE A 1 284 ? 24.286 -12.892 4.118 1.00 78.94 284 PHE A CA 1
ATOM 2031 C C . PHE A 1 284 ? 24.398 -12.380 2.691 1.00 78.94 284 PHE A C 1
ATOM 2033 O O . PHE A 1 284 ? 23.861 -11.332 2.318 1.00 78.94 284 PHE A O 1
ATOM 2040 N N . THR A 1 285 ? 25.143 -13.127 1.888 1.00 88.56 285 THR A N 1
ATOM 2041 C CA . THR A 1 285 ? 25.344 -12.789 0.486 1.00 88.56 285 THR A CA 1
ATOM 2042 C C . THR A 1 285 ? 24.481 -13.675 -0.388 1.00 88.56 285 THR A C 1
ATOM 2044 O O . THR A 1 285 ? 24.347 -14.877 -0.150 1.00 88.56 285 THR A O 1
ATOM 2047 N N . VAL A 1 286 ? 23.896 -13.056 -1.403 1.00 91.56 286 VAL A N 1
ATOM 2048 C CA . VAL A 1 286 ? 23.226 -13.747 -2.495 1.00 91.56 286 VAL A CA 1
ATOM 2049 C C . VAL A 1 286 ? 24.019 -13.454 -3.751 1.00 91.56 286 VAL A C 1
ATOM 2051 O O . VAL A 1 286 ? 24.291 -12.297 -4.065 1.00 91.56 286 VAL A O 1
ATOM 2054 N N . GLU A 1 287 ? 24.397 -14.494 -4.475 1.00 95.25 287 GLU A N 1
ATOM 2055 C CA . GLU A 1 287 ? 25.084 -14.358 -5.750 1.00 95.25 287 GLU A CA 1
ATOM 2056 C C . GLU A 1 287 ? 24.213 -14.880 -6.885 1.00 95.25 287 GLU A C 1
ATOM 2058 O O . GLU A 1 287 ? 23.712 -16.000 -6.839 1.00 95.25 287 GLU A O 1
ATOM 2063 N N . ALA A 1 288 ? 24.066 -14.081 -7.933 1.00 95.81 288 ALA A N 1
ATOM 2064 C CA . ALA A 1 288 ? 23.450 -14.503 -9.174 1.00 95.81 288 ALA A CA 1
ATOM 2065 C C . ALA A 1 288 ? 24.438 -15.364 -9.978 1.00 95.81 288 ALA A C 1
ATOM 2067 O O . ALA A 1 288 ? 25.547 -14.935 -10.295 1.00 95.81 288 ALA A O 1
ATOM 2068 N N . LEU A 1 289 ? 24.046 -16.584 -10.328 1.00 96.19 289 LEU A N 1
ATOM 2069 C CA . LEU A 1 289 ? 24.817 -17.530 -11.129 1.00 96.19 289 LEU A CA 1
ATOM 2070 C C . LEU A 1 289 ? 24.143 -17.702 -12.498 1.00 96.19 289 LEU A C 1
ATOM 2072 O O . LEU A 1 289 ? 23.134 -18.399 -12.580 1.00 96.19 289 LEU A O 1
ATOM 2076 N N . PRO A 1 290 ? 24.656 -17.075 -13.569 1.00 95.69 290 PRO A N 1
ATOM 2077 C CA . PRO A 1 290 ? 24.113 -17.273 -14.909 1.00 95.69 290 PRO A CA 1
ATOM 2078 C C . PRO A 1 290 ? 24.342 -18.708 -15.391 1.00 95.69 290 PRO A C 1
ATOM 2080 O O . PRO A 1 290 ? 25.404 -19.283 -15.133 1.00 95.69 290 PRO A O 1
ATOM 2083 N N . ASP A 1 291 ? 23.380 -19.256 -16.131 1.00 95.50 291 ASP A N 1
ATOM 2084 C CA . ASP A 1 291 ? 23.573 -20.514 -16.855 1.00 95.50 291 ASP A CA 1
ATOM 2085 C C . ASP A 1 291 ? 24.578 -20.307 -18.020 1.00 95.50 291 ASP A C 1
ATOM 2087 O O . ASP A 1 291 ? 24.789 -19.173 -18.473 1.00 95.50 291 ASP A O 1
ATOM 2091 N N . PRO A 1 292 ? 25.231 -21.367 -18.540 1.00 93.81 292 PRO A N 1
ATOM 2092 C CA . PRO A 1 292 ? 26.153 -21.241 -19.670 1.00 93.81 292 PRO A CA 1
ATOM 2093 C C . PRO A 1 292 ? 25.525 -20.517 -20.873 1.00 93.81 292 PRO A C 1
ATOM 2095 O O . PRO A 1 292 ? 24.435 -20.868 -21.316 1.00 93.81 292 PRO A O 1
ATOM 2098 N N . GLY A 1 293 ? 26.224 -19.514 -21.415 1.00 90.38 293 GLY A N 1
ATOM 2099 C CA . GLY A 1 293 ? 25.733 -18.669 -22.516 1.00 90.38 293 GLY A CA 1
ATOM 2100 C C . GLY A 1 293 ? 24.973 -17.413 -22.072 1.00 90.38 293 GLY A C 1
ATOM 2101 O O . GLY A 1 293 ? 24.678 -16.556 -22.907 1.00 90.38 293 GLY A O 1
ATOM 2102 N N . PHE A 1 294 ? 24.719 -17.257 -20.772 1.00 91.75 294 PHE A N 1
ATOM 2103 C CA . PHE A 1 294 ? 24.042 -16.101 -20.192 1.00 91.75 294 PHE A CA 1
ATOM 2104 C C . PHE A 1 294 ? 24.978 -15.286 -19.295 1.00 91.75 294 PHE A C 1
ATOM 2106 O O . PHE A 1 294 ? 26.025 -15.747 -18.839 1.00 91.75 294 PHE A O 1
ATOM 2113 N N . ARG A 1 295 ? 24.585 -14.042 -19.035 1.00 91.56 295 ARG A N 1
ATOM 2114 C CA . ARG A 1 295 ? 25.198 -13.128 -18.074 1.00 91.56 295 ARG A CA 1
ATOM 2115 C C . ARG A 1 295 ? 24.135 -12.599 -17.125 1.00 91.56 295 ARG A C 1
ATOM 2117 O O . ARG A 1 295 ? 22.957 -12.512 -17.466 1.00 91.56 295 ARG A O 1
ATOM 2124 N N . PHE A 1 296 ? 24.573 -12.219 -15.935 1.00 91.56 296 PHE A N 1
ATOM 2125 C CA . PHE A 1 296 ? 23.749 -11.462 -15.009 1.00 91.56 296 PHE A CA 1
ATOM 2126 C C . PHE A 1 296 ? 23.529 -10.054 -15.577 1.00 91.56 296 PHE A C 1
ATOM 2128 O O . PHE A 1 296 ? 24.474 -9.434 -16.070 1.00 91.56 296 PHE A O 1
ATOM 2135 N N . LEU A 1 297 ? 22.281 -9.592 -15.557 1.00 88.00 297 LEU A N 1
ATOM 2136 C CA . LEU A 1 297 ? 21.901 -8.251 -15.987 1.00 88.00 297 LEU A CA 1
ATOM 2137 C C . LEU A 1 297 ? 21.853 -7.310 -14.786 1.00 88.00 297 LEU A C 1
ATOM 2139 O O . LEU A 1 297 ? 22.626 -6.363 -14.711 1.00 88.00 297 LEU A O 1
ATOM 2143 N N . CYS A 1 298 ? 20.935 -7.583 -13.863 1.00 87.69 298 CYS A N 1
ATOM 2144 C CA . CYS A 1 298 ? 20.663 -6.753 -12.702 1.00 87.69 298 CYS A CA 1
ATOM 2145 C C . CYS A 1 298 ? 19.812 -7.508 -11.675 1.00 87.69 298 CYS A C 1
ATOM 2147 O O . CYS A 1 298 ? 19.222 -8.555 -11.960 1.00 87.69 298 CYS A O 1
ATOM 2149 N N . TRP A 1 299 ? 19.749 -6.956 -10.471 1.00 88.50 299 TRP A N 1
ATOM 2150 C CA . TRP A 1 299 ? 18.756 -7.281 -9.466 1.00 88.50 299 TRP A CA 1
ATOM 2151 C C . TRP A 1 299 ? 17.574 -6.328 -9.609 1.00 88.50 299 TRP A C 1
ATOM 2153 O O . TRP A 1 299 ? 17.754 -5.121 -9.723 1.00 88.50 299 TRP A O 1
ATOM 2163 N N . GLU A 1 300 ? 16.365 -6.862 -9.542 1.00 84.50 300 GLU A N 1
ATOM 2164 C CA . GLU A 1 300 ? 15.128 -6.092 -9.435 1.00 84.50 300 GLU A CA 1
ATOM 2165 C C . GLU A 1 300 ? 14.563 -6.191 -8.013 1.00 84.50 300 GLU A C 1
ATOM 2167 O O . GLU A 1 300 ? 14.805 -7.174 -7.308 1.00 84.50 300 GLU A O 1
ATOM 2172 N N . GLY A 1 301 ? 13.772 -5.195 -7.605 1.00 79.44 301 GLY A N 1
ATOM 2173 C CA . GLY A 1 301 ? 13.087 -5.162 -6.310 1.00 79.44 301 GLY A CA 1
ATOM 2174 C C . GLY A 1 301 ? 13.831 -4.358 -5.239 1.00 79.44 301 GLY A C 1
ATOM 2175 O O . GLY A 1 301 ? 14.395 -3.304 -5.518 1.00 79.44 301 GLY A O 1
ATOM 2176 N N . ASP A 1 302 ? 13.821 -4.832 -3.992 1.00 77.44 302 ASP A N 1
ATOM 2177 C CA . ASP A 1 302 ? 14.332 -4.122 -2.805 1.00 77.44 302 ASP A CA 1
ATOM 2178 C C . ASP A 1 302 ? 15.856 -4.206 -2.631 1.00 77.44 302 ASP A C 1
ATOM 2180 O O . ASP A 1 302 ? 16.369 -4.487 -1.529 1.00 77.44 302 ASP A O 1
ATOM 2184 N N . VAL A 1 303 ? 16.584 -3.987 -3.724 1.00 79.94 303 VAL A N 1
ATOM 2185 C CA . VAL A 1 303 ? 18.045 -4.057 -3.754 1.00 79.94 303 VAL A CA 1
ATOM 2186 C C . VAL A 1 303 ? 18.632 -2.968 -2.864 1.00 79.94 303 VAL A C 1
ATOM 2188 O O . VAL A 1 303 ? 18.047 -1.901 -2.661 1.00 79.94 303 VAL A O 1
ATOM 2191 N N . VAL A 1 304 ? 19.783 -3.244 -2.257 1.00 77.62 304 VAL A N 1
ATOM 2192 C CA . VAL A 1 304 ? 20.522 -2.181 -1.578 1.00 77.62 304 VAL A CA 1
ATOM 2193 C C . VAL A 1 304 ? 21.070 -1.181 -2.597 1.00 77.62 304 VAL A C 1
ATOM 2195 O O . VAL A 1 304 ? 21.513 -1.604 -3.669 1.00 77.62 304 VAL A O 1
ATOM 2198 N N . PRO A 1 305 ? 21.068 0.126 -2.271 1.00 73.00 305 PRO A N 1
ATOM 2199 C CA . PRO A 1 305 ? 21.600 1.149 -3.162 1.00 73.00 305 PRO A CA 1
ATOM 2200 C C . PRO A 1 305 ? 23.008 0.802 -3.655 1.00 73.00 305 PRO A C 1
ATOM 2202 O O . PRO A 1 305 ? 23.860 0.388 -2.869 1.00 73.00 305 PRO A O 1
ATOM 2205 N N . GLY A 1 306 ? 23.238 0.956 -4.959 1.00 73.19 306 GLY A N 1
ATOM 2206 C CA . GLY A 1 306 ? 24.534 0.703 -5.594 1.00 73.19 306 GLY A CA 1
ATOM 2207 C C . GLY A 1 306 ? 24.900 -0.772 -5.799 1.00 73.19 306 GLY A C 1
ATOM 2208 O O . GLY A 1 306 ? 25.980 -1.046 -6.309 1.00 73.19 306 GLY A O 1
ATOM 2209 N N . ALA A 1 307 ? 24.038 -1.729 -5.432 1.00 83.88 307 ALA A N 1
ATOM 2210 C CA . ALA A 1 307 ? 24.300 -3.154 -5.666 1.00 83.88 307 ALA A CA 1
ATOM 2211 C C . ALA A 1 307 ? 23.417 -3.793 -6.745 1.00 83.88 307 ALA A C 1
ATOM 2213 O O . ALA A 1 307 ? 23.566 -4.979 -7.026 1.00 83.88 307 ALA A O 1
ATOM 2214 N N . THR A 1 308 ? 22.543 -3.014 -7.384 1.00 84.31 308 THR A N 1
ATOM 2215 C CA . THR A 1 308 ? 21.653 -3.439 -8.476 1.00 84.31 308 THR A CA 1
ATOM 2216 C C . THR A 1 308 ? 22.381 -4.221 -9.567 1.00 84.31 308 THR A C 1
ATOM 2218 O O . THR A 1 308 ? 21.862 -5.225 -10.042 1.00 84.31 308 THR A O 1
ATOM 2221 N N . PHE A 1 309 ? 23.610 -3.839 -9.910 1.00 85.50 309 PHE A N 1
ATOM 2222 C CA . PHE A 1 309 ? 24.392 -4.474 -10.980 1.00 85.50 309 PHE A CA 1
ATOM 2223 C C . PHE A 1 309 ? 25.542 -5.342 -10.460 1.00 85.50 309 PHE A C 1
ATOM 2225 O O . PHE A 1 309 ? 26.272 -5.962 -11.234 1.00 85.50 309 PHE A O 1
ATOM 2232 N N . ASN A 1 310 ? 25.665 -5.476 -9.138 1.00 88.44 310 ASN A N 1
ATOM 2233 C CA . ASN A 1 310 ? 26.640 -6.370 -8.540 1.00 88.44 310 ASN A CA 1
ATOM 2234 C C . ASN A 1 310 ? 26.101 -7.795 -8.579 1.00 88.44 310 ASN A C 1
ATOM 2236 O O . ASN A 1 310 ? 25.079 -8.115 -7.975 1.00 88.44 310 ASN A O 1
ATOM 2240 N N . ARG A 1 311 ? 26.835 -8.686 -9.249 1.00 90.50 311 ARG A N 1
ATOM 2241 C CA . ARG A 1 311 ? 26.489 -10.112 -9.314 1.00 90.50 311 ARG A CA 1
ATOM 2242 C C . ARG A 1 311 ? 26.299 -10.731 -7.923 1.00 90.50 311 ARG A C 1
ATOM 2244 O O . ARG A 1 311 ? 25.468 -11.620 -7.764 1.00 90.50 311 ARG A O 1
ATOM 2251 N N . GLN A 1 312 ? 27.043 -10.250 -6.929 1.00 92.31 312 GLN A N 1
ATOM 2252 C CA . GLN A 1 312 ? 26.870 -10.599 -5.524 1.00 92.31 312 GLN A CA 1
ATOM 2253 C C . GLN A 1 312 ? 26.323 -9.398 -4.752 1.00 92.31 312 GLN A C 1
ATOM 2255 O O . GLN A 1 312 ? 26.898 -8.311 -4.794 1.00 92.31 312 GLN A O 1
ATOM 2260 N N . VAL A 1 313 ? 25.233 -9.611 -4.020 1.00 88.50 313 VAL A N 1
ATOM 2261 C CA . VAL A 1 313 ? 24.620 -8.616 -3.139 1.00 88.50 313 VAL A CA 1
ATOM 2262 C C . VAL A 1 313 ? 24.727 -9.098 -1.706 1.00 88.50 313 VAL A C 1
ATOM 2264 O O . VAL A 1 313 ? 24.253 -10.181 -1.363 1.00 88.50 313 VAL A O 1
ATOM 2267 N N . THR A 1 314 ? 25.318 -8.265 -0.856 1.00 86.81 314 THR A N 1
ATOM 2268 C CA . THR A 1 314 ? 25.163 -8.389 0.591 1.00 86.81 314 THR A CA 1
ATOM 2269 C C . THR A 1 314 ? 23.799 -7.839 0.953 1.00 86.81 314 THR A C 1
ATOM 2271 O O . THR A 1 314 ? 23.513 -6.668 0.699 1.00 86.81 314 THR A O 1
ATOM 2274 N N . VAL A 1 315 ? 22.946 -8.686 1.513 1.00 75.50 315 VAL A N 1
ATOM 2275 C CA . VAL A 1 315 ? 21.629 -8.280 1.980 1.00 75.50 315 VAL A CA 1
ATOM 2276 C C . VAL A 1 315 ? 21.762 -7.896 3.451 1.00 75.50 315 VAL A C 1
ATOM 2278 O O . VAL A 1 315 ? 21.979 -8.781 4.280 1.00 75.50 315 VAL A O 1
ATOM 2281 N N . PRO A 1 316 ? 21.618 -6.602 3.798 1.00 68.25 316 PRO A N 1
ATOM 2282 C CA . PRO A 1 316 ? 21.672 -6.173 5.175 1.00 68.25 316 PRO A CA 1
ATOM 2283 C C . PRO A 1 316 ? 20.478 -6.758 5.903 1.00 68.25 316 PRO A C 1
ATOM 2285 O O . PRO A 1 316 ? 19.335 -6.527 5.480 1.00 68.25 316 PRO A O 1
ATOM 2288 N N . THR A 1 317 ? 20.747 -7.426 7.018 1.00 62.53 317 THR A N 1
ATOM 2289 C CA . THR A 1 317 ? 19.730 -7.993 7.924 1.00 62.53 317 THR A CA 1
ATOM 2290 C C . THR A 1 317 ? 18.981 -6.940 8.754 1.00 62.53 317 THR A C 1
ATOM 2292 O O . THR A 1 317 ? 18.196 -7.261 9.642 1.00 62.53 317 THR A O 1
ATOM 2295 N N . HIS A 1 318 ? 19.153 -5.658 8.412 1.00 60.41 318 HIS A N 1
ATOM 2296 C CA . HIS A 1 318 ? 18.359 -4.539 8.917 1.00 60.41 318 HIS A CA 1
ATOM 2297 C C . HIS A 1 318 ? 16.838 -4.803 8.882 1.00 60.41 318 HIS A C 1
ATOM 2299 O O . HIS A 1 318 ? 16.367 -5.523 8.000 1.00 60.41 318 HIS A O 1
ATOM 2305 N N . PRO A 1 319 ? 16.057 -4.167 9.784 1.00 63.16 319 PRO A N 1
ATOM 2306 C CA . PRO A 1 319 ? 14.669 -4.522 10.085 1.00 63.16 319 PRO A CA 1
ATOM 2307 C C . PRO A 1 319 ? 13.684 -4.060 9.000 1.00 63.16 319 PRO A C 1
ATOM 2309 O O . PRO A 1 319 ? 12.869 -3.168 9.222 1.00 63.16 319 PRO A O 1
ATOM 2312 N N . GLN A 1 320 ? 13.788 -4.614 7.795 1.00 73.25 320 GLN A N 1
ATOM 2313 C CA . GLN A 1 320 ? 12.834 -4.372 6.719 1.00 73.25 320 GLN A CA 1
ATOM 2314 C C . GLN A 1 320 ? 12.701 -5.601 5.812 1.00 73.25 320 GLN A C 1
ATOM 2316 O O . GLN A 1 320 ? 13.695 -6.293 5.567 1.00 73.25 320 GLN A O 1
ATOM 2321 N N . PRO A 1 321 ? 11.508 -5.862 5.250 1.00 79.19 321 PRO A N 1
ATOM 2322 C CA . PRO A 1 321 ? 11.330 -6.947 4.297 1.00 79.19 321 PRO A CA 1
ATOM 2323 C C . PRO A 1 321 ? 12.047 -6.653 2.981 1.00 79.19 321 PRO A C 1
ATOM 2325 O O . PRO A 1 321 ? 12.140 -5.498 2.559 1.00 79.19 321 PRO A O 1
ATOM 2328 N N . ARG A 1 322 ? 12.474 -7.693 2.262 1.00 81.44 322 ARG A N 1
ATOM 2329 C CA . ARG A 1 322 ? 13.104 -7.532 0.943 1.00 81.44 322 ARG A CA 1
ATOM 2330 C C . ARG A 1 322 ? 12.663 -8.610 -0.026 1.00 81.44 322 ARG A C 1
ATOM 2332 O O . ARG A 1 322 ? 12.683 -9.790 0.314 1.00 81.44 322 ARG A O 1
ATOM 2339 N N . THR A 1 323 ? 12.340 -8.186 -1.239 1.00 85.62 323 THR A N 1
ATOM 2340 C CA . THR A 1 323 ? 12.133 -9.059 -2.388 1.00 85.62 323 THR A CA 1
ATOM 2341 C C . THR A 1 323 ? 13.142 -8.698 -3.466 1.00 85.62 323 THR A C 1
ATOM 2343 O O . THR A 1 323 ? 13.165 -7.557 -3.912 1.00 85.62 323 THR A O 1
ATOM 2346 N N . LEU A 1 324 ? 13.978 -9.649 -3.875 1.00 86.94 324 LEU A N 1
ATOM 2347 C CA . LEU A 1 324 ? 14.983 -9.466 -4.924 1.00 86.94 324 LEU A CA 1
ATOM 2348 C C . LEU A 1 324 ? 14.742 -10.463 -6.055 1.00 86.94 324 LEU A C 1
ATOM 2350 O O . LEU A 1 324 ? 14.409 -11.618 -5.801 1.00 86.94 324 LEU A O 1
ATOM 2354 N N . THR A 1 325 ? 14.945 -10.054 -7.302 1.00 90.81 325 THR A N 1
ATOM 2355 C CA . THR A 1 325 ? 14.935 -10.983 -8.441 1.00 90.81 325 THR A CA 1
ATOM 2356 C C . THR A 1 325 ? 16.171 -10.767 -9.298 1.00 90.81 325 THR A C 1
ATOM 2358 O O . THR A 1 325 ? 16.379 -9.666 -9.792 1.00 90.81 325 THR A O 1
ATOM 2361 N N . ALA A 1 326 ? 17.000 -11.796 -9.483 1.00 93.00 326 ALA A N 1
ATOM 2362 C CA . ALA A 1 326 ? 18.122 -11.731 -10.418 1.00 93.00 326 ALA A CA 1
ATOM 2363 C C . ALA A 1 326 ? 17.614 -11.890 -11.850 1.00 93.00 326 ALA A C 1
ATOM 2365 O O . ALA A 1 326 ? 16.918 -12.858 -12.159 1.00 93.00 326 ALA A O 1
ATOM 2366 N N . ARG A 1 327 ? 18.004 -10.987 -12.744 1.00 88.62 327 ARG A N 1
ATOM 2367 C CA . ARG A 1 327 ? 17.743 -11.101 -14.179 1.00 88.62 327 ARG A CA 1
ATOM 2368 C C . ARG A 1 327 ? 18.984 -11.590 -14.908 1.00 88.62 327 ARG A C 1
ATOM 2370 O O . ARG A 1 327 ? 20.094 -11.127 -14.646 1.00 88.62 327 ARG A O 1
ATOM 2377 N N . PHE A 1 328 ? 18.776 -12.508 -15.847 1.00 90.56 328 PHE A N 1
ATOM 2378 C CA . PHE A 1 328 ? 19.820 -13.056 -16.705 1.00 90.56 328 PHE A CA 1
ATOM 2379 C C . PHE A 1 328 ? 19.436 -12.871 -18.168 1.00 90.56 328 PHE A C 1
ATOM 2381 O O . PHE A 1 328 ? 18.272 -13.009 -18.541 1.00 90.56 328 PHE A O 1
ATOM 2388 N N . VAL A 1 329 ? 20.429 -12.561 -18.991 1.00 86.19 329 VAL A N 1
ATOM 2389 C CA . VAL A 1 329 ? 20.280 -12.309 -20.430 1.00 86.19 329 VAL A CA 1
ATOM 2390 C C . VAL A 1 329 ? 21.408 -12.999 -21.194 1.00 86.19 329 VAL A C 1
ATOM 2392 O O . VAL A 1 329 ? 22.419 -13.335 -20.578 1.00 86.19 329 VAL A O 1
ATOM 2395 N N . PRO A 1 330 ? 21.283 -13.243 -22.508 1.00 86.38 330 PRO A N 1
ATOM 2396 C CA . PRO A 1 330 ? 22.379 -13.805 -23.296 1.00 86.38 330 PRO A CA 1
ATOM 2397 C C . PRO A 1 330 ? 23.675 -12.987 -23.151 1.00 86.38 330 PRO A C 1
ATOM 2399 O O . PRO A 1 330 ? 23.646 -11.757 -23.124 1.00 86.38 330 PRO A O 1
ATOM 2402 N N . ALA A 1 331 ? 24.824 -13.661 -23.040 1.00 85.00 331 ALA A N 1
ATOM 2403 C CA . ALA A 1 331 ? 26.113 -13.004 -22.797 1.00 85.00 331 ALA A CA 1
ATOM 2404 C C . ALA A 1 331 ? 26.612 -12.179 -23.997 1.00 85.00 331 ALA A C 1
ATOM 2406 O O . ALA A 1 331 ? 27.256 -11.151 -23.809 1.00 85.00 331 ALA A O 1
ATOM 2407 N N . ALA A 1 332 ? 26.290 -12.620 -25.213 1.00 82.31 332 ALA A N 1
ATOM 2408 C CA . ALA A 1 332 ? 26.560 -11.925 -26.466 1.00 82.31 332 ALA A CA 1
ATOM 2409 C C . ALA A 1 332 ? 25.319 -12.067 -27.364 1.00 82.31 332 ALA A C 1
ATOM 2411 O O . ALA A 1 332 ? 25.246 -13.011 -28.156 1.00 82.31 332 ALA A O 1
ATOM 2412 N N . PRO A 1 333 ? 24.290 -11.220 -27.182 1.00 75.56 333 PRO A N 1
ATOM 2413 C CA . PRO A 1 333 ? 23.073 -11.335 -27.966 1.00 75.56 333 PRO A CA 1
ATOM 2414 C C . PRO A 1 333 ? 23.378 -10.977 -29.428 1.00 75.56 333 PRO A C 1
ATOM 2416 O O . PRO A 1 333 ? 23.788 -9.866 -29.752 1.00 75.56 333 PRO A O 1
ATOM 2419 N N . ALA A 1 334 ? 23.195 -11.939 -30.332 1.00 84.25 334 ALA A N 1
ATOM 2420 C CA . ALA A 1 334 ? 23.193 -11.665 -31.763 1.00 84.25 334 ALA A CA 1
ATOM 2421 C C . ALA A 1 334 ? 21.831 -11.063 -32.119 1.00 84.25 334 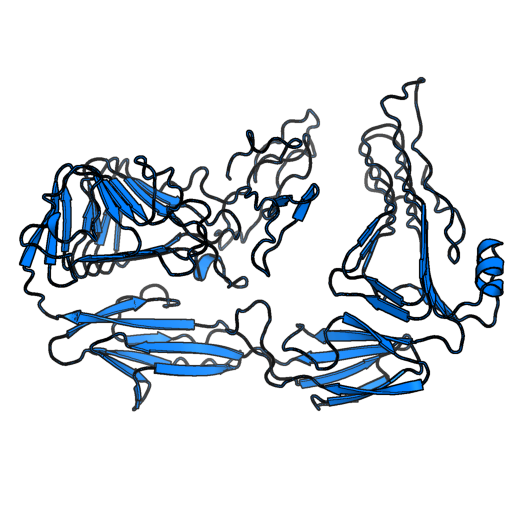ALA A C 1
ATOM 2423 O O . ALA A 1 334 ? 20.860 -11.796 -32.298 1.00 84.25 334 ALA A O 1
ATOM 2424 N N . LEU A 1 335 ? 21.758 -9.732 -32.143 1.00 91.19 335 LEU A N 1
ATOM 2425 C CA . LEU A 1 335 ? 20.502 -9.033 -32.381 1.00 91.19 335 LEU A CA 1
ATOM 2426 C C . LEU A 1 335 ? 20.129 -9.035 -33.864 1.00 91.19 335 LEU A C 1
ATOM 2428 O O . LEU A 1 335 ? 20.940 -8.657 -34.710 1.00 91.19 335 LEU A O 1
ATOM 2432 N N . ALA A 1 336 ? 18.895 -9.429 -34.168 1.00 95.00 336 ALA A N 1
ATOM 2433 C CA . ALA A 1 336 ? 18.324 -9.298 -35.503 1.00 95.00 336 ALA A CA 1
ATOM 2434 C C . ALA A 1 336 ? 17.670 -7.920 -35.669 1.00 95.00 336 ALA A C 1
ATOM 2436 O O . ALA A 1 336 ? 16.951 -7.466 -34.782 1.00 95.00 336 ALA A O 1
ATOM 2437 N N . ASP A 1 337 ? 17.889 -7.249 -36.801 1.00 97.38 337 ASP A N 1
ATOM 2438 C CA . ASP A 1 337 ? 17.238 -5.962 -37.060 1.00 97.38 337 ASP A CA 1
ATOM 2439 C C . ASP A 1 337 ? 15.719 -6.127 -37.194 1.00 97.38 337 ASP A C 1
ATOM 2441 O O . ASP A 1 337 ? 15.220 -6.993 -37.919 1.00 97.38 337 ASP A O 1
ATOM 2445 N N . LYS A 1 338 ? 14.985 -5.242 -36.518 1.00 97.94 338 LYS A N 1
ATOM 2446 C CA . LYS A 1 338 ? 13.527 -5.242 -36.458 1.00 97.94 338 LYS A CA 1
ATOM 2447 C C . LYS A 1 338 ? 13.006 -3.818 -36.591 1.00 97.94 338 LYS A C 1
ATOM 2449 O O . LYS A 1 338 ? 13.162 -2.987 -35.701 1.00 97.94 338 LYS A O 1
ATOM 2454 N N . VAL A 1 339 ? 12.389 -3.507 -37.723 1.00 98.50 339 VAL A N 1
ATOM 2455 C CA . VAL A 1 339 ? 11.951 -2.144 -38.048 1.00 98.50 339 VAL A CA 1
ATOM 2456 C C . VAL A 1 339 ? 10.438 -2.049 -37.956 1.00 98.50 339 VAL A C 1
ATOM 2458 O O . VAL A 1 339 ? 9.734 -2.874 -38.535 1.00 98.50 339 VAL A O 1
ATOM 2461 N N . PHE A 1 340 ? 9.929 -1.026 -37.270 1.00 98.50 340 PHE A N 1
ATOM 2462 C CA . PHE A 1 340 ? 8.500 -0.729 -37.285 1.00 98.50 340 PHE A CA 1
ATOM 2463 C C . PHE A 1 340 ? 8.108 -0.116 -38.635 1.00 98.50 340 PHE A C 1
ATOM 2465 O O . PHE A 1 340 ? 8.520 0.996 -38.973 1.00 98.50 340 PHE A O 1
ATOM 2472 N N . THR A 1 341 ? 7.300 -0.838 -39.404 1.00 97.69 341 THR A N 1
ATOM 2473 C CA . THR A 1 341 ? 6.784 -0.437 -40.723 1.00 97.69 341 THR A CA 1
ATOM 2474 C C . THR A 1 341 ? 5.273 -0.205 -40.721 1.00 97.69 341 THR A C 1
ATOM 2476 O O . THR A 1 341 ? 4.713 0.215 -41.736 1.00 97.69 341 THR A O 1
ATOM 2479 N N . GLY A 1 342 ? 4.623 -0.414 -39.572 1.00 96.69 342 GLY A N 1
ATOM 2480 C CA . GLY A 1 342 ? 3.209 -0.138 -39.360 1.00 96.69 342 GLY A CA 1
ATOM 2481 C C . GLY A 1 342 ? 2.807 1.325 -39.576 1.00 96.69 342 GLY A C 1
ATOM 2482 O O . GLY A 1 342 ? 3.620 2.251 -39.713 1.00 96.69 342 GLY A O 1
ATOM 2483 N N . VAL A 1 343 ? 1.493 1.543 -39.592 1.00 96.31 343 VAL A N 1
ATOM 2484 C CA . VAL A 1 343 ? 0.911 2.889 -39.661 1.00 96.31 343 VAL A CA 1
ATOM 2485 C C . VAL A 1 343 ? 1.265 3.713 -38.420 1.00 96.31 343 VAL A C 1
ATOM 2487 O O . VAL A 1 343 ? 1.621 3.179 -37.371 1.00 96.31 343 VAL A O 1
ATOM 2490 N N . ASP A 1 344 ? 1.170 5.038 -38.537 1.00 96.31 344 ASP A N 1
ATOM 2491 C CA . ASP A 1 344 ? 1.294 5.903 -37.362 1.00 96.31 344 ASP A CA 1
ATOM 2492 C C . ASP A 1 344 ? 0.161 5.617 -36.364 1.00 96.31 344 ASP A C 1
ATOM 2494 O O . ASP A 1 344 ? -0.973 5.376 -36.777 1.00 96.31 344 ASP A O 1
ATOM 2498 N N . ASN A 1 345 ? 0.464 5.633 -35.065 1.00 95.00 345 ASN A N 1
ATOM 2499 C CA . ASN A 1 345 ? -0.391 5.117 -33.986 1.00 95.00 345 ASN A CA 1
ATOM 2500 C C . ASN A 1 345 ? -0.679 3.606 -34.067 1.00 95.00 345 ASN A C 1
ATOM 2502 O O . ASN A 1 345 ? -1.666 3.137 -33.501 1.00 95.00 345 ASN A O 1
ATOM 2506 N N . GLY A 1 346 ? 0.166 2.838 -34.758 1.00 95.81 346 GLY A N 1
ATOM 2507 C CA . GLY A 1 346 ? 0.071 1.381 -34.778 1.00 95.81 346 GLY A CA 1
ATOM 2508 C C . GLY A 1 346 ? 0.492 0.735 -33.453 1.00 95.81 346 GLY A C 1
ATOM 2509 O O . GLY A 1 346 ? 1.112 1.363 -32.594 1.00 95.81 346 GLY A O 1
ATOM 2510 N N . PHE A 1 347 ? 0.142 -0.541 -33.303 1.00 96.81 347 PHE A N 1
ATOM 2511 C CA . PHE A 1 347 ? 0.387 -1.330 -32.096 1.00 96.81 347 PHE A CA 1
ATOM 2512 C C . PHE A 1 347 ? 1.660 -2.165 -32.207 1.00 96.81 347 PHE A C 1
ATOM 2514 O O . PHE A 1 347 ? 1.928 -2.753 -33.259 1.00 96.81 347 PHE A O 1
ATOM 2521 N N . TRP A 1 348 ? 2.407 -2.238 -31.109 1.00 98.06 348 TRP A N 1
ATOM 2522 C CA . TRP A 1 348 ? 3.611 -3.050 -30.956 1.00 98.06 348 TRP A CA 1
ATOM 2523 C C . TRP A 1 348 ? 3.316 -4.544 -31.103 1.00 98.06 348 TRP A C 1
ATOM 2525 O O . TRP A 1 348 ? 4.080 -5.277 -31.719 1.00 98.06 348 TRP A O 1
ATOM 2535 N N . GLU A 1 349 ? 2.179 -4.998 -30.591 1.00 97.00 349 GLU A N 1
ATOM 2536 C CA . GLU A 1 349 ? 1.783 -6.406 -30.535 1.00 97.00 349 GLU A CA 1
ATOM 2537 C C . GLU A 1 349 ? 1.295 -6.951 -31.886 1.00 97.00 349 GLU A C 1
ATOM 2539 O O . GLU A 1 349 ? 1.066 -8.150 -32.029 1.00 97.00 349 GLU A O 1
ATOM 2544 N N . SER A 1 350 ? 1.115 -6.086 -32.889 1.00 97.31 350 SER A N 1
ATOM 2545 C CA . SER A 1 350 ? 0.714 -6.503 -34.234 1.00 97.31 350 SER A CA 1
ATOM 2546 C C . SER A 1 350 ? 1.936 -6.947 -35.036 1.00 97.31 350 SER A C 1
ATOM 2548 O O . SER A 1 350 ? 2.731 -6.121 -35.479 1.00 97.31 350 SER A O 1
ATOM 2550 N N . ASP A 1 351 ? 2.063 -8.253 -35.258 1.00 96.25 351 ASP A N 1
ATOM 2551 C CA . ASP A 1 351 ? 3.162 -8.889 -35.995 1.00 96.25 351 ASP A CA 1
ATOM 2552 C C . ASP A 1 351 ? 3.447 -8.271 -37.377 1.00 96.25 351 ASP A C 1
ATOM 2554 O O . ASP A 1 351 ? 4.610 -8.128 -37.758 1.00 96.25 351 ASP A O 1
ATOM 2558 N N . ALA A 1 352 ? 2.402 -7.866 -38.099 1.00 97.00 352 ALA A N 1
ATOM 2559 C CA . ALA A 1 352 ? 2.462 -7.263 -39.425 1.00 97.00 352 ALA A CA 1
ATOM 2560 C C . ALA A 1 352 ? 3.001 -5.822 -39.429 1.00 97.00 352 ALA A C 1
ATOM 2562 O O . ALA A 1 352 ? 3.330 -5.302 -40.493 1.00 97.00 352 ALA A O 1
ATOM 2563 N N . ASN A 1 353 ? 3.106 -5.172 -38.264 1.00 98.00 353 ASN A N 1
ATOM 2564 C CA . ASN A 1 353 ? 3.695 -3.836 -38.150 1.00 98.00 353 ASN A CA 1
ATOM 2565 C C . ASN A 1 353 ? 5.230 -3.860 -38.113 1.00 98.00 353 ASN A C 1
ATOM 2567 O O . ASN A 1 353 ? 5.844 -2.794 -38.024 1.00 98.00 353 ASN A O 1
ATOM 2571 N N . TRP A 1 354 ? 5.848 -5.041 -38.176 1.00 98.31 354 TRP A N 1
ATOM 2572 C CA . TRP A 1 354 ? 7.290 -5.216 -38.066 1.00 98.31 354 TRP A CA 1
ATOM 2573 C C . TRP A 1 354 ? 7.892 -5.854 -39.310 1.00 98.31 354 TRP A C 1
ATOM 2575 O O . TRP A 1 354 ? 7.303 -6.734 -39.937 1.00 98.31 354 TRP A O 1
ATOM 2585 N N . THR A 1 355 ? 9.116 -5.443 -39.628 1.00 97.38 355 THR A N 1
ATOM 2586 C CA . THR A 1 355 ? 9.925 -6.035 -40.691 1.00 97.38 355 THR A CA 1
ATOM 2587 C C . THR A 1 355 ? 11.287 -6.450 -40.131 1.00 97.38 355 THR A C 1
ATOM 2589 O O . THR A 1 355 ? 12.015 -5.576 -39.659 1.00 97.38 355 THR A O 1
ATOM 2592 N N . PRO A 1 356 ? 11.667 -7.741 -40.211 1.00 97.25 356 PRO A N 1
ATOM 2593 C CA . PRO A 1 356 ? 10.847 -8.888 -40.635 1.00 97.25 356 PRO A CA 1
ATOM 2594 C C . PRO A 1 356 ? 9.601 -9.099 -39.752 1.00 97.25 356 PRO A C 1
ATOM 2596 O O . PRO A 1 356 ? 9.602 -8.679 -38.596 1.00 97.25 356 PRO A O 1
ATOM 2599 N N . ALA A 1 357 ? 8.561 -9.761 -40.274 1.00 96.12 357 ALA A N 1
ATOM 2600 C CA . ALA A 1 357 ? 7.292 -9.973 -39.561 1.00 96.12 357 ALA A CA 1
ATOM 2601 C C . ALA A 1 357 ? 7.470 -10.690 -38.209 1.00 96.12 357 ALA A C 1
ATOM 2603 O O . ALA A 1 357 ? 8.390 -11.493 -38.030 1.00 96.12 357 ALA A O 1
ATOM 2604 N N . GLY A 1 358 ? 6.591 -10.387 -37.252 1.00 96.06 358 GLY A N 1
ATOM 2605 C CA . GLY A 1 358 ? 6.603 -10.928 -35.886 1.00 96.06 358 GLY A CA 1
ATOM 2606 C C . GLY A 1 358 ? 6.850 -9.844 -34.839 1.00 96.06 358 GLY A C 1
ATOM 2607 O O . GLY A 1 358 ? 7.537 -8.870 -35.117 1.00 96.06 358 GLY A O 1
ATOM 2608 N N . VAL A 1 359 ? 6.312 -10.006 -33.634 1.00 97.19 359 VAL A N 1
ATOM 2609 C CA . VAL A 1 359 ? 6.512 -9.046 -32.533 1.00 97.19 359 VAL A CA 1
ATOM 2610 C C . VAL A 1 359 ? 7.980 -9.077 -32.070 1.00 97.19 359 VAL A C 1
ATOM 2612 O O . VAL A 1 359 ? 8.548 -10.170 -32.009 1.00 97.19 359 VAL A O 1
ATOM 2615 N N . PRO A 1 360 ? 8.615 -7.926 -31.776 1.00 97.56 360 PRO A N 1
ATOM 2616 C CA . PRO A 1 360 ? 9.971 -7.901 -31.252 1.00 97.56 360 PRO A CA 1
ATOM 2617 C C . PRO A 1 360 ? 10.094 -8.609 -29.905 1.00 97.56 360 PRO A C 1
ATOM 2619 O O . PRO A 1 360 ? 9.167 -8.630 -29.095 1.00 97.56 360 PRO A O 1
ATOM 2622 N N . THR A 1 361 ? 11.277 -9.155 -29.681 1.00 94.00 361 THR A N 1
ATOM 2623 C CA . THR A 1 361 ? 11.691 -9.882 -28.489 1.00 94.00 361 THR A CA 1
ATOM 2624 C C . THR A 1 361 ? 13.033 -9.343 -27.995 1.00 94.00 361 THR A C 1
ATOM 2626 O O . THR A 1 361 ? 13.684 -8.515 -28.637 1.00 94.00 361 THR A O 1
ATOM 2629 N N . ILE A 1 362 ? 13.529 -9.889 -26.886 1.00 89.81 362 ILE A N 1
ATOM 2630 C CA . ILE A 1 362 ? 14.879 -9.605 -26.380 1.00 89.81 362 ILE A CA 1
ATOM 2631 C C . ILE A 1 362 ? 16.024 -9.964 -27.353 1.00 89.81 362 ILE A C 1
ATOM 2633 O O . ILE A 1 362 ? 17.171 -9.605 -27.100 1.00 89.81 362 ILE A O 1
ATOM 2637 N N . GLY A 1 363 ? 15.738 -10.684 -28.444 1.00 90.94 363 GLY A N 1
ATOM 2638 C CA . GLY A 1 363 ? 16.696 -11.002 -29.507 1.00 90.94 363 GLY A CA 1
ATOM 2639 C C . GLY A 1 363 ? 16.751 -9.975 -30.643 1.00 90.94 363 GLY A C 1
ATOM 2640 O O . GLY A 1 363 ? 17.508 -10.175 -31.588 1.00 90.94 363 GLY A O 1
ATOM 2641 N N . ASP A 1 364 ? 15.966 -8.897 -30.581 1.00 97.19 364 ASP A N 1
ATOM 2642 C CA . ASP A 1 364 ? 15.807 -7.955 -31.691 1.00 97.19 364 ASP A CA 1
ATOM 2643 C C . ASP A 1 364 ? 16.446 -6.580 -31.412 1.00 97.19 364 ASP A C 1
ATOM 2645 O O . ASP A 1 364 ? 16.318 -6.011 -30.324 1.00 97.19 364 ASP A O 1
ATOM 2649 N N . ALA A 1 365 ? 17.105 -6.013 -32.425 1.00 97.44 365 ALA A N 1
ATOM 2650 C CA . ALA A 1 365 ? 17.486 -4.607 -32.493 1.00 97.44 365 ALA A CA 1
ATOM 2651 C C . ALA A 1 365 ? 16.331 -3.820 -33.122 1.00 97.44 365 ALA A C 1
ATOM 2653 O O . ALA A 1 365 ? 16.114 -3.834 -34.333 1.00 97.44 365 ALA A O 1
ATOM 2654 N N . VAL A 1 366 ? 15.556 -3.153 -32.274 1.00 98.69 366 VAL A N 1
ATOM 2655 C CA . VAL A 1 366 ? 14.316 -2.486 -32.649 1.00 98.69 366 VAL A CA 1
ATOM 2656 C C . VAL A 1 366 ? 14.574 -1.054 -33.105 1.00 98.69 366 VAL A C 1
ATOM 2658 O O . VAL A 1 366 ? 15.175 -0.251 -32.390 1.00 98.69 366 VAL A O 1
ATOM 2661 N N . HIS A 1 367 ? 14.042 -0.708 -34.274 1.00 98.56 367 HIS A N 1
ATOM 2662 C CA . HIS A 1 367 ? 14.129 0.622 -34.865 1.00 98.56 367 HIS A CA 1
ATOM 2663 C C . HIS A 1 367 ? 12.736 1.182 -35.154 1.00 98.56 367 HIS A C 1
ATOM 2665 O O . HIS A 1 367 ? 11.974 0.633 -35.952 1.00 98.56 367 HIS A O 1
ATOM 2671 N N . ILE A 1 368 ? 12.422 2.326 -34.548 1.00 98.62 368 ILE A N 1
ATOM 2672 C CA . ILE A 1 368 ? 11.184 3.075 -34.784 1.00 98.62 368 ILE A CA 1
ATOM 2673 C C . ILE A 1 368 ? 11.577 4.462 -35.283 1.00 98.62 368 ILE A C 1
ATOM 2675 O O . ILE A 1 368 ? 12.327 5.166 -34.613 1.00 98.62 368 ILE A O 1
ATOM 2679 N N . THR A 1 369 ? 11.094 4.868 -36.459 1.00 98.12 369 THR A N 1
ATOM 2680 C CA . THR A 1 369 ? 11.470 6.156 -37.068 1.00 98.12 369 THR A CA 1
ATOM 2681 C C . THR A 1 369 ? 10.237 6.979 -37.403 1.00 98.12 369 THR A C 1
ATOM 2683 O O . THR A 1 369 ? 9.444 6.577 -38.248 1.00 98.12 369 THR A O 1
ATOM 2686 N N . ASN A 1 370 ? 10.096 8.152 -36.777 1.00 96.50 370 ASN A N 1
ATOM 2687 C CA . ASN A 1 370 ? 9.014 9.114 -37.028 1.00 96.50 370 ASN A CA 1
ATOM 2688 C C . ASN A 1 370 ? 7.594 8.516 -36.949 1.00 96.50 370 ASN A C 1
ATOM 2690 O O . ASN A 1 370 ? 6.705 8.920 -37.701 1.00 96.50 370 ASN A O 1
ATOM 2694 N N . LYS A 1 371 ? 7.384 7.553 -36.045 1.00 96.88 371 LYS A N 1
ATOM 2695 C CA . LYS A 1 371 ? 6.084 6.927 -35.776 1.00 96.88 371 LYS A CA 1
ATOM 2696 C C . LYS A 1 371 ? 5.746 7.010 -34.299 1.00 96.88 371 LYS A C 1
ATOM 2698 O O . LYS A 1 371 ? 6.630 6.879 -33.453 1.00 96.88 371 LYS A O 1
ATOM 2703 N N . THR A 1 372 ? 4.471 7.202 -34.000 1.00 96.44 372 THR A N 1
ATOM 2704 C CA . THR A 1 372 ? 3.908 6.911 -32.688 1.00 96.44 372 THR A CA 1
ATOM 2705 C C . THR A 1 372 ? 3.492 5.445 -32.642 1.00 96.44 372 THR A C 1
ATOM 2707 O O . THR A 1 372 ? 2.697 5.005 -33.469 1.00 96.44 372 THR A O 1
ATOM 2710 N N . VAL A 1 373 ? 4.028 4.696 -31.683 1.00 97.81 373 VAL A N 1
ATOM 2711 C CA . VAL A 1 373 ? 3.739 3.274 -31.463 1.00 97.81 373 VAL A CA 1
ATOM 2712 C C . VAL A 1 373 ? 3.120 3.100 -30.082 1.00 97.81 373 VAL A C 1
ATOM 2714 O O . VAL A 1 373 ? 3.640 3.627 -29.096 1.00 97.81 373 VAL A O 1
ATOM 2717 N N . HIS A 1 374 ? 2.011 2.367 -30.015 1.00 97.38 374 HIS A N 1
ATOM 2718 C CA . HIS A 1 374 ? 1.329 2.020 -28.768 1.00 97.38 374 HIS A CA 1
ATOM 2719 C C . HIS A 1 374 ? 1.699 0.603 -28.341 1.00 97.38 374 HIS A C 1
ATOM 2721 O O . HIS A 1 374 ? 1.756 -0.299 -29.171 1.00 97.38 374 HIS A O 1
ATOM 2727 N N . VAL A 1 375 ? 1.925 0.419 -27.046 1.00 97.69 375 VAL A N 1
ATOM 2728 C CA . VAL A 1 375 ? 2.150 -0.876 -26.398 1.00 97.69 375 VAL A CA 1
ATOM 2729 C C . VAL A 1 375 ? 1.038 -1.046 -25.369 1.00 97.69 375 VAL A C 1
ATOM 2731 O O . VAL A 1 375 ? 0.818 -0.160 -24.544 1.00 97.69 375 VAL A O 1
ATOM 2734 N N . ASP A 1 376 ? 0.316 -2.156 -25.405 1.00 93.69 376 ASP A N 1
ATOM 2735 C CA . ASP A 1 376 ? -0.824 -2.418 -24.528 1.00 93.69 376 ASP A CA 1
ATOM 2736 C C . ASP A 1 376 ? -0.388 -2.828 -23.113 1.00 93.69 376 ASP A C 1
ATOM 2738 O O . ASP A 1 376 ? -1.077 -2.494 -22.141 1.00 93.69 376 ASP A O 1
ATOM 2742 N N . THR A 1 377 ? 0.737 -3.543 -22.987 1.00 92.06 377 THR A N 1
ATOM 2743 C CA . THR A 1 377 ? 1.244 -4.060 -21.703 1.00 92.06 377 THR A CA 1
ATOM 2744 C C . THR A 1 377 ? 2.737 -3.842 -21.507 1.00 92.06 377 THR A C 1
ATOM 2746 O O . THR A 1 377 ? 3.140 -3.003 -20.702 1.00 92.06 377 THR A O 1
ATOM 2749 N N . VAL A 1 378 ? 3.552 -4.618 -22.216 1.00 94.56 378 VAL A N 1
ATOM 2750 C CA . VAL A 1 378 ? 5.001 -4.678 -22.065 1.00 94.56 378 VAL A CA 1
ATOM 2751 C C . VAL A 1 378 ? 5.632 -4.765 -23.443 1.00 94.56 378 VAL A C 1
ATOM 2753 O O . VAL A 1 378 ? 5.235 -5.594 -24.259 1.00 94.56 378 VAL A O 1
ATOM 2756 N N . ALA A 1 379 ? 6.633 -3.922 -23.681 1.00 96.81 379 ALA A N 1
ATOM 2757 C CA . ALA A 1 379 ? 7.507 -4.030 -24.840 1.00 96.81 379 ALA A CA 1
ATOM 2758 C C . ALA A 1 379 ? 8.861 -4.598 -24.408 1.00 96.81 379 ALA A C 1
ATOM 2760 O O . ALA A 1 379 ? 9.427 -4.167 -23.402 1.00 96.81 379 ALA A O 1
ATOM 2761 N N . GLU A 1 380 ? 9.384 -5.542 -25.187 1.00 95.06 380 GLU A N 1
ATOM 2762 C CA . GLU A 1 380 ? 10.684 -6.169 -24.956 1.00 95.06 380 GLU A CA 1
ATOM 2763 C C . GLU A 1 380 ? 11.568 -6.022 -26.193 1.00 95.06 380 GLU A C 1
ATOM 2765 O O . GLU A 1 380 ? 11.126 -6.272 -27.313 1.00 95.06 380 GLU A O 1
ATOM 2770 N N . ALA A 1 381 ? 12.824 -5.634 -25.997 1.00 96.38 381 ALA A N 1
ATOM 2771 C CA . ALA A 1 381 ? 13.796 -5.508 -27.074 1.00 96.38 381 ALA A CA 1
ATOM 2772 C C . ALA A 1 381 ? 15.194 -5.918 -26.607 1.00 96.38 381 ALA A C 1
ATOM 2774 O O . ALA A 1 381 ? 15.553 -5.772 -25.437 1.00 96.38 381 ALA A O 1
ATOM 2775 N N . GLY A 1 382 ? 16.019 -6.393 -27.535 1.00 93.44 382 GLY A N 1
ATOM 2776 C CA . GLY A 1 382 ? 17.451 -6.523 -27.299 1.00 93.44 382 GLY A CA 1
ATOM 2777 C C . GLY A 1 382 ? 18.110 -5.149 -27.217 1.00 93.44 382 GLY A C 1
ATOM 2778 O O . GLY A 1 382 ? 18.775 -4.828 -26.241 1.00 93.44 382 GLY A O 1
ATOM 2779 N N . ARG A 1 383 ? 17.823 -4.297 -28.199 1.00 96.94 383 ARG A N 1
ATOM 2780 C CA . ARG A 1 383 ? 18.196 -2.876 -28.245 1.00 96.94 383 ARG A CA 1
ATOM 2781 C C . ARG A 1 383 ? 17.032 -2.094 -28.829 1.00 96.94 383 ARG A C 1
ATOM 2783 O O . ARG A 1 383 ? 16.338 -2.620 -29.692 1.00 96.94 383 ARG A O 1
ATOM 2790 N N . LEU A 1 384 ? 16.816 -0.849 -28.412 1.00 98.62 384 LEU A N 1
ATOM 2791 C CA . LEU A 1 384 ? 15.730 -0.030 -28.956 1.00 98.62 384 LEU A CA 1
ATOM 2792 C C . LEU A 1 384 ? 16.214 1.376 -29.308 1.00 98.62 384 LEU A C 1
ATOM 2794 O O . LEU A 1 384 ? 16.718 2.115 -28.463 1.00 98.62 384 LEU A O 1
ATOM 2798 N N . VAL A 1 385 ? 15.999 1.762 -30.565 1.00 98.62 385 VAL A N 1
ATOM 2799 C CA . VAL A 1 385 ? 16.268 3.104 -31.082 1.00 98.62 385 VAL A CA 1
ATOM 2800 C C . VAL A 1 385 ? 14.972 3.724 -31.591 1.00 98.62 385 VAL A C 1
ATOM 2802 O O . VAL A 1 385 ? 14.436 3.336 -32.631 1.00 98.62 385 VAL A O 1
ATOM 2805 N N . LEU A 1 386 ? 14.501 4.746 -30.882 1.00 98.38 386 LEU A N 1
ATOM 2806 C CA . LEU A 1 386 ? 13.405 5.608 -31.307 1.00 98.38 386 LEU A CA 1
ATOM 2807 C C . LEU A 1 386 ? 13.981 6.885 -31.933 1.00 98.38 386 LEU A C 1
ATOM 2809 O O . LEU A 1 386 ? 14.542 7.722 -31.234 1.00 98.38 386 LEU A O 1
ATOM 2813 N N . SER A 1 387 ? 13.842 7.056 -33.243 1.00 97.31 387 SER A N 1
ATOM 2814 C CA . SER A 1 387 ? 14.320 8.224 -33.994 1.00 97.31 387 SER A CA 1
ATOM 2815 C C . SER A 1 387 ? 13.139 9.099 -34.419 1.00 97.31 387 SER A C 1
ATOM 2817 O O . SER A 1 387 ? 12.595 8.942 -35.512 1.00 97.31 387 SER A O 1
ATOM 2819 N N . GLY A 1 388 ? 12.712 10.010 -33.540 1.00 93.81 388 GLY A N 1
ATOM 2820 C CA . GLY A 1 388 ? 11.486 10.796 -33.717 1.00 93.81 388 GLY A CA 1
ATOM 2821 C C . GLY A 1 388 ? 10.210 10.004 -33.402 1.00 93.81 388 GLY A C 1
ATOM 2822 O O . GLY A 1 388 ? 10.263 8.821 -33.086 1.00 93.81 388 GLY A O 1
ATOM 2823 N N . GLY A 1 389 ? 9.046 10.659 -33.467 1.00 95.25 389 GLY A N 1
ATOM 2824 C CA . GLY A 1 389 ? 7.767 10.045 -33.082 1.00 95.25 389 GLY A CA 1
ATOM 2825 C C . GLY A 1 389 ? 7.619 9.834 -31.568 1.00 95.25 389 GLY A C 1
ATOM 2826 O O . GLY A 1 389 ? 8.150 10.628 -30.778 1.00 95.25 389 GLY A O 1
ATOM 2827 N N . ALA A 1 390 ? 6.880 8.791 -31.167 1.00 97.12 390 ALA A N 1
ATOM 2828 C CA . ALA A 1 390 ? 6.679 8.450 -29.761 1.00 97.12 390 ALA A CA 1
ATOM 2829 C C . ALA A 1 390 ? 6.506 6.944 -29.482 1.00 97.12 390 ALA A C 1
ATOM 2831 O O . ALA A 1 390 ? 5.992 6.207 -30.315 1.00 97.12 390 ALA A O 1
ATOM 2832 N N . LEU A 1 391 ? 6.868 6.499 -28.278 1.00 98.06 391 LEU A N 1
ATOM 2833 C CA . LEU A 1 391 ? 6.529 5.173 -27.750 1.00 98.06 391 LEU A CA 1
ATOM 2834 C C . LEU A 1 391 ? 5.624 5.323 -26.521 1.00 98.06 391 LEU A C 1
ATOM 2836 O O . LEU A 1 391 ? 6.033 5.895 -25.512 1.00 98.06 391 LEU A O 1
ATOM 2840 N N . ILE A 1 392 ? 4.389 4.833 -26.600 1.00 98.12 392 ILE A N 1
ATOM 2841 C CA . ILE A 1 392 ? 3.384 4.981 -25.542 1.00 98.12 392 ILE A CA 1
ATOM 2842 C C . ILE A 1 392 ? 3.055 3.600 -24.983 1.00 98.12 392 ILE A C 1
ATOM 2844 O O . ILE A 1 392 ? 2.337 2.829 -25.611 1.00 98.12 392 ILE A O 1
ATOM 2848 N N . VAL A 1 393 ? 3.559 3.298 -23.789 1.00 98.06 393 VAL A N 1
ATOM 2849 C CA . VAL A 1 393 ? 3.285 2.044 -23.083 1.00 98.06 393 VAL A CA 1
ATOM 2850 C C . VAL A 1 393 ? 2.126 2.226 -22.120 1.00 98.06 393 VAL A C 1
ATOM 2852 O O . VAL A 1 393 ? 2.182 3.068 -21.228 1.00 98.06 393 VAL A O 1
ATOM 2855 N N . ALA A 1 394 ? 1.066 1.445 -22.319 1.00 96.19 394 ALA A N 1
ATOM 2856 C CA . ALA A 1 394 ? -0.174 1.426 -21.547 1.00 96.19 394 ALA A CA 1
ATOM 2857 C C . ALA A 1 394 ? -0.881 2.790 -21.402 1.00 96.19 394 ALA A C 1
ATOM 2859 O O . ALA A 1 394 ? -1.784 2.941 -20.577 1.00 96.19 394 ALA A O 1
ATOM 2860 N N . GLY A 1 395 ? -0.505 3.773 -22.220 1.00 94.25 395 GLY A N 1
ATOM 2861 C CA . GLY A 1 395 ? -1.114 5.094 -22.290 1.00 94.25 395 GLY A CA 1
ATOM 2862 C C . GLY A 1 395 ? -2.168 5.197 -23.393 1.00 94.25 395 GLY A C 1
ATOM 2863 O O . GLY A 1 395 ? -2.403 4.271 -24.167 1.00 94.25 395 GLY A O 1
ATOM 2864 N N . THR A 1 396 ? -2.824 6.350 -23.463 1.00 91.94 396 THR A N 1
ATOM 2865 C CA . THR A 1 396 ? -3.893 6.629 -24.444 1.00 91.94 396 THR A CA 1
ATOM 2866 C C . THR A 1 396 ? -3.739 7.970 -25.143 1.00 91.94 396 THR A C 1
ATOM 2868 O O . THR A 1 396 ? -4.427 8.230 -26.128 1.00 91.94 396 THR A O 1
ATOM 2871 N N . LYS A 1 397 ? -2.858 8.844 -24.650 1.00 88.62 397 LYS A N 1
ATOM 2872 C CA . LYS A 1 397 ? -2.689 10.198 -25.175 1.00 88.62 397 LYS A CA 1
ATOM 2873 C C . LYS A 1 397 ? -1.416 10.311 -25.996 1.00 88.62 397 LYS A C 1
ATOM 2875 O O . LYS A 1 397 ? -0.423 9.656 -25.718 1.00 88.62 397 LYS A O 1
ATOM 2880 N N . ASN A 1 398 ? -1.404 11.249 -26.937 1.00 82.06 398 ASN A N 1
ATOM 2881 C CA . ASN A 1 398 ? -0.204 11.556 -27.723 1.00 82.06 398 ASN A CA 1
ATOM 2882 C C . ASN A 1 398 ? 0.807 12.426 -26.954 1.00 82.06 398 ASN A C 1
ATOM 2884 O O . ASN A 1 398 ? 1.982 12.487 -27.312 1.00 82.06 398 ASN A O 1
ATOM 2888 N N . LYS A 1 399 ? 0.364 13.114 -25.894 1.00 87.69 399 LYS A N 1
ATOM 2889 C CA . LYS A 1 399 ? 1.224 13.923 -25.027 1.00 87.69 399 LYS A CA 1
ATOM 2890 C C . LYS A 1 399 ? 1.713 13.079 -23.853 1.00 87.69 399 LYS A C 1
ATOM 2892 O O . LYS A 1 399 ? 0.955 12.809 -22.926 1.00 87.69 399 LYS A O 1
ATOM 2897 N N . VAL A 1 400 ? 2.996 12.718 -23.888 1.00 87.56 400 VAL A N 1
ATOM 2898 C CA . VAL A 1 400 ? 3.605 11.784 -22.926 1.00 87.56 400 VAL A CA 1
ATOM 2899 C C . VAL A 1 400 ? 3.529 12.242 -21.474 1.00 87.56 400 VAL A C 1
ATOM 2901 O O . VAL A 1 400 ? 3.411 11.401 -20.602 1.00 87.56 400 VAL A O 1
ATOM 2904 N N . ALA A 1 401 ? 3.526 13.552 -21.210 1.00 87.31 401 ALA A N 1
ATOM 2905 C CA . ALA A 1 401 ? 3.455 14.106 -19.857 1.00 87.31 401 ALA A CA 1
ATOM 2906 C C . ALA A 1 401 ? 2.026 14.208 -19.282 1.00 87.31 401 ALA A C 1
ATOM 2908 O O . ALA A 1 401 ? 1.858 14.705 -18.171 1.00 87.31 401 ALA A O 1
ATOM 2909 N N . GLU A 1 402 ? 0.999 13.757 -20.011 1.00 90.12 402 GLU A N 1
ATOM 2910 C CA . GLU A 1 402 ? -0.406 13.819 -19.583 1.00 90.12 402 GLU A CA 1
ATOM 2911 C C . GLU A 1 402 ? -1.144 12.482 -19.757 1.00 90.12 402 GLU A C 1
ATOM 2913 O O . GLU A 1 402 ? -2.362 12.481 -19.964 1.00 90.12 402 GLU A O 1
ATOM 2918 N N . GLN A 1 403 ? -0.442 11.346 -19.717 1.00 93.88 403 GLN A N 1
ATOM 2919 C CA . GLN A 1 403 ? -1.060 10.050 -19.996 1.00 93.88 403 GLN A CA 1
ATOM 2920 C C . GLN A 1 403 ? -2.214 9.713 -19.055 1.00 93.88 403 GLN A C 1
ATOM 2922 O O . GLN A 1 403 ? -2.182 9.963 -17.851 1.00 93.88 403 GLN A O 1
ATOM 2927 N N . THR A 1 404 ? -3.214 9.059 -19.634 1.00 91.75 404 THR A N 1
ATOM 2928 C CA . THR A 1 404 ? -4.228 8.288 -18.916 1.00 91.75 404 THR A CA 1
ATOM 2929 C C . THR A 1 404 ? -4.045 6.812 -19.252 1.00 91.75 404 THR A C 1
ATOM 2931 O O . THR A 1 404 ? -3.764 6.504 -20.419 1.00 91.75 404 THR A O 1
ATOM 2934 N N . PRO A 1 405 ? -4.199 5.902 -18.276 1.00 91.06 405 PRO A N 1
ATOM 2935 C CA . PRO A 1 405 ? -3.976 4.489 -18.504 1.00 91.06 405 PRO A CA 1
ATOM 2936 C C . PRO A 1 405 ? -5.035 3.947 -19.454 1.00 91.06 405 PRO A C 1
ATOM 2938 O O . PRO A 1 405 ? -6.225 4.240 -19.325 1.00 91.06 405 PRO A O 1
ATOM 2941 N N . ARG A 1 406 ? -4.599 3.120 -20.399 1.00 90.38 406 ARG A N 1
ATOM 2942 C CA . ARG A 1 406 ? -5.475 2.436 -21.353 1.00 90.38 406 ARG A CA 1
ATOM 2943 C C . ARG A 1 406 ? -6.438 1.479 -20.665 1.00 90.38 406 ARG A C 1
ATOM 2945 O O . ARG A 1 406 ? -7.602 1.393 -21.044 1.00 90.38 406 ARG A O 1
ATOM 2952 N N . TYR A 1 407 ? -5.959 0.816 -19.616 1.00 88.62 407 TYR A N 1
ATOM 2953 C CA . TYR A 1 407 ? -6.733 -0.114 -18.803 1.00 88.62 407 TYR A CA 1
ATOM 2954 C C . TYR A 1 407 ? -6.615 0.268 -17.318 1.00 88.62 407 TYR A C 1
ATOM 2956 O O . TYR A 1 407 ? -5.781 -0.294 -16.611 1.00 88.62 407 TYR A O 1
ATOM 2964 N N . PRO A 1 408 ? -7.442 1.206 -16.814 1.00 82.69 408 PRO A N 1
ATOM 2965 C CA . PRO A 1 408 ? -7.316 1.725 -15.447 1.00 82.69 408 PRO A CA 1
ATOM 2966 C C . PRO A 1 408 ? -7.437 0.663 -14.344 1.00 82.69 408 PRO A C 1
ATOM 2968 O O . PRO A 1 408 ? -6.879 0.832 -13.271 1.00 82.69 408 PRO A O 1
ATOM 2971 N N . ALA A 1 409 ? -8.163 -0.431 -14.601 1.00 82.44 409 ALA A N 1
ATOM 2972 C CA . ALA A 1 409 ? -8.392 -1.515 -13.640 1.00 82.44 409 ALA A CA 1
ATOM 2973 C C . ALA A 1 409 ? -7.359 -2.656 -13.720 1.00 82.44 409 ALA A C 1
ATOM 2975 O O . ALA A 1 409 ? -7.514 -3.661 -13.031 1.00 82.44 409 ALA A O 1
ATOM 2976 N N . ARG A 1 410 ? -6.344 -2.545 -14.586 1.00 83.69 410 ARG A N 1
ATOM 2977 C CA . ARG A 1 410 ? -5.288 -3.555 -14.701 1.00 83.69 410 ARG A CA 1
ATOM 2978 C C . ARG A 1 410 ? -4.463 -3.587 -13.416 1.00 83.69 410 ARG A C 1
ATOM 2980 O O . ARG A 1 410 ? -3.994 -2.541 -12.980 1.00 83.69 410 ARG A O 1
ATOM 2987 N N . THR A 1 411 ? -4.255 -4.787 -12.883 1.00 83.31 411 THR A N 1
ATOM 2988 C CA . THR A 1 411 ? -3.393 -5.060 -11.721 1.00 83.31 411 THR A CA 1
ATOM 2989 C C . THR A 1 411 ? -2.019 -5.602 -12.114 1.00 83.31 411 THR A C 1
ATOM 2991 O O . THR A 1 411 ? -1.070 -5.452 -11.355 1.00 83.31 411 THR A O 1
ATOM 2994 N N . GLU A 1 412 ? -1.895 -6.186 -13.310 1.00 85.81 412 GLU A N 1
ATOM 2995 C CA . GLU A 1 412 ? -0.611 -6.656 -13.842 1.00 85.81 412 GLU A CA 1
ATOM 2996 C C . GLU A 1 412 ? 0.300 -5.485 -14.239 1.00 85.81 412 GLU A C 1
ATOM 2998 O O . GLU A 1 412 ? -0.193 -4.552 -14.883 1.00 85.81 412 GLU A O 1
ATOM 3003 N N . PRO A 1 413 ? 1.608 -5.533 -13.929 1.00 89.31 413 PRO A N 1
ATOM 3004 C CA . PRO A 1 413 ? 2.538 -4.467 -14.280 1.00 89.31 413 PRO A CA 1
ATOM 3005 C C . PRO A 1 413 ? 2.606 -4.161 -15.781 1.00 89.31 413 PRO A C 1
ATOM 3007 O O . PRO A 1 413 ? 2.397 -5.031 -16.631 1.00 89.31 413 PRO A O 1
ATOM 3010 N N . VAL A 1 414 ? 2.950 -2.914 -16.098 1.00 94.88 414 VAL A N 1
ATOM 3011 C CA . VAL A 1 414 ? 3.185 -2.427 -17.467 1.00 94.88 414 VAL A CA 1
ATOM 3012 C C . VAL A 1 414 ? 4.603 -1.886 -17.590 1.00 94.88 414 VAL A C 1
ATOM 3014 O O . VAL A 1 414 ? 5.142 -1.344 -16.626 1.00 94.88 414 VAL A O 1
ATOM 3017 N N . GLY A 1 415 ? 5.242 -2.006 -18.753 1.00 96.25 415 GLY A N 1
ATOM 3018 C CA . GLY A 1 415 ? 6.640 -1.590 -18.816 1.00 96.25 415 GLY A CA 1
ATOM 3019 C C . GLY A 1 415 ? 7.371 -1.728 -20.136 1.00 96.25 415 GLY A C 1
ATOM 3020 O O . GLY A 1 415 ? 6.824 -2.115 -21.166 1.00 96.25 415 GLY A O 1
ATOM 3021 N N . LEU A 1 416 ? 8.649 -1.376 -20.082 1.00 97.50 416 LEU A N 1
ATOM 3022 C CA . LEU A 1 416 ? 9.594 -1.516 -21.181 1.00 97.50 416 LEU A CA 1
ATOM 3023 C C . LEU A 1 416 ? 10.854 -2.210 -20.665 1.00 97.50 416 LEU A C 1
ATOM 3025 O O . LEU A 1 416 ? 11.445 -1.781 -19.674 1.00 97.50 416 LEU A O 1
ATOM 3029 N N . PHE A 1 417 ? 11.263 -3.272 -21.350 1.00 94.19 417 PHE A N 1
ATOM 3030 C CA . PHE A 1 417 ? 12.457 -4.045 -21.033 1.00 94.19 417 PHE A CA 1
ATOM 3031 C C . PHE A 1 417 ? 13.417 -4.049 -22.226 1.00 94.19 417 PHE A C 1
ATOM 3033 O O . PHE A 1 417 ? 13.060 -4.491 -23.318 1.00 94.19 417 PHE A O 1
ATOM 3040 N N . VAL A 1 418 ? 14.637 -3.555 -22.020 1.00 95.38 418 VAL A N 1
ATOM 3041 C CA . VAL A 1 418 ? 15.685 -3.474 -23.044 1.00 95.38 418 VAL A CA 1
ATOM 3042 C C . VAL A 1 418 ? 16.969 -4.110 -22.513 1.00 95.38 418 VAL A C 1
ATOM 3044 O O . VAL A 1 418 ? 17.459 -3.723 -21.455 1.00 95.38 418 VAL A O 1
ATOM 3047 N N . VAL A 1 419 ? 17.510 -5.105 -23.221 1.00 90.69 419 VAL A N 1
ATOM 3048 C CA . VAL A 1 419 ? 18.677 -5.891 -22.760 1.00 90.69 419 VAL A CA 1
ATOM 3049 C C . VAL A 1 419 ? 20.000 -5.127 -22.854 1.00 90.69 419 VAL A C 1
ATOM 3051 O O . VAL A 1 419 ? 20.873 -5.287 -21.999 1.00 90.69 419 VAL A O 1
ATOM 3054 N N . GLU A 1 420 ? 20.161 -4.345 -23.911 1.00 92.38 420 GLU A N 1
ATOM 3055 C CA . GLU A 1 420 ? 21.298 -3.470 -24.178 1.00 92.38 420 GLU A CA 1
ATOM 3056 C C . GLU A 1 420 ? 20.835 -2.012 -24.040 1.00 92.38 420 GLU A C 1
ATOM 3058 O O . GLU A 1 420 ? 20.227 -1.641 -23.034 1.00 92.38 420 GLU A O 1
ATOM 3063 N N . ASP A 1 421 ? 21.097 -1.190 -25.054 1.00 96.06 421 ASP A N 1
ATOM 3064 C CA . ASP A 1 421 ? 20.902 0.247 -25.001 1.00 96.06 421 ASP A CA 1
ATOM 3065 C C . ASP A 1 421 ? 19.491 0.664 -25.423 1.00 96.06 421 ASP A C 1
ATOM 3067 O O . ASP A 1 421 ? 18.892 0.140 -26.373 1.00 96.06 421 ASP A O 1
ATOM 3071 N N . LEU A 1 422 ? 18.987 1.693 -24.750 1.00 98.50 422 LEU A N 1
ATOM 3072 C CA . LEU A 1 422 ? 17.765 2.397 -25.101 1.00 98.50 422 LEU A CA 1
ATOM 3073 C C . LEU A 1 422 ? 18.101 3.830 -25.520 1.00 98.50 422 LEU A C 1
ATOM 3075 O O . LEU A 1 422 ? 18.464 4.669 -24.695 1.00 98.50 422 LEU A O 1
ATOM 3079 N N . ARG A 1 423 ? 17.909 4.147 -26.804 1.00 98.56 423 ARG A N 1
ATOM 3080 C CA . ARG A 1 423 ? 18.040 5.510 -27.333 1.00 98.56 423 ARG A CA 1
ATOM 3081 C C . ARG A 1 423 ? 16.675 6.102 -27.672 1.00 98.56 423 ARG A C 1
ATOM 3083 O O . ARG A 1 423 ? 16.011 5.671 -28.613 1.00 98.56 423 ARG A O 1
ATOM 3090 N N . LEU A 1 424 ? 16.300 7.155 -26.954 1.00 98.38 424 LEU A N 1
ATOM 3091 C CA . LEU A 1 424 ? 15.059 7.906 -27.120 1.00 98.38 424 LEU A CA 1
ATOM 3092 C C . LEU A 1 424 ? 15.323 9.258 -27.799 1.00 98.38 424 LEU A C 1
ATOM 3094 O O . LEU A 1 424 ? 15.537 10.274 -27.145 1.00 98.38 424 LEU A O 1
ATOM 3098 N N . GLY A 1 425 ? 15.298 9.271 -29.132 1.00 97.56 425 GLY A N 1
ATOM 3099 C CA . GLY A 1 425 ? 15.216 10.480 -29.968 1.00 97.56 425 GLY A CA 1
ATOM 3100 C C . GLY A 1 425 ? 13.778 10.891 -30.325 1.00 97.56 425 GLY A C 1
ATOM 3101 O O . GLY A 1 425 ? 13.567 11.851 -31.069 1.00 97.56 425 GLY A O 1
ATOM 3102 N N . GLY A 1 426 ? 12.783 10.168 -29.809 1.00 96.44 426 GLY A N 1
ATOM 3103 C CA . GLY A 1 426 ? 11.364 10.533 -29.778 1.00 96.44 426 GLY A CA 1
ATOM 3104 C C . GLY A 1 426 ? 10.857 10.617 -28.334 1.00 96.44 426 GLY A C 1
ATOM 3105 O O . GLY A 1 426 ? 11.611 10.374 -27.395 1.00 96.44 426 GLY A O 1
ATOM 3106 N N . ASN A 1 427 ? 9.585 10.975 -28.149 1.00 97.44 427 ASN A N 1
ATOM 3107 C CA . ASN A 1 427 ? 8.988 11.011 -26.810 1.00 97.44 427 ASN A CA 1
ATOM 3108 C C . ASN A 1 427 ? 8.623 9.596 -26.337 1.00 97.44 427 ASN A C 1
ATOM 3110 O O . ASN A 1 427 ? 8.212 8.769 -27.141 1.00 97.44 427 ASN A O 1
ATOM 3114 N N . ALA A 1 428 ? 8.686 9.317 -25.041 1.00 98.06 428 ALA A N 1
ATOM 3115 C CA . ALA A 1 428 ? 8.221 8.050 -24.489 1.00 98.06 428 ALA A CA 1
ATOM 3116 C C . ALA A 1 428 ? 7.376 8.256 -23.230 1.00 98.06 428 ALA A C 1
ATOM 3118 O O . ALA A 1 428 ? 7.595 9.196 -22.465 1.00 98.06 428 ALA A O 1
ATOM 3119 N N . SER A 1 429 ? 6.405 7.376 -23.007 1.00 98.19 429 SER A N 1
ATOM 3120 C CA . SER A 1 429 ? 5.676 7.300 -21.740 1.00 98.19 429 SER A CA 1
ATOM 3121 C C . SER A 1 429 ? 5.399 5.864 -21.337 1.00 98.19 429 SER A C 1
ATOM 3123 O O . SER A 1 429 ? 5.090 5.052 -22.206 1.00 98.19 429 SER A O 1
ATOM 3125 N N . ILE A 1 430 ? 5.431 5.588 -20.035 1.00 98.06 430 ILE A N 1
ATOM 3126 C CA . ILE A 1 430 ? 5.090 4.285 -19.462 1.00 98.06 430 ILE A CA 1
ATOM 3127 C C . ILE A 1 430 ? 4.045 4.465 -18.368 1.00 98.06 430 ILE A C 1
ATOM 3129 O O . ILE A 1 430 ? 4.304 5.124 -17.360 1.00 98.06 430 ILE A O 1
ATOM 3133 N N . GLY A 1 431 ? 2.872 3.876 -18.590 1.00 95.88 431 GLY A N 1
ATOM 3134 C CA . GLY A 1 431 ? 1.719 3.986 -17.709 1.00 95.88 431 GLY A CA 1
ATOM 3135 C C . GLY A 1 431 ? 0.906 5.264 -17.928 1.00 95.88 431 GLY A C 1
ATOM 3136 O O . GLY A 1 431 ? 1.034 5.964 -18.938 1.00 95.88 431 GLY A O 1
ATOM 3137 N N . GLY A 1 432 ? 0.044 5.567 -16.963 1.00 93.56 432 GLY A N 1
ATOM 3138 C CA . GLY A 1 432 ? -0.738 6.791 -16.919 1.00 93.56 432 GLY A CA 1
ATOM 3139 C C . GLY A 1 432 ? -1.338 7.065 -15.545 1.00 93.56 432 GLY A C 1
ATOM 3140 O O . GLY A 1 432 ? -1.454 6.190 -14.691 1.00 93.56 432 GLY A O 1
ATOM 3141 N N . VAL A 1 433 ? -1.786 8.302 -15.365 1.00 88.50 433 VAL A N 1
ATOM 3142 C CA . VAL A 1 433 ? -2.426 8.782 -14.139 1.00 88.50 433 VAL A CA 1
ATOM 3143 C C . VAL A 1 433 ? -3.611 7.907 -13.713 1.00 88.50 433 VAL A C 1
ATOM 3145 O O . VAL A 1 433 ? -4.593 7.790 -14.449 1.00 88.50 433 VAL A O 1
ATOM 3148 N N . GLY A 1 434 ? -3.576 7.394 -12.479 1.00 79.69 434 GLY A N 1
ATOM 3149 C CA . GLY A 1 434 ? -4.701 6.661 -11.889 1.00 79.69 434 GLY A CA 1
ATOM 3150 C C . GLY A 1 434 ? -4.818 5.208 -12.354 1.00 79.69 434 GLY A C 1
ATOM 3151 O O . GLY A 1 434 ? -5.921 4.664 -12.420 1.00 79.69 434 GLY A O 1
ATOM 3152 N N . GLN A 1 435 ? -3.700 4.599 -12.737 1.00 86.75 435 GLN A N 1
ATOM 3153 C CA . GLN A 1 435 ? -3.616 3.163 -12.989 1.00 86.75 435 GLN A CA 1
ATOM 3154 C C . GLN A 1 435 ? -3.690 2.352 -11.688 1.00 86.75 435 GLN A C 1
ATOM 3156 O O . GLN A 1 435 ? -3.388 2.870 -10.621 1.00 86.75 435 GLN A O 1
ATOM 3161 N N . ALA A 1 436 ? -4.066 1.074 -11.774 1.00 84.00 436 ALA A N 1
ATOM 3162 C CA . ALA A 1 436 ? -4.159 0.161 -10.626 1.00 84.00 436 ALA A CA 1
ATOM 3163 C C . ALA A 1 436 ? -3.004 -0.861 -10.542 1.00 84.00 436 ALA A C 1
ATOM 3165 O O . ALA A 1 436 ? -3.104 -1.843 -9.808 1.00 84.00 436 ALA A O 1
ATOM 3166 N N . CYS A 1 437 ? -1.925 -0.645 -11.297 1.00 85.38 437 CYS A N 1
ATOM 3167 C CA . CYS A 1 437 ? -0.751 -1.518 -11.377 1.00 85.38 437 CYS A CA 1
ATOM 3168 C C . CYS A 1 437 ? 0.542 -0.709 -11.313 1.00 85.38 437 CYS A C 1
ATOM 3170 O O . CYS A 1 437 ? 0.537 0.494 -11.559 1.00 85.38 437 CYS A O 1
ATOM 3172 N N . GLU A 1 438 ? 1.656 -1.370 -11.022 1.00 89.31 438 GLU A N 1
ATOM 3173 C CA . GLU A 1 438 ? 2.985 -0.756 -11.050 1.00 89.31 438 GLU A CA 1
ATOM 3174 C C . GLU A 1 438 ? 3.505 -0.599 -12.493 1.00 89.31 438 GLU A C 1
ATOM 3176 O O . GLU A 1 438 ? 3.166 -1.389 -13.380 1.00 89.31 438 GLU A O 1
ATOM 3181 N N . SER A 1 439 ? 4.353 0.408 -12.731 1.00 93.12 439 SER A N 1
ATOM 3182 C CA . SER A 1 439 ? 5.078 0.564 -14.006 1.00 93.12 439 SER A CA 1
ATOM 3183 C C . SER A 1 439 ? 6.562 0.237 -13.861 1.00 93.12 439 SER A C 1
ATOM 3185 O O . SER A 1 439 ? 7.151 0.474 -12.806 1.00 93.12 439 SER A O 1
ATOM 3187 N N . TYR A 1 440 ? 7.221 -0.199 -14.935 1.00 93.69 440 TYR A N 1
ATOM 3188 C CA . TYR A 1 440 ? 8.677 -0.342 -14.920 1.00 93.69 440 TYR A CA 1
ATOM 3189 C C . TYR A 1 440 ? 9.374 0.012 -16.238 1.00 93.69 440 TYR A C 1
ATOM 3191 O O . TYR A 1 440 ? 8.811 -0.098 -17.327 1.00 93.69 440 TYR A O 1
ATOM 3199 N N . LEU A 1 441 ? 10.637 0.416 -16.119 1.00 96.12 441 LEU A N 1
ATOM 3200 C CA . LEU A 1 441 ? 11.593 0.533 -17.218 1.00 96.12 441 LEU A CA 1
ATOM 3201 C C . LEU A 1 441 ? 12.896 -0.138 -16.799 1.00 96.12 441 LEU A C 1
ATOM 3203 O O . LEU A 1 441 ? 13.526 0.320 -15.853 1.00 96.12 441 LEU A O 1
ATOM 3207 N N . THR A 1 442 ? 13.332 -1.155 -17.531 1.00 93.31 442 THR A N 1
ATOM 3208 C CA . THR A 1 442 ? 14.631 -1.798 -17.302 1.00 93.31 442 THR A CA 1
ATOM 3209 C C . THR A 1 442 ? 15.480 -1.680 -18.559 1.00 93.31 442 THR A C 1
ATOM 3211 O O . THR A 1 442 ? 15.044 -2.084 -19.636 1.00 93.31 442 THR A O 1
ATOM 3214 N N . VAL A 1 443 ? 16.689 -1.136 -18.420 1.00 94.25 443 VAL A N 1
ATOM 3215 C CA . VAL A 1 443 ? 17.682 -0.993 -19.491 1.00 94.25 443 VAL A CA 1
ATOM 3216 C C . VAL A 1 443 ? 18.990 -1.627 -19.031 1.00 94.25 443 VAL A C 1
ATOM 3218 O O . VAL A 1 443 ? 19.565 -1.243 -18.014 1.00 94.25 443 VAL A O 1
ATOM 3221 N N . GLY A 1 444 ? 19.444 -2.638 -19.762 1.00 87.19 444 GLY A N 1
ATOM 3222 C CA . GLY A 1 444 ? 20.632 -3.409 -19.418 1.00 87.19 444 GLY A CA 1
ATOM 3223 C C . GLY A 1 444 ? 21.959 -2.828 -19.909 1.00 87.19 444 GLY A C 1
ATOM 3224 O O . GLY A 1 444 ? 23.008 -3.338 -19.517 1.00 87.19 444 GLY A O 1
ATOM 3225 N N . GLY A 1 445 ? 21.910 -1.794 -20.747 1.00 90.44 445 GLY A N 1
ATOM 3226 C CA . GLY A 1 445 ? 23.025 -0.942 -21.156 1.00 90.44 445 GLY A CA 1
ATOM 3227 C C . GLY A 1 445 ? 22.725 0.529 -20.860 1.00 90.44 445 GLY A C 1
ATOM 3228 O O . GLY A 1 445 ? 22.188 0.857 -19.798 1.00 90.44 445 GLY A O 1
ATOM 3229 N N . ASP A 1 446 ? 23.054 1.413 -21.796 1.00 95.62 446 ASP A N 1
ATOM 3230 C CA . ASP A 1 446 ? 22.879 2.858 -21.646 1.00 95.62 446 ASP A CA 1
ATOM 3231 C C . ASP A 1 446 ? 21.442 3.303 -21.959 1.00 95.62 446 ASP A C 1
ATOM 3233 O O . ASP A 1 446 ? 20.825 2.879 -22.939 1.00 95.62 446 ASP A O 1
ATOM 3237 N N . LEU A 1 447 ? 20.919 4.243 -21.166 1.00 98.19 447 LEU A N 1
ATOM 3238 C CA . LEU A 1 447 ? 19.690 4.976 -21.478 1.00 98.19 447 LEU A CA 1
ATOM 3239 C C . LEU A 1 447 ? 20.060 6.378 -21.954 1.00 98.19 447 LEU A C 1
ATOM 3241 O O . LEU A 1 447 ? 20.538 7.187 -21.169 1.00 98.19 447 LEU A O 1
ATOM 3245 N N . THR A 1 448 ? 19.792 6.709 -23.216 1.00 98.56 448 THR A N 1
ATOM 3246 C CA . THR A 1 448 ? 20.030 8.056 -23.757 1.00 98.56 448 THR A CA 1
ATOM 3247 C C . THR A 1 448 ? 18.729 8.725 -24.178 1.00 98.56 448 THR A C 1
ATOM 3249 O O . THR A 1 448 ? 18.073 8.267 -25.115 1.00 98.56 448 THR A O 1
ATOM 3252 N N . LEU A 1 449 ? 18.389 9.853 -23.554 1.00 97.81 449 LEU A N 1
ATOM 3253 C CA . LEU A 1 449 ? 17.315 10.747 -23.988 1.00 97.81 449 LEU A CA 1
ATOM 3254 C C . LEU A 1 449 ? 17.919 11.933 -24.749 1.00 97.81 449 LEU A C 1
ATOM 3256 O O . LEU A 1 449 ? 18.749 12.655 -24.201 1.00 97.81 449 LEU A O 1
ATOM 3260 N N . THR A 1 450 ? 17.515 12.123 -26.008 1.00 97.25 450 THR A N 1
ATOM 3261 C CA . THR A 1 450 ? 18.175 13.046 -26.948 1.00 97.25 450 THR A CA 1
ATOM 3262 C C . THR A 1 450 ? 17.192 13.864 -27.787 1.00 97.25 450 THR A C 1
ATOM 3264 O O . THR A 1 450 ? 16.013 13.535 -27.910 1.00 97.25 450 THR A O 1
ATOM 3267 N N . GLY A 1 451 ? 17.681 14.940 -28.411 1.00 93.81 451 GLY A N 1
ATOM 3268 C CA . GLY A 1 451 ? 16.915 15.732 -29.380 1.00 93.81 451 GLY A CA 1
ATOM 3269 C C . GLY A 1 451 ? 15.769 16.548 -28.772 1.00 93.81 451 GLY A C 1
ATOM 3270 O O . GLY A 1 451 ? 14.745 16.743 -29.435 1.00 93.81 451 GLY A O 1
ATOM 3271 N N . SER A 1 452 ? 15.925 16.993 -27.521 1.00 93.44 452 SER A N 1
ATOM 3272 C CA . SER A 1 452 ? 14.930 17.760 -26.755 1.00 93.44 452 SER A CA 1
ATOM 3273 C C . SER A 1 452 ? 13.585 17.030 -26.665 1.00 93.44 452 SER A C 1
ATOM 3275 O O . SER A 1 452 ? 12.558 17.481 -27.185 1.00 93.44 452 SER A O 1
ATOM 3277 N N . LYS A 1 453 ? 13.628 15.826 -26.086 1.00 96.06 453 LYS A N 1
ATOM 3278 C CA . LYS A 1 453 ? 12.497 14.899 -25.965 1.00 96.06 453 LYS A CA 1
ATOM 3279 C C . LYS A 1 453 ? 12.178 14.587 -24.513 1.00 96.06 453 LYS A C 1
ATOM 3281 O O . LYS A 1 453 ? 12.927 14.933 -23.602 1.00 96.06 453 LYS A O 1
ATOM 3286 N N . ALA A 1 454 ? 11.025 13.962 -24.321 1.00 96.12 454 ALA A N 1
ATOM 3287 C CA . ALA A 1 454 ? 10.466 13.676 -23.016 1.00 96.12 454 ALA A CA 1
ATOM 3288 C C . ALA A 1 454 ? 10.335 12.172 -22.764 1.00 96.12 454 ALA A C 1
ATOM 3290 O O . ALA A 1 454 ? 9.882 11.444 -23.647 1.00 96.12 454 ALA A O 1
ATOM 3291 N N . LEU A 1 455 ? 10.640 11.740 -21.541 1.00 98.12 455 LEU A N 1
ATOM 3292 C CA . LEU A 1 455 ? 10.289 10.423 -21.009 1.00 98.12 455 LEU A CA 1
ATOM 3293 C C . LEU A 1 455 ? 9.394 10.612 -19.779 1.00 98.12 455 LEU A C 1
ATOM 3295 O O . LEU A 1 455 ? 9.824 11.210 -18.802 1.00 98.12 455 LEU A O 1
ATOM 3299 N N . ALA A 1 456 ? 8.163 10.110 -19.799 1.00 98.06 456 ALA A N 1
ATOM 3300 C CA . ALA A 1 456 ? 7.268 10.144 -18.642 1.00 98.06 456 ALA A CA 1
ATOM 3301 C C . ALA A 1 456 ? 7.064 8.745 -18.055 1.00 98.06 456 ALA A C 1
ATOM 3303 O O . ALA A 1 456 ? 6.844 7.789 -18.795 1.00 98.06 456 ALA A O 1
ATOM 3304 N N . ILE A 1 457 ? 7.107 8.620 -16.732 1.00 97.75 457 ILE A N 1
ATOM 3305 C CA . ILE A 1 457 ? 6.855 7.357 -16.035 1.00 97.75 457 ILE A CA 1
ATOM 3306 C C . ILE A 1 457 ? 5.804 7.617 -14.967 1.00 97.75 457 ILE A C 1
ATOM 3308 O O . ILE A 1 457 ? 5.968 8.525 -14.154 1.00 97.75 457 ILE A O 1
ATOM 3312 N N . TYR A 1 458 ? 4.742 6.819 -14.978 1.00 95.88 458 TYR A N 1
ATOM 3313 C CA . TYR A 1 458 ? 3.624 6.944 -14.052 1.00 95.88 458 TYR A CA 1
ATOM 3314 C C . TYR A 1 458 ? 3.659 5.812 -13.035 1.00 95.88 458 TYR A C 1
ATOM 3316 O O . TYR A 1 458 ? 3.625 4.639 -13.407 1.00 95.88 458 TYR A O 1
ATOM 3324 N N . ALA A 1 459 ? 3.736 6.169 -11.758 1.00 91.62 459 ALA A N 1
ATOM 3325 C CA . ALA A 1 459 ? 3.586 5.238 -10.656 1.00 91.62 459 ALA A CA 1
ATOM 3326 C C . ALA A 1 459 ? 2.113 4.852 -10.460 1.00 91.62 459 ALA A C 1
ATOM 3328 O O . ALA A 1 459 ? 1.214 5.672 -10.649 1.00 91.62 459 ALA A O 1
ATOM 3329 N N . GLY A 1 460 ? 1.880 3.597 -10.080 1.00 87.31 460 GLY A N 1
ATOM 3330 C CA . GLY A 1 460 ? 0.588 3.137 -9.579 1.00 87.31 460 GLY A CA 1
ATOM 3331 C C . GLY A 1 460 ? 0.612 2.831 -8.082 1.00 87.31 460 GLY A C 1
ATOM 3332 O O . GLY A 1 460 ? 1.624 3.048 -7.411 1.00 87.31 460 GLY A O 1
ATOM 3333 N N . PRO A 1 461 ? -0.498 2.327 -7.531 1.00 78.25 461 PRO A N 1
ATOM 3334 C CA . PRO A 1 461 ? -0.600 2.047 -6.112 1.00 78.25 461 PRO A CA 1
ATOM 3335 C C . PRO A 1 461 ? 0.264 0.843 -5.735 1.00 78.25 461 PRO A C 1
ATOM 3337 O O . PRO A 1 461 ? 0.216 -0.192 -6.397 1.00 78.25 461 PRO A O 1
ATOM 3340 N N . SER A 1 462 ? 0.977 0.941 -4.613 1.00 69.38 462 SER A N 1
ATOM 3341 C CA . SER A 1 462 ? 1.588 -0.211 -3.949 1.00 69.38 462 SER A CA 1
ATOM 3342 C C . SER A 1 462 ? 0.878 -0.497 -2.626 1.00 69.38 462 SER A C 1
ATOM 3344 O O . SER A 1 462 ? 0.340 0.393 -1.965 1.00 69.38 462 SER A O 1
ATOM 3346 N N . ALA A 1 463 ? 0.842 -1.764 -2.225 1.00 59.38 463 ALA A N 1
ATOM 3347 C CA . ALA A 1 463 ? 0.207 -2.173 -0.977 1.00 59.38 463 ALA A CA 1
ATOM 3348 C C . ALA A 1 463 ? 1.126 -1.970 0.253 1.00 59.38 463 ALA A C 1
ATOM 3350 O O . ALA A 1 463 ? 0.679 -2.110 1.392 1.00 59.38 463 ALA A O 1
ATOM 3351 N N . ASP A 1 464 ? 2.400 -1.609 0.041 1.00 59.31 464 ASP A N 1
ATOM 3352 C CA . ASP A 1 464 ? 3.377 -1.347 1.104 1.00 59.31 464 ASP A CA 1
ATOM 3353 C C . ASP A 1 464 ? 3.274 0.096 1.634 1.00 59.31 464 ASP A C 1
ATOM 3355 O O . ASP A 1 464 ? 3.577 1.074 0.939 1.00 59.31 464 ASP A O 1
ATOM 3359 N N . ARG A 1 465 ? 2.829 0.223 2.890 1.00 57.06 465 ARG A N 1
ATOM 3360 C CA . ARG A 1 465 ? 2.595 1.509 3.575 1.00 57.06 465 ARG A CA 1
ATOM 3361 C C . ARG A 1 465 ? 3.715 1.948 4.489 1.00 57.06 465 ARG A C 1
ATOM 3363 O O . ARG A 1 465 ? 3.768 3.120 4.856 1.00 57.06 465 ARG A O 1
ATOM 3370 N N . LEU A 1 466 ? 4.560 1.012 4.900 1.00 51.97 466 LEU A N 1
ATOM 3371 C CA . LEU A 1 466 ? 5.615 1.284 5.868 1.00 51.97 466 LEU A CA 1
ATOM 3372 C C . LEU A 1 466 ? 6.802 1.963 5.179 1.00 51.97 466 LEU A C 1
ATOM 3374 O O . LEU A 1 466 ? 7.450 2.815 5.786 1.00 51.97 466 LEU A O 1
ATOM 3378 N N . TYR A 1 467 ? 7.033 1.663 3.893 1.00 57.25 467 TYR A N 1
ATOM 3379 C CA . TYR A 1 467 ? 8.162 2.203 3.127 1.00 57.25 467 TYR A CA 1
ATOM 3380 C C . TYR A 1 467 ? 7.779 2.678 1.711 1.00 57.25 467 TYR A C 1
ATOM 3382 O O . TYR A 1 467 ? 8.411 2.264 0.734 1.00 57.25 467 TYR A O 1
ATOM 3390 N N . PRO A 1 468 ? 6.790 3.583 1.557 1.00 61.88 468 PRO A N 1
ATOM 3391 C CA . PRO A 1 468 ? 6.238 3.938 0.249 1.00 61.88 468 PRO A CA 1
ATOM 3392 C C . PRO A 1 468 ? 7.287 4.529 -0.705 1.00 61.88 468 PRO A C 1
ATOM 3394 O O . PRO A 1 468 ? 7.306 4.215 -1.889 1.00 61.88 468 PRO A O 1
ATOM 3397 N N . PHE A 1 469 ? 8.233 5.319 -0.196 1.00 67.44 469 PHE A N 1
ATOM 3398 C CA . PHE A 1 469 ? 9.288 5.914 -1.022 1.00 67.44 469 PHE A CA 1
ATOM 3399 C C . PHE A 1 469 ? 10.294 4.890 -1.576 1.00 67.44 469 PHE A C 1
ATOM 3401 O O . PHE A 1 469 ? 10.963 5.173 -2.564 1.00 67.44 469 PHE A O 1
ATOM 3408 N N . LYS A 1 470 ? 10.428 3.725 -0.929 1.00 66.94 470 LYS A N 1
ATOM 3409 C CA . LYS A 1 470 ? 11.379 2.678 -1.320 1.00 66.94 470 LYS A CA 1
ATOM 3410 C C . LYS A 1 470 ? 10.717 1.606 -2.176 1.00 66.94 470 LYS A C 1
ATOM 3412 O O . LYS A 1 470 ? 11.328 1.171 -3.148 1.00 66.94 470 LYS A O 1
ATOM 3417 N N . ALA A 1 471 ? 9.499 1.197 -1.812 1.00 67.19 471 ALA A N 1
ATOM 3418 C CA . ALA A 1 471 ? 8.687 0.312 -2.639 1.00 67.19 471 ALA A CA 1
ATOM 3419 C C . ALA A 1 471 ? 8.440 0.972 -4.004 1.00 67.19 471 ALA A C 1
ATOM 3421 O O . ALA A 1 471 ? 8.724 0.368 -5.040 1.00 67.19 471 ALA A O 1
ATOM 3422 N N . GLY A 1 472 ? 8.053 2.255 -3.981 1.00 80.06 472 GLY A N 1
ATOM 3423 C CA . GLY A 1 472 ? 7.645 2.988 -5.170 1.00 80.06 472 GLY A CA 1
ATOM 3424 C C . GLY A 1 472 ? 6.312 2.484 -5.716 1.00 80.06 472 GLY A C 1
ATOM 3425 O O . GLY A 1 472 ? 5.718 1.546 -5.195 1.00 80.06 472 GLY A O 1
ATOM 3426 N N . GLY A 1 473 ? 5.832 3.152 -6.756 1.00 83.44 473 GLY A N 1
ATOM 3427 C CA . GLY A 1 473 ? 4.716 2.694 -7.590 1.00 83.44 473 GLY A CA 1
ATOM 3428 C C . GLY A 1 473 ? 5.135 2.514 -9.048 1.00 83.44 473 GLY A C 1
ATOM 3429 O O . GLY A 1 473 ? 4.367 2.041 -9.884 1.00 83.44 473 GLY A O 1
ATOM 3430 N N . ALA A 1 474 ? 6.370 2.906 -9.359 1.00 90.19 474 ALA A N 1
ATOM 3431 C CA . ALA A 1 474 ? 7.081 2.534 -10.562 1.00 90.19 474 ALA A CA 1
ATOM 3432 C C . ALA A 1 474 ? 8.582 2.456 -10.284 1.00 90.19 474 ALA A C 1
ATOM 3434 O O . ALA A 1 474 ? 9.080 3.135 -9.380 1.00 90.19 474 ALA A O 1
ATOM 3435 N N . ARG A 1 475 ? 9.309 1.675 -11.086 1.00 90.62 475 ARG A N 1
ATOM 3436 C CA . ARG A 1 475 ? 10.766 1.537 -10.965 1.00 90.62 475 ARG A CA 1
ATOM 3437 C C . ARG A 1 475 ? 11.470 1.658 -12.313 1.00 90.62 475 ARG A C 1
ATOM 3439 O O . ARG A 1 475 ? 11.065 1.039 -13.291 1.00 90.62 475 ARG A O 1
ATOM 3446 N N . VAL A 1 476 ? 12.530 2.456 -12.354 1.00 93.69 476 VAL A N 1
ATOM 3447 C CA . VAL A 1 476 ? 13.411 2.624 -13.511 1.00 93.69 476 VAL A CA 1
ATOM 3448 C C . VAL A 1 476 ? 14.795 2.112 -13.141 1.00 93.69 476 VAL A C 1
ATOM 3450 O O . VAL A 1 476 ? 15.417 2.648 -12.231 1.00 93.69 476 VAL A O 1
ATOM 3453 N N . THR A 1 477 ? 15.284 1.102 -13.848 1.00 90.94 477 THR A N 1
ATOM 3454 C CA . THR A 1 477 ? 16.565 0.443 -13.590 1.00 90.94 477 THR A CA 1
ATOM 3455 C C . THR A 1 477 ? 17.452 0.531 -14.830 1.00 90.94 477 THR A C 1
ATOM 3457 O O . THR A 1 477 ? 17.060 0.047 -15.889 1.00 90.94 477 THR A O 1
ATOM 3460 N N . VAL A 1 478 ? 18.639 1.136 -14.716 1.00 91.12 478 VAL A N 1
ATOM 3461 C CA . VAL A 1 478 ? 19.580 1.312 -15.844 1.00 91.12 478 VAL A CA 1
ATOM 3462 C C . VAL A 1 478 ? 20.986 0.872 -15.446 1.00 91.12 478 VAL A C 1
ATOM 3464 O O . VAL A 1 478 ? 21.563 1.445 -14.522 1.00 91.12 478 VAL A O 1
ATOM 3467 N N . ALA A 1 479 ? 21.516 -0.141 -16.140 1.00 84.50 479 ALA A N 1
ATOM 3468 C CA . ALA A 1 479 ? 22.809 -0.763 -15.832 1.00 84.50 479 ALA A CA 1
ATOM 3469 C C . ALA A 1 479 ? 24.021 0.003 -16.355 1.00 84.50 479 ALA A C 1
ATOM 3471 O O . ALA A 1 479 ? 25.098 -0.098 -15.772 1.00 84.50 479 ALA A O 1
ATOM 3472 N N . GLY A 1 480 ? 23.855 0.732 -17.455 1.00 85.56 480 GLY A N 1
ATOM 3473 C CA . GLY A 1 480 ? 24.856 1.640 -17.991 1.00 85.56 480 GLY A CA 1
ATOM 3474 C C . GLY A 1 480 ? 24.633 3.080 -17.535 1.00 85.56 480 GLY A C 1
ATOM 3475 O O . GLY A 1 480 ? 24.011 3.366 -16.508 1.00 85.56 480 GLY A O 1
ATOM 3476 N N . THR A 1 481 ? 25.121 4.015 -18.340 1.00 92.81 481 THR A N 1
ATOM 3477 C CA . THR A 1 481 ? 24.941 5.443 -18.095 1.00 92.81 481 THR A CA 1
ATOM 3478 C C . THR A 1 481 ? 23.554 5.891 -18.542 1.00 92.81 481 THR A C 1
ATOM 3480 O O . THR A 1 481 ? 23.150 5.712 -19.692 1.00 92.81 481 THR A O 1
ATOM 3483 N N . THR A 1 482 ? 22.827 6.549 -17.641 1.00 96.75 482 THR A N 1
ATOM 3484 C CA . THR A 1 482 ? 21.652 7.346 -18.003 1.00 96.75 482 THR A CA 1
ATOM 3485 C C . THR A 1 482 ? 22.101 8.739 -18.428 1.00 96.75 482 THR A C 1
ATOM 3487 O O . THR A 1 482 ? 22.566 9.519 -17.599 1.00 96.75 482 THR A O 1
ATOM 3490 N N . THR A 1 483 ? 21.941 9.069 -19.707 1.00 97.94 483 THR A N 1
ATOM 3491 C CA . THR A 1 483 ? 22.286 10.371 -20.289 1.00 97.94 483 THR A CA 1
ATOM 3492 C C . THR A 1 483 ? 21.029 11.156 -20.657 1.00 97.94 483 THR A C 1
ATOM 3494 O O . THR A 1 483 ? 20.211 10.705 -21.464 1.00 97.94 483 THR A O 1
ATOM 3497 N N . ILE A 1 484 ? 20.891 12.357 -20.094 1.00 96.88 484 ILE A N 1
ATOM 3498 C CA . ILE A 1 484 ? 19.848 13.331 -20.436 1.00 96.88 484 ILE A CA 1
ATOM 3499 C C . ILE A 1 484 ? 20.505 14.510 -21.165 1.00 96.88 484 ILE A C 1
ATOM 3501 O O . ILE A 1 484 ? 21.155 15.349 -20.537 1.00 96.88 484 ILE A O 1
ATOM 3505 N N . ASP A 1 485 ? 20.328 14.577 -22.487 1.00 96.50 485 ASP A N 1
ATOM 3506 C CA . ASP A 1 485 ? 20.881 15.637 -23.343 1.00 96.50 485 ASP A CA 1
ATOM 3507 C C . ASP A 1 485 ? 20.189 17.003 -23.130 1.00 96.50 485 ASP A C 1
ATOM 3509 O O . ASP A 1 485 ? 19.103 17.080 -22.540 1.00 96.50 485 ASP A O 1
ATOM 3513 N N . PRO A 1 486 ? 20.752 18.110 -23.663 1.00 93.94 486 PRO A N 1
ATOM 3514 C CA . PRO A 1 486 ? 20.136 19.429 -23.563 1.00 93.94 486 PRO A CA 1
ATOM 3515 C C . PRO A 1 486 ? 18.677 19.479 -24.045 1.00 93.94 486 PRO A C 1
ATOM 3517 O O . PRO A 1 486 ? 18.309 18.953 -25.102 1.00 93.94 486 PRO A O 1
ATOM 3520 N N . GLY A 1 487 ? 17.830 20.141 -23.256 1.00 89.56 487 GLY A N 1
ATOM 3521 C CA . GLY A 1 487 ? 16.397 20.286 -23.514 1.00 89.56 487 GLY A CA 1
ATOM 3522 C C . GLY A 1 487 ? 15.572 19.009 -23.331 1.00 89.56 487 GLY A C 1
ATOM 3523 O O . GLY A 1 487 ? 14.389 19.017 -23.671 1.00 89.56 487 GLY A O 1
ATOM 3524 N N . CYS A 1 488 ? 16.164 17.914 -22.845 1.00 95.62 488 CYS A N 1
ATOM 3525 C CA . CYS A 1 488 ? 15.455 16.666 -22.583 1.00 95.62 488 CYS A CA 1
ATOM 3526 C C . CYS A 1 488 ? 14.952 16.579 -21.139 1.00 95.62 488 CYS A C 1
ATOM 3528 O O . CYS A 1 488 ? 15.630 17.025 -20.215 1.00 95.62 488 CYS A O 1
ATOM 3530 N N . TRP A 1 489 ? 13.774 15.982 -20.943 1.00 96.12 489 TRP A N 1
ATOM 3531 C CA . TRP A 1 489 ? 13.104 15.969 -19.640 1.00 96.12 489 TRP A CA 1
ATOM 3532 C C . TRP A 1 489 ? 12.528 14.606 -19.272 1.00 96.12 489 TRP A C 1
ATOM 3534 O O . TRP A 1 489 ? 11.819 13.982 -20.064 1.00 96.12 489 TRP A O 1
ATOM 3544 N N . VAL A 1 490 ? 12.786 14.174 -18.040 1.00 97.69 490 VAL A N 1
ATOM 3545 C CA . VAL A 1 490 ? 12.125 13.021 -17.424 1.00 97.69 490 VAL A CA 1
ATOM 3546 C C . VAL A 1 490 ? 11.014 13.509 -16.493 1.00 97.69 490 VAL A C 1
ATOM 3548 O O . VAL A 1 490 ? 11.243 14.365 -15.642 1.00 97.69 490 VAL A O 1
ATOM 3551 N N . TYR A 1 491 ? 9.811 12.957 -16.634 1.00 96.44 491 TYR A N 1
ATOM 3552 C CA . TYR A 1 491 ? 8.623 13.318 -15.861 1.00 96.44 491 TYR A CA 1
ATOM 3553 C C . TYR A 1 491 ? 8.181 12.142 -14.981 1.00 96.44 491 TYR A C 1
ATOM 3555 O O . TYR A 1 491 ? 7.420 11.291 -15.451 1.00 96.44 491 TYR A O 1
ATOM 3563 N N . PRO A 1 492 ? 8.656 12.056 -13.728 1.00 94.88 492 PRO A N 1
ATOM 3564 C CA . PRO A 1 492 ? 8.148 11.081 -12.773 1.00 94.88 492 PRO A CA 1
ATOM 3565 C C . PRO A 1 492 ? 6.804 11.556 -12.199 1.00 94.88 492 PRO A C 1
ATOM 3567 O O . PRO A 1 492 ? 6.732 12.619 -11.583 1.00 94.88 492 PRO A O 1
ATOM 3570 N N . ASP A 1 493 ? 5.744 10.776 -12.406 1.00 92.62 493 ASP A N 1
ATOM 3571 C CA . ASP A 1 493 ? 4.409 11.017 -11.846 1.00 92.62 493 ASP A CA 1
ATOM 3572 C C . ASP A 1 493 ? 4.164 10.060 -10.683 1.00 92.62 493 ASP A C 1
ATOM 3574 O O . ASP A 1 493 ? 4.236 8.843 -10.855 1.00 92.62 493 ASP A O 1
ATOM 3578 N N . CYS A 1 494 ? 3.937 10.608 -9.488 1.00 87.69 494 CYS A N 1
ATOM 3579 C CA . CYS A 1 494 ? 3.596 9.806 -8.320 1.00 87.69 494 CYS A CA 1
ATOM 3580 C C . CYS A 1 494 ? 2.185 9.242 -8.472 1.00 87.69 494 CYS A C 1
ATOM 3582 O O . CYS A 1 494 ? 1.303 9.877 -9.059 1.00 87.69 494 CYS A O 1
ATOM 3584 N N . ASP A 1 495 ? 1.939 8.090 -7.851 1.00 85.44 495 ASP A N 1
ATOM 3585 C CA . ASP A 1 495 ? 0.574 7.615 -7.741 1.00 85.44 495 ASP A CA 1
ATOM 3586 C C . ASP A 1 495 ? -0.257 8.654 -6.987 1.00 85.44 495 ASP A C 1
ATOM 3588 O O . ASP A 1 495 ? 0.079 9.124 -5.897 1.00 85.44 495 ASP A O 1
ATOM 3592 N N . THR A 1 496 ? -1.359 9.038 -7.614 1.00 75.44 496 THR A N 1
ATOM 3593 C CA . THR A 1 496 ? -2.186 10.158 -7.161 1.00 75.44 496 THR A CA 1
ATOM 3594 C C . THR A 1 496 ? -2.915 9.833 -5.857 1.00 75.44 496 THR A C 1
ATOM 3596 O O . THR A 1 496 ? -3.350 10.749 -5.160 1.00 75.44 496 THR A O 1
ATOM 3599 N N . PHE A 1 497 ? -3.063 8.544 -5.547 1.00 72.75 497 PHE A N 1
ATOM 3600 C CA . PHE A 1 497 ? -3.932 8.004 -4.513 1.00 72.75 497 PHE A CA 1
ATOM 3601 C C . PHE A 1 497 ? -3.178 7.444 -3.301 1.00 72.75 497 PHE A C 1
ATOM 3603 O O . PHE A 1 497 ? -3.694 7.512 -2.190 1.00 72.75 497 PHE A O 1
ATOM 3610 N N . THR A 1 498 ? -1.966 6.930 -3.479 1.00 73.44 498 THR A N 1
ATOM 3611 C CA . THR A 1 498 ? -1.100 6.395 -2.421 1.00 73.44 498 THR A CA 1
ATOM 3612 C C . THR A 1 498 ? 0.188 7.194 -2.242 1.00 73.44 498 THR A C 1
ATOM 3614 O O . THR A 1 498 ? 0.903 6.982 -1.260 1.00 73.44 498 THR A O 1
ATOM 3617 N N . GLY A 1 499 ? 0.488 8.122 -3.159 1.00 75.88 499 GLY A N 1
ATOM 3618 C CA . GLY A 1 499 ? 1.680 8.967 -3.110 1.00 75.88 499 GLY A CA 1
ATOM 3619 C C . GLY A 1 499 ? 2.976 8.201 -3.336 1.00 75.88 499 GLY A C 1
ATOM 3620 O O . GLY A 1 499 ? 4.048 8.701 -2.993 1.00 75.88 499 GLY A O 1
ATOM 3621 N N . HIS A 1 500 ? 2.890 6.982 -3.873 1.00 80.75 500 HIS A N 1
ATOM 3622 C CA . HIS A 1 500 ? 4.057 6.178 -4.207 1.00 80.75 500 HIS A CA 1
ATOM 3623 C C . HIS A 1 500 ? 4.820 6.830 -5.375 1.00 80.75 500 HIS A C 1
ATOM 3625 O O . HIS A 1 500 ? 4.213 7.124 -6.405 1.00 80.75 500 HIS A O 1
ATOM 3631 N N . PRO A 1 501 ? 6.135 7.086 -5.244 1.00 87.12 501 PRO A N 1
ATOM 3632 C CA . PRO A 1 501 ? 6.913 7.748 -6.285 1.00 87.12 501 PRO A CA 1
ATOM 3633 C C . PRO A 1 501 ? 7.389 6.776 -7.372 1.00 87.12 501 PRO A C 1
ATOM 3635 O O . PRO A 1 501 ? 7.304 5.553 -7.234 1.00 87.12 501 PRO A O 1
ATOM 3638 N N . VAL A 1 502 ? 7.972 7.336 -8.432 1.00 91.88 502 VAL A N 1
ATOM 3639 C CA . VAL A 1 502 ? 8.866 6.597 -9.333 1.00 91.88 502 VAL A CA 1
ATOM 3640 C C . VAL A 1 502 ? 10.245 6.491 -8.677 1.00 91.88 502 VAL A C 1
ATOM 3642 O O . VAL A 1 502 ? 10.827 7.508 -8.298 1.00 91.88 502 VAL A O 1
ATOM 3645 N N . VAL A 1 503 ? 10.774 5.275 -8.552 1.00 89.62 503 VAL A N 1
ATOM 3646 C CA . VAL A 1 503 ? 12.103 4.997 -7.986 1.00 89.62 503 VAL A CA 1
ATOM 3647 C C . VAL A 1 503 ? 13.106 4.773 -9.117 1.00 89.62 503 VAL A C 1
ATOM 3649 O O . VAL A 1 503 ? 12.829 4.008 -10.036 1.00 89.62 503 VAL A O 1
ATOM 3652 N N . PHE A 1 504 ? 14.266 5.429 -9.054 1.00 91.00 504 PHE A N 1
ATOM 3653 C CA . PHE A 1 504 ? 15.329 5.318 -10.059 1.00 91.00 504 PHE A CA 1
ATOM 3654 C C . PHE A 1 504 ? 16.556 4.603 -9.472 1.00 91.00 504 PHE A C 1
ATOM 3656 O O . PHE A 1 504 ? 17.222 5.142 -8.591 1.00 91.00 504 PHE A O 1
ATOM 3663 N N . ASP A 1 505 ? 16.865 3.419 -9.997 1.00 87.12 505 ASP A N 1
ATOM 3664 C CA . ASP A 1 505 ? 18.065 2.630 -9.710 1.00 87.12 505 ASP A CA 1
ATOM 3665 C C . ASP A 1 505 ? 19.028 2.728 -10.902 1.00 87.12 505 ASP A C 1
ATOM 3667 O O . ASP A 1 505 ? 18.999 1.910 -11.826 1.00 87.12 505 ASP A O 1
ATOM 3671 N N . LEU A 1 506 ? 19.852 3.774 -10.911 1.00 88.12 506 LEU A N 1
ATOM 3672 C CA . LEU A 1 506 ? 20.756 4.088 -12.021 1.00 88.12 506 LEU A CA 1
ATOM 3673 C C . LEU A 1 506 ? 22.197 3.783 -11.616 1.00 88.12 506 LEU A C 1
ATOM 3675 O O . LEU A 1 506 ? 22.612 4.179 -10.527 1.00 88.12 506 LEU A O 1
ATOM 3679 N N . GLN A 1 507 ? 22.949 3.106 -12.486 1.00 83.94 507 GLN A N 1
ATOM 3680 C CA . GLN A 1 507 ? 24.383 2.894 -12.283 1.00 83.94 507 GLN A CA 1
ATOM 3681 C C . GLN A 1 507 ? 25.132 4.232 -12.323 1.00 83.94 507 GLN A C 1
ATOM 3683 O O . GLN A 1 507 ? 25.764 4.608 -11.341 1.00 83.94 507 GLN A O 1
ATOM 3688 N N . ASP A 1 508 ? 24.990 4.967 -13.429 1.00 85.31 508 ASP A N 1
ATOM 3689 C CA . ASP A 1 508 ? 25.556 6.303 -13.622 1.00 85.31 508 ASP A CA 1
ATOM 3690 C C . ASP A 1 508 ? 24.491 7.260 -14.183 1.00 85.31 508 ASP A C 1
ATOM 3692 O O . ASP A 1 508 ? 23.599 6.857 -14.935 1.00 85.31 508 ASP A O 1
ATOM 3696 N N . LEU A 1 509 ? 24.577 8.548 -13.831 1.00 94.38 509 LEU A N 1
ATOM 3697 C CA . LEU A 1 509 ? 23.653 9.589 -14.290 1.00 94.38 509 LEU A CA 1
ATOM 3698 C C . LEU A 1 509 ? 24.416 10.832 -14.760 1.00 94.38 509 LEU A C 1
ATOM 3700 O O . LEU A 1 509 ? 25.090 11.497 -13.974 1.00 94.38 509 LEU A O 1
ATOM 3704 N N . ALA A 1 510 ? 24.237 11.183 -16.032 1.00 92.06 510 ALA A N 1
ATOM 3705 C CA . ALA A 1 510 ? 24.735 12.403 -16.649 1.00 92.06 510 ALA A CA 1
ATOM 3706 C C . ALA A 1 510 ? 23.560 13.270 -17.126 1.00 92.06 510 ALA A C 1
ATOM 3708 O O . ALA A 1 510 ? 22.746 12.846 -17.947 1.00 92.06 510 ALA A O 1
ATOM 3709 N N . ILE A 1 511 ? 23.476 14.507 -16.629 1.00 93.12 511 ILE A N 1
ATOM 3710 C CA . ILE A 1 511 ? 22.452 15.480 -17.032 1.00 93.12 511 ILE A CA 1
ATOM 3711 C C . ILE A 1 511 ? 23.147 16.695 -17.633 1.00 93.12 511 ILE A C 1
ATOM 3713 O O . ILE A 1 511 ? 23.936 17.368 -16.967 1.00 93.12 511 ILE A O 1
ATOM 3717 N N . ALA A 1 512 ? 22.852 16.982 -18.896 1.00 86.31 512 ALA A N 1
ATOM 3718 C CA . ALA A 1 512 ? 23.371 18.150 -19.584 1.00 86.31 512 ALA A CA 1
ATOM 3719 C C . ALA A 1 512 ? 22.598 19.428 -19.210 1.00 86.31 512 ALA A C 1
ATOM 3721 O O . ALA A 1 512 ? 21.464 19.395 -18.727 1.00 86.31 512 ALA A O 1
ATOM 3722 N N . ALA A 1 513 ? 23.200 20.591 -19.481 1.00 85.81 513 ALA A N 1
ATOM 3723 C CA . ALA A 1 513 ? 22.548 21.881 -19.265 1.00 85.81 513 ALA A CA 1
ATOM 3724 C C . ALA A 1 513 ? 21.197 21.951 -19.999 1.00 85.81 513 ALA A C 1
ATOM 3726 O O . ALA A 1 513 ? 21.088 21.498 -21.136 1.00 85.81 513 ALA A O 1
ATOM 3727 N N . THR A 1 514 ? 20.189 22.576 -19.381 1.00 89.50 514 THR A N 1
ATOM 3728 C CA . THR A 1 514 ? 18.806 22.734 -19.895 1.00 89.50 514 THR A CA 1
ATOM 3729 C C . THR A 1 514 ? 17.963 21.454 -20.001 1.00 89.50 514 THR A C 1
ATOM 3731 O O . THR A 1 514 ? 16.816 21.537 -20.440 1.00 89.50 514 THR A O 1
ATOM 3734 N N . GLY A 1 515 ? 18.495 20.295 -19.599 1.00 88.56 515 GLY A N 1
ATOM 3735 C CA . GLY A 1 515 ? 17.726 19.066 -19.380 1.00 88.56 515 GLY A CA 1
ATOM 3736 C C . GLY A 1 515 ? 17.584 18.727 -17.892 1.00 88.56 515 GLY A C 1
ATOM 3737 O O . GLY A 1 515 ? 18.222 19.357 -17.045 1.00 88.56 515 GLY A O 1
ATOM 3738 N N . GLY A 1 516 ? 16.752 17.738 -17.559 1.00 92.69 516 GLY A N 1
ATOM 3739 C CA . GLY A 1 516 ? 16.616 17.273 -16.176 1.00 92.69 516 GLY A CA 1
ATOM 3740 C C . GLY A 1 516 ? 15.385 16.421 -15.880 1.00 92.69 516 GLY A C 1
ATOM 3741 O O . GLY A 1 516 ? 14.791 15.809 -16.765 1.00 92.69 516 GLY A O 1
ATOM 3742 N N . PHE A 1 517 ? 15.012 16.391 -14.601 1.00 95.56 517 PHE A N 1
ATOM 3743 C CA . PHE A 1 517 ? 13.794 15.760 -14.095 1.00 95.56 517 PHE A CA 1
ATOM 3744 C C . PHE A 1 517 ? 12.800 16.847 -13.672 1.00 95.56 517 PHE A C 1
ATOM 3746 O O . PHE A 1 517 ? 13.186 17.798 -12.993 1.00 95.56 517 PHE A O 1
ATOM 3753 N N . ASP A 1 518 ? 11.528 16.704 -14.043 1.00 91.06 518 ASP A N 1
ATOM 3754 C CA . ASP A 1 518 ? 10.461 17.641 -13.681 1.00 91.06 518 ASP A CA 1
ATOM 3755 C C . ASP A 1 518 ? 9.273 16.917 -13.031 1.00 91.06 518 ASP A C 1
ATOM 3757 O O . ASP A 1 518 ? 8.429 16.313 -13.695 1.00 91.06 518 ASP A O 1
ATOM 3761 N N . ALA A 1 519 ? 9.188 17.031 -11.707 1.00 86.75 519 ALA A N 1
ATOM 3762 C CA . ALA A 1 519 ? 8.089 16.514 -10.893 1.00 86.75 519 ALA A CA 1
ATOM 3763 C C . ALA A 1 519 ? 7.029 17.588 -10.550 1.00 86.75 519 ALA A C 1
ATOM 3765 O O . ALA A 1 519 ? 6.229 17.409 -9.633 1.00 86.75 519 ALA A O 1
ATOM 3766 N N . THR A 1 520 ? 7.006 18.724 -11.253 1.00 81.44 520 THR A N 1
ATOM 3767 C CA . THR A 1 520 ? 6.063 19.821 -10.977 1.00 81.44 520 THR A CA 1
ATOM 3768 C C . THR A 1 520 ? 4.620 19.389 -11.251 1.00 81.4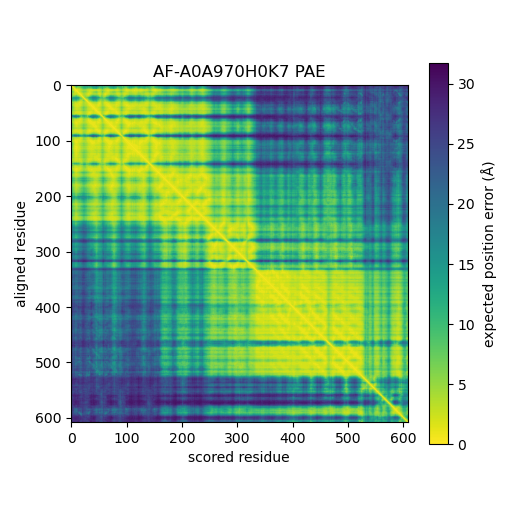4 520 THR A C 1
ATOM 3770 O O . THR A 1 520 ? 4.316 18.995 -12.374 1.00 81.44 520 THR A O 1
ATOM 3773 N N . GLN A 1 521 ? 3.717 19.529 -10.268 1.00 78.81 521 GLN A N 1
ATOM 3774 C CA . GLN A 1 521 ? 2.296 19.125 -10.359 1.00 78.81 521 GLN A CA 1
ATOM 3775 C C . GLN A 1 521 ? 2.088 17.622 -10.610 1.00 78.81 521 GLN A C 1
ATOM 3777 O O . GLN A 1 521 ? 1.153 17.212 -11.305 1.00 78.81 521 GLN A O 1
ATOM 3782 N N . ARG A 1 522 ? 2.983 16.800 -10.062 1.00 86.12 522 ARG A N 1
ATOM 3783 C CA . ARG A 1 522 ? 3.035 15.345 -10.257 1.00 86.12 522 ARG A CA 1
ATOM 3784 C C . ARG A 1 522 ? 3.088 14.576 -8.937 1.00 86.12 522 ARG A C 1
ATOM 3786 O O . ARG A 1 522 ? 3.522 13.427 -8.901 1.00 86.12 522 ARG A O 1
ATOM 3793 N N . GLY A 1 523 ? 2.688 15.229 -7.847 1.00 79.00 523 GLY A N 1
ATOM 3794 C CA . GLY A 1 523 ? 2.533 14.615 -6.540 1.00 79.00 523 GLY A CA 1
ATOM 3795 C C . GLY A 1 523 ? 1.132 14.058 -6.317 1.00 79.00 523 GLY A C 1
ATOM 3796 O O . GLY A 1 523 ? 0.453 13.581 -7.228 1.00 79.00 523 GLY A O 1
ATOM 3797 N N . TRP A 1 524 ? 0.681 14.152 -5.074 1.00 74.12 524 TRP A N 1
ATOM 3798 C CA . TRP A 1 524 ? -0.666 13.773 -4.697 1.00 74.12 524 TRP A CA 1
ATOM 3799 C C . TRP A 1 524 ? -1.720 14.579 -5.460 1.00 74.12 524 TRP A C 1
ATOM 3801 O O . TRP A 1 524 ? -1.528 15.736 -5.856 1.00 74.12 524 TRP A 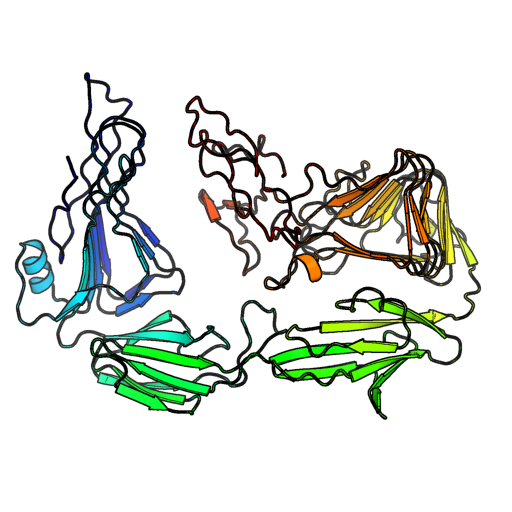O 1
ATOM 3811 N N . GLY A 1 525 ? -2.901 13.988 -5.587 1.00 69.81 525 GLY A N 1
ATOM 3812 C CA . GLY A 1 525 ? -4.057 14.662 -6.147 1.00 69.81 525 GLY A CA 1
ATOM 3813 C C . GLY A 1 525 ? -5.352 14.058 -5.643 1.00 69.81 525 GLY A C 1
ATOM 3814 O O . GLY A 1 525 ? -5.372 13.255 -4.716 1.00 69.81 525 GLY A O 1
ATOM 3815 N N . TYR A 1 526 ? -6.449 14.453 -6.276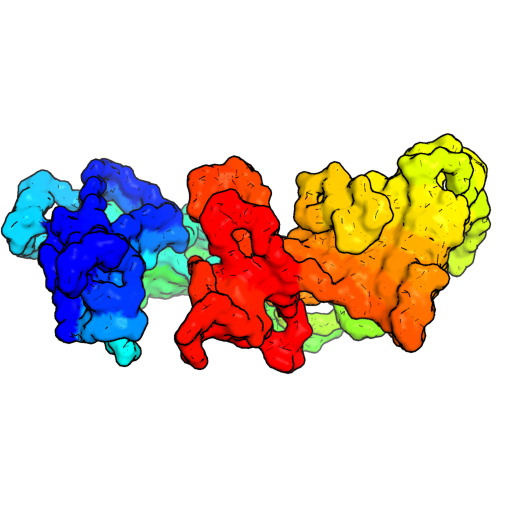 1.00 66.81 526 TYR A N 1
ATOM 3816 C CA . TYR A 1 526 ? -7.754 13.880 -5.991 1.00 66.81 526 TYR A CA 1
ATOM 3817 C C . TYR A 1 526 ? -8.126 12.874 -7.063 1.00 66.81 526 TYR A C 1
ATOM 3819 O O . TYR A 1 526 ? -7.973 13.133 -8.258 1.00 66.81 526 TYR A O 1
ATOM 3827 N N . MET A 1 527 ? -8.665 11.744 -6.621 1.00 65.06 527 MET A N 1
ATOM 3828 C CA . MET A 1 527 ? -9.236 10.734 -7.493 1.00 65.06 527 MET A CA 1
ATOM 3829 C C . MET A 1 527 ? -10.663 10.450 -7.052 1.00 65.06 527 MET A C 1
ATOM 3831 O O . MET A 1 527 ? -10.921 10.258 -5.868 1.00 65.06 527 MET A O 1
ATOM 3835 N N . ASN A 1 528 ? -11.584 10.457 -8.010 1.00 62.47 528 ASN A N 1
ATOM 3836 C CA . ASN A 1 528 ? -12.985 10.159 -7.775 1.00 62.47 528 ASN A CA 1
ATOM 3837 C C . ASN A 1 528 ? -13.282 8.725 -8.218 1.00 62.47 528 ASN A C 1
ATOM 3839 O O . ASN A 1 528 ? -13.212 8.420 -9.408 1.00 62.47 528 ASN A O 1
ATOM 3843 N N . PHE A 1 529 ? -13.660 7.867 -7.273 1.00 56.88 529 PHE A N 1
ATOM 3844 C CA . PHE A 1 529 ? -14.020 6.473 -7.562 1.00 56.88 529 PHE A CA 1
ATOM 3845 C C . PHE A 1 529 ? -15.491 6.287 -7.970 1.00 56.88 529 PHE A C 1
ATOM 3847 O O . PHE A 1 529 ? -15.904 5.182 -8.334 1.00 56.88 529 PHE A O 1
ATOM 3854 N N . GLY A 1 530 ? -16.298 7.353 -7.940 1.00 59.78 530 GLY A N 1
ATOM 3855 C CA . GLY A 1 530 ? -17.743 7.272 -8.131 1.00 59.78 530 GLY A CA 1
ATOM 3856 C C . GLY A 1 530 ? -18.363 6.238 -7.176 1.00 59.78 530 GLY A C 1
ATOM 3857 O O . GLY A 1 530 ? -17.895 6.110 -6.040 1.00 59.78 530 GLY A O 1
ATOM 3858 N N . PRO A 1 531 ? -19.371 5.455 -7.610 1.00 54.69 531 PRO A N 1
ATOM 3859 C CA . PRO A 1 531 ? -20.045 4.481 -6.748 1.00 54.69 531 PRO A CA 1
ATOM 3860 C C . PRO A 1 531 ? -19.174 3.268 -6.380 1.00 54.69 531 PRO A C 1
ATOM 3862 O O . PRO A 1 531 ? -19.637 2.388 -5.656 1.00 54.69 531 PRO A O 1
ATOM 3865 N N . ARG A 1 532 ? -17.935 3.176 -6.883 1.00 52.50 532 ARG A N 1
ATOM 3866 C CA . ARG A 1 532 ? -17.024 2.068 -6.580 1.00 52.50 532 ARG A CA 1
ATOM 3867 C C . ARG A 1 532 ? -16.363 2.296 -5.226 1.00 52.50 532 ARG A C 1
ATOM 3869 O O . ARG A 1 532 ? -15.938 3.405 -4.919 1.00 52.50 532 ARG A O 1
ATOM 3876 N N . ILE A 1 533 ? -16.245 1.232 -4.441 1.00 52.91 533 ILE A N 1
ATOM 3877 C CA . ILE A 1 533 ? -15.447 1.238 -3.213 1.00 52.91 533 ILE A CA 1
ATOM 3878 C C . ILE A 1 533 ? -13.966 1.231 -3.636 1.00 52.91 533 ILE A C 1
ATOM 3880 O O . ILE A 1 533 ? -13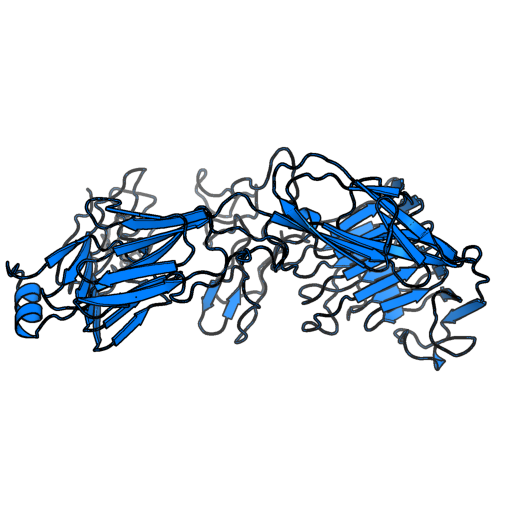.592 0.376 -4.445 1.00 52.91 533 ILE A O 1
ATOM 3884 N N . PRO A 1 534 ? -13.128 2.171 -3.158 1.00 53.88 534 PRO A N 1
ATOM 3885 C CA . PRO A 1 534 ? -11.695 2.150 -3.433 1.00 53.88 534 PRO A CA 1
ATOM 3886 C C . PRO A 1 534 ? -11.074 0.838 -2.928 1.00 53.88 534 PRO A C 1
ATOM 3888 O O . PRO A 1 534 ? -11.559 0.293 -1.934 1.00 53.88 534 PRO A O 1
ATOM 3891 N N . PRO A 1 535 ? -9.999 0.321 -3.550 1.00 49.28 535 PRO A N 1
ATOM 3892 C CA . PRO A 1 535 ? -9.340 -0.886 -3.064 1.00 49.28 535 PRO A CA 1
ATOM 3893 C C . PRO A 1 535 ? -8.942 -0.727 -1.590 1.00 49.28 535 PRO A C 1
ATOM 3895 O O . PRO A 1 535 ? -8.244 0.227 -1.223 1.00 49.28 535 PRO A O 1
ATOM 3898 N N . ALA A 1 536 ? -9.391 -1.651 -0.738 1.00 41.25 536 ALA A N 1
ATOM 3899 C CA . ALA A 1 536 ? -8.883 -1.768 0.623 1.00 41.25 536 ALA A CA 1
ATOM 3900 C C . ALA A 1 536 ? -7.362 -2.028 0.567 1.00 41.25 536 ALA A C 1
ATOM 3902 O O . ALA A 1 536 ? -6.916 -2.733 -0.339 1.00 41.25 536 ALA A O 1
ATOM 3903 N N . PRO A 1 537 ? -6.554 -1.453 1.478 1.00 43.41 537 PRO A N 1
ATOM 3904 C CA . PRO A 1 537 ? -6.942 -0.802 2.733 1.00 43.41 537 PRO A CA 1
ATOM 3905 C C . PRO A 1 537 ? -6.880 0.743 2.693 1.00 43.41 537 PRO A C 1
ATOM 3907 O O . PRO A 1 537 ? -6.592 1.379 3.709 1.00 43.41 537 PRO A O 1
ATOM 3910 N N . ASN A 1 538 ? -6.939 1.386 1.520 1.00 49.16 538 ASN A N 1
ATOM 3911 C CA . ASN A 1 538 ? -6.480 2.779 1.311 1.00 49.16 538 ASN A CA 1
ATOM 3912 C C . ASN A 1 538 ? -7.253 3.832 2.111 1.00 49.16 538 ASN A C 1
ATOM 3914 O O . ASN A 1 538 ? -8.455 3.691 2.286 1.00 49.16 538 ASN A O 1
ATOM 3918 N N . TYR A 1 539 ? -6.563 4.860 2.630 1.00 51.88 539 TYR A N 1
ATOM 3919 C CA . TYR A 1 539 ? -7.197 5.977 3.340 1.00 51.88 539 TYR A CA 1
ATOM 3920 C C . TYR A 1 539 ? -8.135 6.687 2.372 1.00 51.88 539 TYR A C 1
ATOM 3922 O O . TYR A 1 539 ? -7.666 7.379 1.481 1.00 51.88 539 TYR A O 1
ATOM 3930 N N . HIS A 1 540 ? -9.442 6.511 2.506 1.00 56.66 540 HIS A N 1
ATOM 3931 C CA . HIS A 1 540 ? -10.423 7.163 1.651 1.00 56.66 540 HIS A CA 1
ATOM 3932 C C . HIS A 1 540 ? -11.512 7.804 2.505 1.00 56.66 540 HIS A C 1
ATOM 3934 O O . HIS A 1 540 ? -11.917 7.276 3.539 1.00 56.66 540 HIS A O 1
ATOM 3940 N N . GLU A 1 541 ? -11.996 8.952 2.061 1.00 54.59 541 GLU A N 1
ATOM 3941 C CA . GLU A 1 541 ? -13.074 9.693 2.686 1.00 54.59 541 GLU A CA 1
ATOM 3942 C C . GLU A 1 541 ? -14.248 9.809 1.715 1.00 54.59 541 GLU A C 1
ATOM 3944 O O . GLU A 1 541 ? -14.088 10.091 0.522 1.00 54.59 541 GLU A O 1
ATOM 3949 N N . ARG A 1 542 ? -15.454 9.561 2.232 1.00 55.69 542 ARG A N 1
ATOM 3950 C CA . ARG A 1 542 ? -16.697 9.741 1.484 1.00 55.69 542 ARG A CA 1
ATOM 3951 C C . ARG A 1 542 ? -17.162 11.178 1.650 1.00 55.69 542 ARG A C 1
ATOM 3953 O O . ARG A 1 542 ? -17.687 11.522 2.704 1.00 55.69 542 ARG A O 1
ATOM 3960 N N . ILE A 1 543 ? -17.010 11.992 0.611 1.00 52.06 543 ILE A N 1
ATOM 3961 C CA . ILE A 1 543 ? -17.371 13.416 0.686 1.00 52.06 543 ILE A CA 1
ATOM 3962 C C . ILE A 1 543 ? -18.865 13.633 0.387 1.00 52.06 543 ILE A C 1
ATOM 3964 O O . ILE A 1 543 ? -19.496 14.492 0.994 1.00 52.06 543 ILE A O 1
ATOM 3968 N N . ILE A 1 544 ? -19.467 12.816 -0.485 1.00 53.41 544 ILE A N 1
ATOM 3969 C CA . ILE A 1 544 ? -20.919 12.786 -0.755 1.00 53.41 544 ILE A CA 1
ATOM 3970 C C . ILE A 1 544 ? -21.385 11.334 -0.984 1.00 53.41 544 ILE A C 1
ATOM 3972 O O . ILE A 1 544 ? -20.547 10.460 -1.234 1.00 53.41 544 ILE A O 1
ATOM 3976 N N . PRO A 1 545 ? -22.696 11.025 -0.893 1.00 46.31 545 PRO A N 1
ATOM 3977 C CA . PRO A 1 545 ? -23.201 9.682 -1.172 1.00 46.31 545 PRO A CA 1
ATOM 3978 C C . PRO A 1 545 ? -22.711 9.180 -2.538 1.00 46.31 545 PRO A C 1
ATOM 3980 O O . PRO A 1 545 ? -22.929 9.838 -3.552 1.00 46.31 545 PRO A O 1
ATOM 3983 N N . ASN A 1 546 ? -22.051 8.016 -2.549 1.00 49.28 546 ASN A N 1
ATOM 3984 C CA . ASN A 1 546 ? -21.468 7.362 -3.729 1.00 49.28 546 ASN A CA 1
ATOM 3985 C C . ASN A 1 546 ? -20.250 8.058 -4.369 1.00 49.28 546 ASN A C 1
ATOM 3987 O O . ASN A 1 546 ? -20.026 7.855 -5.556 1.00 49.28 546 ASN A O 1
ATOM 3991 N N . PHE A 1 547 ? -19.481 8.874 -3.637 1.00 51.91 547 PHE A N 1
ATOM 3992 C CA . PHE A 1 547 ? -18.211 9.432 -4.127 1.00 51.91 547 PHE A CA 1
ATOM 3993 C C . PHE A 1 547 ? -17.129 9.358 -3.049 1.00 51.91 547 PHE A C 1
ATOM 3995 O O . PHE A 1 547 ? -17.292 9.887 -1.945 1.00 51.91 547 PHE A O 1
ATOM 4002 N N . TRP A 1 548 ? -16.006 8.742 -3.407 1.00 54.56 548 TRP A N 1
ATOM 4003 C CA . TRP A 1 548 ? -14.834 8.585 -2.550 1.00 54.56 548 TRP A CA 1
ATOM 4004 C C . TRP A 1 548 ? -13.658 9.380 -3.102 1.00 54.56 548 TRP A C 1
ATOM 4006 O O . TRP A 1 548 ? -13.439 9.374 -4.316 1.00 54.56 548 TRP A O 1
ATOM 4016 N N . VAL A 1 549 ? -12.896 10.009 -2.208 1.00 58.09 549 VAL A N 1
ATOM 4017 C CA . VAL A 1 549 ? -11.582 10.594 -2.508 1.00 58.09 549 VAL A CA 1
ATOM 4018 C C . VAL A 1 549 ? -10.575 10.186 -1.441 1.00 58.09 549 VAL A C 1
ATOM 4020 O O . VAL A 1 549 ? -10.969 9.769 -0.357 1.00 58.09 549 VAL A O 1
ATOM 4023 N N . THR A 1 550 ? -9.286 10.367 -1.704 1.00 55.53 550 THR A N 1
ATOM 4024 C CA . THR A 1 550 ? -8.244 10.181 -0.688 1.00 55.53 550 THR A CA 1
ATOM 4025 C C . THR A 1 550 ? -7.612 11.507 -0.313 1.00 55.53 550 THR A C 1
ATOM 4027 O O . THR A 1 550 ? -7.097 12.196 -1.194 1.00 55.53 550 THR A O 1
ATOM 4030 N N . PRO A 1 551 ? -7.649 11.891 0.973 1.00 54.09 551 PRO A N 1
ATOM 4031 C CA . PRO A 1 551 ? -6.927 13.060 1.434 1.00 54.09 551 PRO A CA 1
ATOM 4032 C C . PRO A 1 551 ? -5.427 12.755 1.513 1.00 54.09 551 PRO A C 1
ATOM 4034 O O . PRO A 1 551 ? -5.002 11.843 2.222 1.00 54.09 551 PRO A O 1
ATOM 4037 N N . ALA A 1 552 ? -4.614 13.537 0.804 1.00 55.03 552 ALA A N 1
ATOM 4038 C CA . ALA A 1 552 ? -3.166 13.532 0.990 1.00 55.03 552 ALA A CA 1
ATOM 4039 C C . ALA A 1 552 ? -2.806 14.012 2.411 1.00 55.03 552 ALA A C 1
ATOM 4041 O O . ALA A 1 552 ? -3.541 14.828 2.986 1.00 55.03 552 ALA A O 1
ATOM 4042 N N . PRO A 1 553 ? -1.667 13.594 2.989 1.00 52.03 553 PRO A N 1
ATOM 4043 C CA . PRO A 1 553 ? -1.182 14.208 4.218 1.00 52.03 553 PRO A CA 1
ATOM 4044 C C . PRO A 1 553 ? -1.049 15.730 4.024 1.00 52.03 553 PRO A C 1
ATOM 4046 O O . PRO A 1 553 ? -0.533 16.179 3.009 1.00 52.03 553 PRO A O 1
ATOM 4049 N N . GLY A 1 554 ? -1.565 16.527 4.969 1.00 47.91 554 GLY A N 1
ATOM 4050 C CA . GLY A 1 554 ? -1.510 17.996 4.908 1.00 47.91 554 GLY A CA 1
ATOM 4051 C C . GLY A 1 554 ? -2.536 18.707 4.014 1.00 47.91 554 GLY A C 1
ATOM 4052 O O . GLY A 1 554 ? -2.413 19.915 3.808 1.00 47.91 554 GLY A O 1
ATOM 4053 N N . TRP A 1 555 ? -3.553 17.998 3.518 1.00 52.12 555 TRP A N 1
ATOM 4054 C CA . TRP A 1 555 ? -4.683 18.582 2.788 1.00 52.12 555 TRP A CA 1
ATOM 4055 C C . TRP A 1 555 ? -5.452 19.661 3.586 1.00 52.12 555 TRP A C 1
ATOM 4057 O O . TRP A 1 555 ? -5.602 19.585 4.808 1.00 52.12 555 TRP A O 1
ATOM 4067 N N . GLY A 1 556 ? -5.947 20.684 2.881 1.00 47.88 556 GLY A N 1
ATOM 4068 C CA . GLY A 1 556 ? -6.771 21.756 3.450 1.00 47.88 556 GLY A CA 1
ATOM 4069 C C . GLY A 1 556 ? -8.263 21.416 3.433 1.00 47.88 556 GLY A C 1
ATOM 4070 O O . GLY A 1 556 ? -8.772 20.954 2.413 1.00 47.88 556 GLY A O 1
ATOM 4071 N N . MET A 1 557 ? -8.957 21.659 4.549 1.00 42.34 557 MET A N 1
ATOM 4072 C CA . MET A 1 557 ? -10.348 21.226 4.767 1.00 42.34 557 MET A CA 1
ATOM 4073 C C . MET A 1 557 ? -11.421 22.223 4.286 1.00 42.34 557 MET A C 1
ATOM 4075 O O . MET A 1 557 ? -12.595 21.865 4.295 1.00 42.34 557 MET A O 1
ATOM 4079 N N . ASP A 1 558 ? -11.080 23.463 3.895 1.00 43.66 558 ASP A N 1
ATOM 4080 C CA . ASP A 1 558 ? -12.103 24.460 3.523 1.00 43.66 558 ASP A CA 1
ATOM 4081 C C . ASP A 1 558 ? -11.580 25.622 2.640 1.00 43.66 558 ASP A C 1
ATOM 4083 O O . ASP A 1 558 ? -10.380 25.906 2.615 1.00 43.66 558 ASP A O 1
ATOM 4087 N N . TYR A 1 559 ? -12.493 26.357 1.980 1.00 37.53 559 TYR A N 1
ATOM 4088 C CA . TYR A 1 559 ? -12.277 27.503 1.058 1.00 37.53 559 TYR A CA 1
ATOM 4089 C C . TYR A 1 559 ? -11.283 28.564 1.571 1.00 37.53 559 TYR A C 1
ATOM 4091 O O . TYR A 1 559 ? -10.671 29.301 0.800 1.00 37.53 559 TYR A O 1
ATOM 4099 N N . SER A 1 560 ? -11.128 28.662 2.889 1.00 39.94 560 SER A N 1
ATOM 4100 C CA . SER A 1 560 ? -10.332 29.680 3.575 1.00 39.94 560 SER A CA 1
ATOM 4101 C C . SER A 1 560 ? -8.979 29.175 4.100 1.00 39.94 560 SER A C 1
ATOM 4103 O O . SER A 1 560 ? -8.172 29.986 4.561 1.00 39.94 560 SER A O 1
ATOM 4105 N N . ILE A 1 561 ? -8.712 27.863 4.014 1.00 42.91 561 ILE A N 1
ATOM 4106 C CA . ILE A 1 561 ? -7.548 27.189 4.605 1.00 42.91 561 ILE A CA 1
ATOM 4107 C C . ILE A 1 561 ? -7.107 26.048 3.672 1.00 42.91 561 ILE A C 1
ATOM 4109 O O . ILE A 1 561 ? -7.566 24.917 3.799 1.00 42.91 561 ILE A O 1
ATOM 4113 N N . GLY A 1 562 ? -6.198 26.315 2.730 1.00 43.84 562 GLY A N 1
ATOM 4114 C CA . GLY A 1 562 ? -5.614 25.220 1.948 1.00 43.84 562 GLY A CA 1
ATOM 4115 C C . GLY A 1 562 ? -4.907 25.631 0.670 1.00 43.84 562 GLY A C 1
ATOM 4116 O O . GLY A 1 562 ? -5.375 25.316 -0.420 1.00 43.84 562 GLY A O 1
ATOM 4117 N N . ALA A 1 563 ? -3.759 26.295 0.782 1.00 45.34 563 ALA A N 1
ATOM 4118 C CA . ALA A 1 563 ? -2.752 26.075 -0.248 1.00 45.34 563 ALA A CA 1
ATOM 4119 C C . ALA A 1 563 ? -2.128 24.688 -0.019 1.00 45.34 563 ALA A C 1
ATOM 4121 O O . ALA A 1 563 ? -2.087 24.232 1.127 1.00 45.34 563 ALA A O 1
ATOM 4122 N N . GLY A 1 564 ? -1.608 24.054 -1.076 1.00 51.12 564 GLY A N 1
ATOM 4123 C CA . GLY A 1 564 ? -0.653 22.954 -0.904 1.00 51.12 564 GLY A CA 1
ATOM 4124 C C . GLY A 1 564 ? 0.519 23.388 -0.006 1.00 51.12 564 GLY A C 1
ATOM 4125 O O . GLY A 1 564 ? 0.700 24.583 0.264 1.00 51.12 564 GLY A O 1
ATOM 4126 N N . HIS A 1 565 ? 1.293 22.427 0.501 1.00 53.84 565 HIS A N 1
ATOM 4127 C CA . HIS A 1 565 ? 2.375 22.657 1.472 1.00 53.84 565 HIS A CA 1
ATOM 4128 C C . HIS A 1 565 ? 3.206 23.921 1.204 1.00 53.84 565 HIS A C 1
ATOM 4130 O O . HIS A 1 565 ? 3.665 24.159 0.090 1.00 53.84 565 HIS A O 1
ATOM 4136 N N . GLY A 1 566 ? 3.397 24.753 2.237 1.00 44.78 566 GLY A N 1
ATOM 4137 C CA . GLY A 1 566 ? 4.188 25.988 2.152 1.00 44.78 566 GLY A CA 1
ATOM 4138 C C . GLY A 1 566 ? 3.507 27.175 1.453 1.00 44.78 566 GLY A C 1
ATOM 4139 O O . GLY A 1 566 ? 4.003 28.299 1.554 1.00 44.78 566 GLY A O 1
ATOM 4140 N N . GLY A 1 567 ? 2.359 26.978 0.798 1.00 43.44 567 GLY A N 1
ATOM 4141 C CA . GLY A 1 567 ? 1.626 28.052 0.138 1.00 43.44 567 GLY A CA 1
ATOM 4142 C C . GLY A 1 567 ? 0.782 28.902 1.096 1.00 43.44 567 GLY A C 1
ATOM 4143 O O . GLY A 1 567 ? 0.347 28.462 2.164 1.00 43.44 567 GLY A O 1
ATOM 4144 N N . ARG A 1 568 ? 0.526 30.150 0.693 1.00 42.09 568 ARG A N 1
ATOM 4145 C CA . ARG A 1 568 ? -0.397 31.065 1.374 1.00 42.09 568 ARG A CA 1
ATOM 4146 C C . ARG A 1 568 ? -1.811 30.802 0.847 1.00 42.09 568 ARG A C 1
ATOM 4148 O O . ARG A 1 568 ? -2.110 31.129 -0.296 1.00 42.09 568 ARG A O 1
ATOM 4155 N N . GLY A 1 569 ? -2.658 30.180 1.661 1.00 48.97 569 GLY A N 1
ATOM 4156 C CA . GLY A 1 569 ? -4.084 29.995 1.391 1.00 48.97 569 GLY A CA 1
ATOM 4157 C C . GLY A 1 569 ? -4.805 31.336 1.215 1.00 48.97 569 GLY A C 1
ATOM 4158 O O . GLY A 1 569 ? -4.398 32.355 1.775 1.00 48.97 569 GLY A O 1
ATOM 4159 N N . GLY A 1 570 ? -5.866 31.343 0.410 1.00 41.19 570 GLY A N 1
ATOM 4160 C CA . GLY A 1 570 ? -6.491 32.552 -0.133 1.00 41.19 570 GLY A CA 1
ATOM 4161 C C . GLY A 1 570 ? -7.432 33.351 0.782 1.00 41.19 570 GLY A C 1
ATOM 4162 O O . GLY A 1 570 ? -8.412 33.872 0.263 1.00 41.19 570 GLY A O 1
ATOM 4163 N N . SER A 1 571 ? -7.190 33.499 2.095 1.00 40.28 571 SER A N 1
ATOM 4164 C CA . SER A 1 571 ? -8.052 34.354 2.945 1.00 40.28 571 SER A CA 1
ATOM 4165 C C . SER A 1 571 ? -7.317 35.416 3.779 1.00 40.28 571 SER A C 1
ATOM 4167 O O . SER A 1 571 ? -6.186 35.231 4.228 1.00 40.28 571 SER A O 1
ATOM 4169 N N . TYR A 1 572 ? -8.015 36.543 3.979 1.00 38.66 572 TYR A N 1
ATOM 4170 C CA . TYR A 1 572 ? -7.632 37.870 4.497 1.00 38.66 572 TYR A CA 1
ATOM 4171 C C . TYR A 1 572 ? -7.168 37.938 5.971 1.00 38.66 572 TYR A C 1
ATOM 4173 O O . TYR A 1 572 ? -7.135 39.015 6.561 1.00 38.66 572 TYR A O 1
ATOM 4181 N N . SER A 1 573 ? -6.780 36.818 6.584 1.00 38.88 573 SER A N 1
ATOM 4182 C CA . SER A 1 573 ? -6.326 36.760 7.979 1.00 38.88 573 SER A CA 1
ATOM 4183 C C . SER A 1 573 ? -4.901 36.213 8.043 1.00 38.88 573 SER A C 1
ATOM 4185 O O . SER A 1 573 ? -4.617 35.068 7.692 1.00 38.88 573 SER A O 1
ATOM 4187 N N . THR A 1 574 ? -3.970 37.063 8.465 1.00 39.25 574 THR A N 1
ATOM 4188 C CA . THR A 1 574 ? -2.514 36.904 8.334 1.00 39.25 574 THR A CA 1
ATOM 4189 C C . THR A 1 574 ? -1.874 35.818 9.211 1.00 39.25 574 THR A C 1
ATOM 4191 O O . THR A 1 574 ? -0.648 35.746 9.255 1.00 39.25 574 THR A O 1
ATOM 4194 N N . LEU A 1 575 ? -2.643 34.934 9.861 1.00 39.78 575 LEU A N 1
ATOM 4195 C CA . LEU A 1 575 ? -2.096 33.985 10.847 1.00 39.78 575 LEU A CA 1
ATOM 4196 C C . LEU A 1 575 ? -2.533 32.512 10.713 1.00 39.78 575 LEU A C 1
ATOM 4198 O O . LEU A 1 575 ? -1.972 31.681 11.419 1.00 39.78 575 LEU A O 1
ATOM 4202 N N . ARG A 1 576 ? -3.471 32.137 9.823 1.00 41.38 576 ARG A N 1
ATOM 4203 C CA . ARG A 1 576 ? -3.973 30.736 9.730 1.00 41.38 576 ARG A CA 1
ATOM 4204 C C . ARG A 1 576 ? -4.067 30.132 8.321 1.00 41.38 576 ARG A C 1
ATOM 4206 O O . ARG A 1 576 ? -4.734 29.127 8.124 1.00 41.38 576 ARG A O 1
ATOM 4213 N N . GLY A 1 577 ? -3.393 30.720 7.337 1.00 41.78 577 GLY A N 1
ATOM 4214 C CA . GLY A 1 577 ? -3.475 30.290 5.935 1.00 41.78 577 GLY A CA 1
ATOM 4215 C C . GLY A 1 577 ? -2.244 29.553 5.403 1.00 41.78 577 GLY A C 1
ATOM 4216 O O . GLY A 1 577 ? -1.870 29.829 4.271 1.00 41.78 577 GLY A O 1
ATOM 4217 N N . ARG A 1 578 ? -1.547 28.705 6.172 1.00 47.28 578 ARG A N 1
ATOM 4218 C CA . ARG A 1 578 ? -0.336 28.009 5.680 1.00 47.28 578 ARG A CA 1
ATOM 4219 C C . ARG A 1 578 ? -0.467 26.497 5.841 1.00 47.28 578 ARG A C 1
ATOM 4221 O O . ARG A 1 578 ? -0.762 26.041 6.941 1.00 47.28 578 ARG A O 1
ATOM 4228 N N . GLY A 1 579 ? -0.219 25.739 4.772 1.00 49.09 579 GLY A N 1
ATOM 4229 C CA . GLY A 1 579 ? -0.032 24.290 4.874 1.00 49.09 579 GLY A CA 1
ATOM 4230 C C . GLY A 1 579 ? 1.228 23.988 5.692 1.00 49.09 579 GLY A C 1
ATOM 4231 O O . GLY A 1 579 ? 2.286 24.552 5.400 1.00 49.09 579 GLY A O 1
ATOM 4232 N N . LEU A 1 580 ? 1.114 23.151 6.731 1.00 49.22 580 LEU A N 1
ATOM 4233 C CA . LEU A 1 580 ? 2.248 22.741 7.573 1.00 49.22 580 LEU A CA 1
ATOM 4234 C C . LEU A 1 580 ? 3.271 21.979 6.728 1.00 49.22 580 LEU A C 1
ATOM 4236 O O . LEU A 1 580 ? 2.877 21.171 5.896 1.00 49.22 580 LEU A O 1
ATOM 4240 N N . ALA A 1 581 ? 4.570 22.208 6.924 1.00 53.09 581 ALA A N 1
ATOM 4241 C CA . ALA A 1 581 ? 5.583 21.343 6.322 1.00 53.09 581 ALA A CA 1
ATOM 4242 C C . ALA A 1 581 ? 5.406 19.908 6.847 1.00 53.09 581 ALA A C 1
ATOM 4244 O O . ALA A 1 581 ? 5.083 19.712 8.019 1.00 53.09 581 ALA A O 1
ATOM 4245 N N . TYR A 1 582 ? 5.596 18.922 5.978 1.00 57.81 582 TYR A N 1
ATOM 4246 C CA . TYR A 1 582 ? 5.447 17.511 6.311 1.00 57.81 582 TYR A CA 1
ATOM 4247 C C . TYR A 1 582 ? 6.536 16.686 5.626 1.00 57.81 582 TYR A C 1
ATOM 4249 O O . TYR A 1 582 ? 7.262 17.193 4.769 1.00 57.81 582 TYR A O 1
ATOM 4257 N N . GLY A 1 583 ? 6.662 15.432 6.044 1.00 63.34 583 GLY A N 1
ATOM 4258 C CA . GLY A 1 583 ? 7.754 14.557 5.646 1.00 63.34 583 GLY A CA 1
ATOM 4259 C C . GLY A 1 583 ? 8.944 14.629 6.591 1.00 63.34 583 GLY A C 1
ATOM 4260 O O . GLY A 1 583 ? 8.930 15.301 7.624 1.00 63.34 583 GLY A O 1
ATOM 4261 N N . LEU A 1 584 ? 9.973 13.862 6.248 1.00 64.81 584 LEU A N 1
ATOM 4262 C CA . LEU A 1 584 ? 11.172 13.729 7.059 1.00 64.81 584 LEU A CA 1
ATOM 4263 C C . LEU A 1 584 ? 12.192 14.777 6.592 1.00 64.81 584 LEU A C 1
ATOM 4265 O O . LEU A 1 584 ? 12.655 14.691 5.456 1.00 64.81 584 LEU A O 1
ATOM 4269 N N . PRO A 1 585 ? 12.583 15.753 7.429 1.00 64.75 585 PRO A N 1
ATOM 4270 C CA . PRO A 1 585 ? 13.456 16.852 7.004 1.00 64.75 585 PRO A CA 1
ATOM 4271 C C . PRO A 1 585 ? 14.848 16.385 6.556 1.00 64.75 585 PRO A C 1
ATOM 4273 O O . PRO A 1 585 ? 15.484 17.041 5.740 1.00 64.75 585 PRO A O 1
ATOM 4276 N N . TYR A 1 586 ? 15.305 15.237 7.062 1.00 69.38 586 TYR A N 1
ATOM 4277 C CA . TYR A 1 586 ? 16.589 14.625 6.708 1.00 69.38 586 TYR A CA 1
ATOM 4278 C C . TYR A 1 586 ? 16.458 13.470 5.702 1.00 69.38 586 TYR A C 1
ATOM 4280 O O . TYR A 1 586 ? 17.455 12.855 5.343 1.00 69.38 586 TYR A O 1
ATOM 4288 N N . ALA A 1 587 ? 15.235 13.174 5.255 1.00 68.75 587 ALA A N 1
ATOM 4289 C CA . ALA A 1 587 ? 14.934 12.175 4.232 1.00 68.75 587 ALA A CA 1
ATOM 4290 C C . ALA A 1 587 ? 13.676 12.600 3.441 1.00 68.75 587 ALA A C 1
ATOM 4292 O O . ALA A 1 587 ? 12.638 11.932 3.516 1.00 68.75 587 ALA A O 1
ATOM 4293 N N . PRO A 1 588 ? 13.715 13.752 2.743 1.00 73.12 588 PRO A N 1
ATOM 4294 C CA . PRO A 1 588 ? 12.553 14.255 2.027 1.00 73.12 588 PRO A CA 1
ATOM 4295 C C . PRO A 1 588 ? 12.230 13.319 0.860 1.00 73.12 588 PRO A C 1
ATOM 4297 O O . PRO A 1 588 ? 13.030 13.148 -0.053 1.00 73.12 588 PRO A O 1
ATOM 4300 N N . GLY A 1 589 ? 11.049 12.708 0.896 1.00 71.69 589 GLY A N 1
ATOM 4301 C CA . GLY A 1 589 ? 10.592 11.796 -0.158 1.00 71.69 589 GLY A CA 1
ATOM 4302 C C . GLY A 1 589 ? 9.076 11.744 -0.319 1.00 71.69 589 GLY A C 1
ATOM 4303 O O . GLY A 1 589 ? 8.575 10.927 -1.082 1.00 71.69 589 GLY A O 1
ATOM 4304 N N . GLN A 1 590 ? 8.336 12.586 0.410 1.00 73.44 590 GLN A N 1
ATOM 4305 C CA . GLN A 1 590 ? 6.883 12.665 0.277 1.00 73.44 590 GLN A CA 1
ATOM 4306 C C . GLN A 1 590 ? 6.515 13.637 -0.863 1.00 73.44 590 GLN A C 1
ATOM 4308 O O . GLN A 1 590 ? 7.122 14.709 -0.935 1.00 73.44 590 GLN A O 1
ATOM 4313 N N . PRO A 1 591 ? 5.555 13.288 -1.747 1.00 75.25 591 PRO A N 1
ATOM 4314 C CA . PRO A 1 591 ? 5.169 14.141 -2.876 1.00 75.25 591 PRO A CA 1
ATOM 4315 C C . PRO A 1 591 ? 4.541 15.478 -2.446 1.00 75.25 591 PRO A C 1
ATOM 4317 O O . PRO A 1 591 ? 4.205 15.672 -1.287 1.00 75.25 591 PRO A O 1
ATOM 4320 N N . GLY A 1 592 ? 4.306 16.420 -3.360 1.00 71.44 592 GLY A N 1
ATOM 4321 C CA . GLY A 1 592 ? 3.485 17.603 -3.053 1.00 71.44 592 GLY A CA 1
ATOM 4322 C C . GLY A 1 592 ? 2.021 17.226 -2.784 1.00 71.44 592 GLY A C 1
ATOM 4323 O O . GLY A 1 592 ? 1.507 16.318 -3.431 1.00 71.44 592 GLY A O 1
ATOM 4324 N N . ALA A 1 593 ? 1.341 17.900 -1.848 1.00 67.62 593 ALA A N 1
ATOM 4325 C CA . ALA A 1 593 ? -0.101 17.723 -1.607 1.00 67.62 593 ALA A CA 1
ATOM 4326 C C . ALA A 1 593 ? -0.941 18.709 -2.438 1.00 67.62 593 ALA A C 1
ATOM 4328 O O . ALA A 1 593 ? -0.497 19.843 -2.653 1.00 67.62 593 ALA A O 1
ATOM 4329 N N . PRO A 1 594 ? -2.158 18.325 -2.869 1.00 62.84 594 PRO A N 1
ATOM 4330 C CA . PRO A 1 594 ? -3.016 19.194 -3.660 1.00 62.84 594 PRO A CA 1
ATOM 4331 C C . PRO A 1 594 ? -3.627 20.335 -2.824 1.00 62.84 594 PRO A C 1
ATOM 4333 O O . PRO A 1 594 ? -3.578 20.347 -1.592 1.00 62.84 594 PRO A O 1
ATOM 4336 N N . ASN A 1 595 ? -4.232 21.311 -3.507 1.00 57.59 595 ASN A N 1
ATOM 4337 C CA . ASN A 1 595 ? -5.034 22.373 -2.883 1.00 57.59 595 ASN A CA 1
ATOM 4338 C C . ASN A 1 595 ? -6.406 21.857 -2.412 1.00 57.59 595 ASN A C 1
ATOM 4340 O O . ASN A 1 595 ? -6.913 20.911 -2.989 1.00 57.59 595 ASN A O 1
ATOM 4344 N N . GLY A 1 596 ? -7.063 22.515 -1.449 1.00 54.66 596 GLY A N 1
ATOM 4345 C CA . GLY A 1 596 ? -8.414 22.112 -1.007 1.00 54.66 596 GLY A CA 1
ATOM 4346 C C . GLY A 1 596 ? -9.491 22.144 -2.118 1.00 54.66 596 GLY A C 1
ATOM 4347 O O . GLY A 1 596 ? -9.389 22.932 -3.064 1.00 54.66 596 GLY A O 1
ATOM 4348 N N . ILE A 1 597 ? -10.541 21.313 -1.991 1.00 52.22 597 ILE A N 1
ATOM 4349 C CA . ILE A 1 597 ? -11.690 21.226 -2.927 1.00 52.22 597 ILE A CA 1
ATOM 4350 C C . ILE A 1 597 ? -12.832 22.179 -2.517 1.00 52.22 597 ILE A C 1
ATOM 4352 O O . ILE A 1 597 ? -13.175 22.274 -1.342 1.00 52.22 597 ILE A O 1
ATOM 4356 N N . TYR A 1 598 ? -13.477 22.829 -3.502 1.00 44.62 598 TYR A N 1
ATOM 4357 C CA . TYR A 1 598 ? -14.702 23.632 -3.336 1.00 44.62 598 TYR A CA 1
ATOM 4358 C C . TYR A 1 598 ? -15.937 22.925 -3.923 1.00 44.62 598 TYR A C 1
ATOM 4360 O O . TYR A 1 598 ? -16.067 22.815 -5.145 1.00 44.62 598 TYR A O 1
ATOM 4368 N N . GLY A 1 599 ? -16.881 22.514 -3.067 1.00 46.44 599 GLY A N 1
ATOM 4369 C CA . GLY A 1 599 ? -18.169 21.939 -3.486 1.00 46.44 599 GLY A CA 1
ATOM 4370 C C . GLY A 1 599 ? -18.050 20.719 -4.417 1.00 46.44 599 GLY A C 1
ATOM 4371 O O . GLY A 1 599 ? -16.985 20.128 -4.562 1.00 46.44 599 GLY A O 1
ATOM 4372 N N . ASN A 1 600 ? -19.146 20.344 -5.089 1.00 44.50 600 ASN A N 1
ATOM 4373 C CA . ASN A 1 600 ? -19.216 19.192 -6.013 1.00 44.50 600 ASN A CA 1
ATOM 4374 C C . ASN A 1 600 ? -18.355 19.337 -7.296 1.00 44.50 600 ASN A C 1
ATOM 4376 O O . ASN A 1 600 ? -18.507 18.545 -8.226 1.00 44.50 600 ASN A O 1
ATOM 4380 N N . ASN A 1 601 ? -17.474 20.339 -7.392 1.00 41.88 601 ASN A N 1
ATOM 4381 C CA . ASN A 1 601 ? -16.730 20.658 -8.608 1.00 41.88 601 ASN A CA 1
ATOM 4382 C C . ASN A 1 601 ? -15.264 20.213 -8.510 1.00 41.88 601 ASN A C 1
ATOM 4384 O O . ASN A 1 601 ? -14.379 20.969 -8.113 1.00 41.88 601 ASN A O 1
ATOM 4388 N N . LEU A 1 602 ? -15.002 18.995 -8.990 1.00 48.62 602 LEU A N 1
ATOM 4389 C CA . LEU A 1 602 ? -13.656 18.440 -9.215 1.00 48.62 602 LEU A CA 1
ATOM 4390 C C . LEU A 1 602 ? -12.861 19.182 -10.311 1.00 48.62 602 LEU A C 1
ATOM 4392 O O . LEU A 1 602 ? -11.689 18.898 -10.529 1.00 48.62 602 LEU A O 1
ATOM 4396 N N . SER A 1 603 ? -13.471 20.140 -11.014 1.00 39.53 603 SER A N 1
ATOM 4397 C CA . SER A 1 603 ? -12.853 20.839 -12.147 1.00 39.53 603 SER A CA 1
ATOM 4398 C C . SER A 1 603 ? -11.746 21.830 -11.759 1.00 39.53 603 SER A C 1
ATOM 4400 O O . SER A 1 603 ? -11.013 22.271 -12.638 1.00 39.53 603 SER A O 1
ATOM 4402 N N . ASN A 1 604 ? -11.615 22.188 -10.473 1.00 38.69 604 ASN A N 1
ATOM 4403 C CA . ASN A 1 604 ? -10.656 23.196 -9.990 1.00 38.69 604 ASN A CA 1
ATOM 4404 C C . ASN A 1 604 ? -9.539 22.639 -9.087 1.00 38.69 604 ASN A C 1
ATOM 4406 O O . ASN A 1 604 ? -8.738 23.418 -8.562 1.00 38.69 604 ASN A O 1
ATOM 4410 N N . SER A 1 605 ? -9.457 21.320 -8.887 1.00 48.31 605 SER A N 1
ATOM 4411 C CA . SER A 1 605 ? -8.377 20.724 -8.098 1.00 48.31 605 SER A CA 1
ATOM 4412 C C . SER A 1 605 ? -7.097 20.608 -8.925 1.00 48.31 605 SER A C 1
ATOM 4414 O O . SER A 1 605 ? -7.100 19.991 -9.991 1.00 48.31 605 SER A O 1
ATOM 4416 N N . ARG A 1 606 ? -6.000 21.184 -8.434 1.00 46.91 606 ARG A N 1
ATOM 4417 C CA . ARG A 1 606 ? -4.664 21.047 -9.019 1.00 46.91 606 ARG A CA 1
ATOM 4418 C C . ARG A 1 606 ? -3.844 20.074 -8.181 1.00 46.91 606 ARG A C 1
ATOM 4420 O O . ARG A 1 606 ? -3.959 20.042 -6.958 1.00 46.91 606 ARG A O 1
ATOM 4427 N N . ARG A 1 607 ? -3.026 19.277 -8.861 1.00 50.84 607 ARG A N 1
ATOM 4428 C CA . ARG A 1 607 ? -2.059 18.381 -8.221 1.00 50.84 607 ARG A CA 1
ATOM 4429 C C . ARG A 1 607 ? -0.973 19.174 -7.504 1.00 50.84 607 ARG A C 1
ATOM 4431 O O . ARG A 1 607 ? -0.682 20.307 -7.901 1.00 50.84 607 ARG A O 1
ATOM 4438 N N . GLY A 1 608 ? -0.425 18.555 -6.461 1.00 44.28 608 GLY A N 1
ATOM 4439 C CA . GLY A 1 608 ? 0.722 19.058 -5.707 1.00 44.28 608 GLY A CA 1
ATOM 4440 C C . GLY A 1 608 ? 2.045 18.922 -6.439 1.00 44.28 608 GLY A C 1
ATOM 4441 O O . GLY A 1 608 ? 2.160 18.044 -7.329 1.00 44.28 608 GLY A O 1
#